Protein AF-A0AAV1E0E1-F1 (afdb_monomer)

Organism: NCBI:txid529605

Structure (mmCIF, N/CA/C/O backbone):
data_AF-A0AAV1E0E1-F1
#
_entry.id   AF-A0AAV1E0E1-F1
#
loop_
_atom_site.group_PDB
_atom_site.id
_atom_site.type_symbol
_atom_site.label_atom_id
_atom_site.label_alt_id
_atom_site.label_comp_id
_atom_site.label_asym_id
_atom_site.label_entity_id
_atom_site.label_seq_id
_atom_site.pdbx_PDB_ins_code
_atom_site.Cartn_x
_atom_site.Cartn_y
_atom_site.Cartn_z
_atom_site.occupancy
_atom_site.B_iso_or_equiv
_atom_site.auth_seq_id
_atom_site.auth_comp_id
_atom_site.auth_asym_id
_atom_site.auth_atom_id
_atom_site.pdbx_PDB_model_num
ATOM 1 N N . MET A 1 1 ? 21.446 -27.659 -74.171 1.00 40.22 1 MET A N 1
ATOM 2 C CA . MET A 1 1 ? 20.791 -28.649 -73.295 1.00 40.22 1 MET A CA 1
ATOM 3 C C . MET A 1 1 ? 19.587 -27.935 -72.686 1.00 40.22 1 MET A C 1
ATOM 5 O O . MET A 1 1 ? 19.787 -27.087 -71.835 1.00 40.22 1 MET A O 1
ATOM 9 N N . SER A 1 2 ? 18.417 -27.900 -73.339 1.00 30.19 2 SER A N 1
ATOM 10 C CA . SER A 1 2 ? 17.328 -28.892 -73.178 1.00 30.19 2 SER A CA 1
ATOM 11 C C . SER A 1 2 ? 17.136 -29.265 -71.697 1.00 30.19 2 SER A C 1
ATOM 13 O O . SER A 1 2 ? 18.072 -29.775 -71.098 1.00 30.19 2 SER A O 1
ATOM 15 N N . SER A 1 3 ? 15.993 -29.087 -71.039 1.00 27.42 3 SER A N 1
ATOM 16 C CA . SER A 1 3 ? 14.621 -28.926 -71.527 1.00 27.42 3 SER A CA 1
ATOM 17 C C . SER A 1 3 ? 13.663 -28.911 -70.319 1.00 27.42 3 SER A C 1
ATOM 19 O O . SER A 1 3 ? 13.894 -29.692 -69.404 1.00 27.42 3 SER A O 1
ATOM 21 N N . LEU A 1 4 ? 12.575 -28.125 -70.419 1.00 29.69 4 LEU A N 1
ATOM 22 C CA . LEU A 1 4 ? 11.205 -28.378 -69.902 1.00 29.69 4 LEU A CA 1
ATOM 23 C C . LEU A 1 4 ? 11.034 -28.386 -68.360 1.00 29.69 4 LEU A C 1
ATOM 25 O O . LEU A 1 4 ? 11.630 -29.193 -67.671 1.00 29.69 4 LEU A O 1
ATOM 29 N N . GLY A 1 5 ? 10.229 -27.543 -67.704 1.00 25.00 5 GLY A N 1
ATOM 30 C CA . GLY A 1 5 ? 9.033 -26.820 -68.132 1.00 25.00 5 GLY A CA 1
ATOM 31 C C . GLY A 1 5 ? 7.789 -27.698 -67.985 1.00 25.00 5 GLY A C 1
ATOM 32 O O . GLY A 1 5 ? 7.618 -28.602 -68.790 1.00 25.00 5 GLY A O 1
ATOM 33 N N . LEU A 1 6 ? 6.931 -27.407 -66.997 1.00 27.70 6 LEU A N 1
ATOM 34 C CA . LEU A 1 6 ? 5.473 -27.569 -67.086 1.00 27.70 6 LEU A CA 1
ATOM 35 C C . LEU A 1 6 ? 4.777 -26.842 -65.924 1.00 27.70 6 LEU A C 1
ATOM 37 O O . LEU A 1 6 ? 4.895 -27.205 -64.757 1.00 27.70 6 LEU A O 1
ATOM 41 N N . ALA A 1 7 ? 4.056 -25.791 -66.299 1.00 27.39 7 ALA A N 1
ATOM 42 C CA . ALA A 1 7 ? 3.020 -25.138 -65.521 1.00 27.39 7 ALA A CA 1
ATOM 43 C C . ALA A 1 7 ? 1.678 -25.844 -65.767 1.00 27.39 7 ALA A C 1
ATOM 45 O O . ALA A 1 7 ? 1.470 -26.373 -66.856 1.00 27.39 7 ALA A O 1
ATOM 46 N N . PHE A 1 8 ? 0.742 -25.750 -64.821 1.00 25.16 8 PHE A N 1
ATOM 47 C CA . PHE A 1 8 ? -0.684 -25.683 -65.145 1.00 25.16 8 PHE A CA 1
ATOM 48 C C . PHE A 1 8 ? -1.422 -24.823 -64.114 1.00 25.16 8 PHE A C 1
ATOM 50 O O . PHE A 1 8 ? -1.399 -25.081 -62.914 1.00 25.16 8 PHE A O 1
ATOM 57 N N . SER A 1 9 ? -2.053 -23.773 -64.628 1.00 25.09 9 SER A N 1
ATOM 58 C CA . SER A 1 9 ? -3.017 -22.896 -63.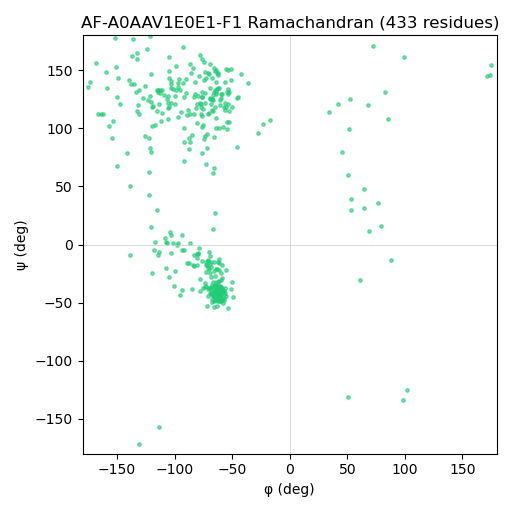973 1.00 25.09 9 SER A CA 1
ATOM 59 C C . SER A 1 9 ? -4.425 -23.491 -64.029 1.00 25.09 9 SER A C 1
ATOM 61 O O . SER A 1 9 ? -4.766 -24.087 -65.049 1.00 25.09 9 SER A O 1
ATOM 63 N N . ALA A 1 10 ? -5.280 -23.176 -63.054 1.00 27.06 10 ALA A N 1
ATOM 64 C CA . ALA A 1 10 ? -6.683 -22.834 -63.315 1.00 27.06 10 ALA A CA 1
ATOM 65 C C . ALA A 1 10 ? -7.312 -22.146 -62.092 1.00 27.06 10 ALA A C 1
ATOM 67 O O . ALA A 1 10 ? -7.517 -22.758 -61.047 1.00 27.06 10 ALA A O 1
ATOM 68 N N . SER A 1 11 ? -7.634 -20.865 -62.255 1.00 24.09 11 SER A N 1
ATOM 69 C CA . SER A 1 11 ? -8.605 -20.130 -61.445 1.00 24.09 11 SER A CA 1
ATOM 70 C C . SER A 1 11 ? -10.020 -20.617 -61.762 1.00 24.09 11 SER A C 1
ATOM 72 O O . SER A 1 11 ? -10.292 -20.875 -62.928 1.00 24.09 11 SER A O 1
ATOM 74 N N . PHE A 1 12 ? -10.943 -20.614 -60.796 1.00 24.97 12 PHE A N 1
ATOM 75 C CA . PHE A 1 12 ? -12.315 -20.148 -61.039 1.00 24.97 12 PHE A CA 1
ATOM 76 C C . PHE A 1 12 ? -13.006 -19.749 -59.728 1.00 24.97 12 PHE A C 1
ATOM 78 O O . PHE A 1 12 ? -12.907 -20.427 -58.709 1.00 24.97 12 PHE A O 1
ATOM 85 N N . ALA A 1 13 ? -13.660 -18.594 -59.792 1.00 26.36 13 ALA A N 1
ATOM 86 C CA . ALA A 1 13 ? -14.389 -17.923 -58.730 1.00 26.36 13 ALA A CA 1
ATOM 87 C C . ALA A 1 13 ? -15.739 -18.594 -58.415 1.00 26.36 13 ALA A C 1
ATOM 89 O O . ALA A 1 13 ? -16.344 -19.225 -59.280 1.00 26.36 13 ALA A O 1
ATOM 90 N N . GLY A 1 14 ? -16.247 -18.365 -57.202 1.00 25.02 14 GLY A N 1
ATOM 91 C CA . GLY A 1 14 ? -17.622 -18.669 -56.803 1.00 25.02 14 GLY A CA 1
ATOM 92 C C . GLY A 1 14 ? -17.992 -17.897 -55.537 1.00 25.02 14 GLY A C 1
ATOM 93 O O . GLY A 1 14 ? -17.424 -18.129 -54.477 1.00 25.02 14 GLY A O 1
ATOM 94 N N . ASP A 1 15 ? -18.908 -16.947 -55.686 1.00 24.62 15 ASP A N 1
ATOM 95 C CA . ASP A 1 15 ? -19.271 -15.889 -54.743 1.00 24.62 15 ASP A CA 1
ATOM 96 C C . ASP A 1 15 ? -20.614 -16.232 -54.032 1.00 24.62 15 ASP A C 1
ATOM 98 O O . ASP A 1 15 ? -21.579 -16.569 -54.715 1.00 24.62 15 ASP A O 1
ATOM 102 N N . ARG A 1 16 ? -20.674 -16.049 -52.691 1.00 24.47 16 ARG A N 1
ATOM 103 C CA . ARG A 1 16 ? -21.858 -15.809 -51.791 1.00 24.47 16 ARG A CA 1
ATOM 104 C C . ARG A 1 16 ? -22.869 -16.950 -51.459 1.00 24.47 16 ARG A C 1
ATOM 106 O O . ARG A 1 16 ? -22.921 -17.943 -52.170 1.00 24.47 16 ARG A O 1
ATOM 113 N N . PRO A 1 17 ? -23.825 -16.765 -50.501 1.00 32.59 17 PRO A N 1
ATOM 114 C CA . PRO A 1 17 ? -23.747 -16.260 -49.108 1.00 32.59 17 PRO A CA 1
ATOM 115 C C . PRO A 1 17 ? -24.590 -17.084 -48.072 1.00 32.59 17 PRO A C 1
ATOM 117 O O . PRO A 1 17 ? -25.366 -17.954 -48.438 1.00 32.59 17 PRO A O 1
ATOM 120 N N . MET A 1 18 ? -24.496 -16.700 -46.782 1.00 24.20 18 MET A N 1
ATOM 121 C CA . MET A 1 18 ? -25.466 -16.851 -45.662 1.00 24.20 18 MET A CA 1
ATOM 122 C C . MET A 1 18 ? -26.081 -18.231 -45.313 1.00 24.20 18 MET A C 1
ATOM 124 O O . MET A 1 18 ? -26.847 -18.803 -46.074 1.00 24.20 18 MET A O 1
ATOM 128 N N . THR A 1 19 ? -25.948 -18.663 -44.048 1.00 24.45 19 THR A N 1
ATOM 129 C CA . THR A 1 19 ? -27.051 -18.686 -43.049 1.00 24.45 19 THR A CA 1
ATOM 130 C C . THR A 1 19 ? -26.646 -19.357 -41.723 1.00 24.45 19 THR A C 1
ATOM 132 O O . THR A 1 19 ? -25.731 -20.166 -41.630 1.00 24.45 19 THR A O 1
ATOM 135 N N . SER A 1 20 ? -27.361 -18.938 -40.681 1.00 27.78 20 SER A N 1
ATOM 136 C CA . SER A 1 20 ? -27.374 -19.339 -39.273 1.00 27.78 20 SER A CA 1
ATOM 137 C C . SER A 1 20 ? -27.167 -20.823 -38.929 1.00 27.78 20 SER A C 1
ATOM 139 O O . SER A 1 20 ? -27.859 -21.692 -39.452 1.00 27.78 20 SER A O 1
ATOM 141 N N . GLY A 1 21 ? -26.384 -21.080 -37.875 1.00 25.02 21 GLY A N 1
ATOM 142 C CA . GLY A 1 21 ? -26.354 -22.369 -37.179 1.00 25.02 21 GLY A CA 1
ATOM 143 C C . GLY A 1 21 ? -25.906 -22.244 -35.722 1.00 25.02 21 GLY A C 1
ATOM 144 O O . GLY A 1 21 ? -24.723 -22.334 -35.419 1.00 25.02 21 GLY A O 1
ATOM 145 N N . ARG A 1 22 ? -26.862 -22.067 -34.800 1.00 27.30 22 ARG A N 1
ATOM 146 C CA . ARG A 1 22 ? -26.682 -22.392 -33.373 1.00 27.30 22 ARG A CA 1
ATOM 147 C C . ARG A 1 22 ? -26.429 -23.896 -33.231 1.00 27.30 22 ARG A C 1
ATOM 149 O O . ARG A 1 22 ? -27.208 -24.665 -33.788 1.00 27.30 22 ARG A O 1
ATOM 156 N N . ARG A 1 23 ? -25.436 -24.289 -32.426 1.00 25.72 23 ARG A N 1
ATOM 157 C CA . ARG A 1 23 ? -25.301 -25.551 -31.650 1.00 25.72 23 ARG A CA 1
ATOM 158 C C . ARG A 1 23 ? -23.878 -25.590 -31.081 1.00 25.72 23 ARG A C 1
ATOM 160 O O . ARG A 1 23 ? -22.959 -25.199 -31.778 1.00 25.72 23 ARG A O 1
ATOM 167 N N . SER A 1 24 ? -23.541 -26.097 -29.907 1.00 25.23 24 SER A N 1
ATOM 168 C CA . SER A 1 24 ? -24.208 -26.448 -28.654 1.00 25.23 24 SER A CA 1
ATOM 169 C C . SER A 1 24 ? -23.049 -26.821 -27.723 1.00 25.23 24 SER A C 1
ATOM 171 O O . SER A 1 24 ? -22.111 -27.487 -28.157 1.00 25.23 24 SER A O 1
ATOM 173 N N . TYR A 1 25 ? -23.104 -26.416 -26.456 1.00 26.03 25 TYR A N 1
ATOM 174 C CA . TYR A 1 25 ? -22.132 -26.811 -25.435 1.00 26.03 25 TYR A CA 1
ATOM 175 C C . TYR A 1 25 ? -22.051 -28.342 -25.305 1.00 26.03 25 TYR A C 1
ATOM 177 O O . TYR A 1 25 ? -23.029 -28.988 -24.925 1.00 26.03 25 TYR A O 1
ATOM 185 N N . ALA A 1 26 ? -20.879 -28.924 -25.572 1.00 26.20 26 ALA A N 1
ATOM 186 C CA . ALA A 1 26 ? -20.594 -30.325 -25.281 1.00 26.20 26 ALA A CA 1
ATOM 187 C C . ALA A 1 26 ? -19.857 -30.442 -23.937 1.00 26.20 26 ALA A C 1
ATOM 189 O O . ALA A 1 26 ? -18.695 -30.066 -23.799 1.00 26.20 26 ALA A O 1
ATOM 190 N N . ARG A 1 27 ? -20.567 -30.983 -22.939 1.00 26.72 27 ARG A N 1
ATOM 191 C CA . ARG A 1 27 ? -20.028 -31.483 -21.666 1.00 26.72 27 ARG A CA 1
ATOM 192 C C . ARG A 1 27 ? -18.938 -32.527 -21.932 1.00 26.72 27 ARG A C 1
ATOM 194 O O . ARG A 1 27 ? -19.255 -33.605 -22.435 1.00 26.72 27 ARG A O 1
ATOM 201 N N . ILE A 1 28 ? -17.705 -32.275 -21.500 1.00 27.25 28 ILE A N 1
ATOM 202 C CA . ILE A 1 28 ? -16.694 -33.332 -21.373 1.00 27.25 28 ILE A CA 1
ATOM 203 C C . ILE A 1 28 ? -16.828 -33.950 -19.980 1.00 27.25 28 ILE A C 1
ATOM 205 O O . ILE A 1 28 ? -16.704 -33.285 -18.953 1.00 27.25 28 ILE A O 1
ATOM 209 N N . LYS A 1 29 ? -17.185 -35.237 -19.980 1.00 25.91 29 LYS A N 1
ATOM 210 C CA . LYS A 1 29 ? -17.387 -36.089 -18.809 1.00 25.91 29 LYS A CA 1
ATOM 211 C C . LYS A 1 29 ? -16.056 -36.390 -18.113 1.00 25.91 29 LYS A C 1
ATOM 213 O O . LYS A 1 29 ? -15.026 -36.574 -18.752 1.00 25.91 29 LYS A O 1
ATOM 218 N N . SER A 1 30 ? -16.143 -36.505 -16.792 1.00 28.23 30 SER A N 1
ATOM 219 C CA . SER A 1 30 ? -15.125 -36.985 -15.858 1.00 28.23 30 SER A CA 1
ATOM 220 C C . SER A 1 30 ? -14.405 -38.255 -16.327 1.00 28.23 30 SER A C 1
ATOM 222 O O . SER A 1 30 ? -15.056 -39.282 -16.538 1.00 28.23 30 SER A O 1
ATOM 224 N N . PHE A 1 31 ? -13.073 -38.229 -16.360 1.00 24.42 31 PHE A N 1
ATOM 225 C CA . PHE A 1 31 ? -12.258 -39.441 -16.405 1.00 24.42 31 PHE A CA 1
ATOM 226 C C . PHE A 1 31 ? -11.834 -39.844 -14.987 1.00 24.42 31 PHE A C 1
ATOM 228 O O . PHE A 1 31 ? -11.095 -39.136 -14.307 1.00 24.42 31 PHE A O 1
ATOM 235 N N . ARG A 1 32 ? -12.339 -41.001 -14.541 1.00 24.12 32 ARG A N 1
ATOM 236 C CA . ARG A 1 32 ? -11.830 -41.755 -13.388 1.00 24.12 32 ARG A CA 1
ATOM 237 C C . ARG A 1 32 ? -10.456 -42.314 -13.757 1.00 24.12 32 ARG A C 1
ATOM 239 O O . ARG A 1 32 ? -10.356 -43.098 -14.694 1.00 24.12 32 ARG A O 1
ATOM 246 N N . CYS A 1 33 ? -9.426 -41.952 -13.000 1.00 24.91 33 CYS A N 1
ATOM 247 C CA . CYS A 1 33 ? -8.105 -42.560 -13.115 1.00 24.91 33 CYS A CA 1
ATOM 248 C C . CYS A 1 33 ? -8.096 -43.894 -12.349 1.00 24.91 33 CYS A C 1
ATOM 250 O O . CYS A 1 33 ? -8.105 -43.923 -11.117 1.00 24.91 33 CYS A O 1
ATOM 252 N N . THR A 1 34 ? -8.148 -45.007 -13.077 1.00 26.47 34 THR A N 1
ATOM 253 C CA . THR A 1 34 ? -7.914 -46.352 -12.542 1.00 26.47 34 THR A CA 1
ATOM 254 C C . THR A 1 34 ? -6.418 -46.566 -12.326 1.00 26.47 34 THR A C 1
ATOM 256 O O . THR A 1 34 ? -5.626 -46.385 -13.248 1.00 26.47 34 THR A O 1
ATOM 259 N N . ARG A 1 35 ? -6.038 -46.971 -11.107 1.00 28.36 35 ARG A N 1
ATOM 260 C CA . ARG A 1 35 ? -4.676 -47.394 -10.747 1.00 28.36 35 ARG A CA 1
ATOM 261 C C . ARG A 1 35 ? -4.226 -48.541 -11.656 1.00 28.36 35 ARG A C 1
ATOM 263 O O . ARG A 1 35 ? -4.775 -49.634 -11.563 1.00 28.36 35 ARG A O 1
ATOM 270 N N . LEU A 1 36 ? -3.192 -48.308 -12.457 1.00 25.89 36 LEU A N 1
ATOM 271 C CA . LEU A 1 36 ? -2.396 -49.364 -13.076 1.00 25.89 36 LEU A CA 1
ATOM 272 C C . LEU A 1 36 ? -1.058 -49.454 -12.340 1.00 25.89 36 LEU A C 1
ATOM 274 O O . LEU A 1 36 ? -0.305 -48.488 -12.247 1.00 25.89 36 LEU A O 1
ATOM 278 N N . SER A 1 37 ? -0.826 -50.626 -11.754 1.00 30.34 37 SER A N 1
ATOM 279 C CA . SER A 1 37 ? 0.440 -51.049 -11.168 1.00 30.34 37 SER A CA 1
ATOM 280 C C . SER A 1 37 ? 1.375 -51.456 -12.304 1.00 30.34 37 SER A C 1
ATOM 282 O O . SER A 1 37 ? 1.062 -52.390 -13.040 1.00 30.34 37 SER A O 1
ATOM 284 N N . CYS A 1 38 ? 2.508 -50.771 -12.447 1.00 25.47 38 CYS A N 1
ATOM 285 C CA . CYS A 1 38 ? 3.550 -51.151 -13.396 1.00 25.47 38 CYS A CA 1
ATOM 286 C C . CYS A 1 38 ? 4.783 -51.636 -12.629 1.00 25.47 38 CYS A C 1
ATOM 288 O O . CYS A 1 38 ? 5.436 -50.868 -11.923 1.00 25.47 38 CYS A O 1
ATOM 290 N N . LYS A 1 39 ? 5.070 -52.936 -12.768 1.00 25.02 39 LYS A N 1
ATOM 291 C CA . LYS A 1 39 ? 6.352 -53.561 -12.427 1.00 25.02 39 LYS A CA 1
ATOM 292 C C . LYS A 1 39 ? 7.412 -53.083 -13.421 1.00 25.02 39 LYS A C 1
ATOM 294 O O . LYS A 1 39 ? 7.161 -53.052 -14.621 1.00 25.02 39 LYS A O 1
ATOM 299 N N . ALA A 1 40 ? 8.575 -52.715 -12.899 1.00 27.84 40 ALA A N 1
ATOM 300 C CA . ALA A 1 40 ? 9.720 -52.243 -13.660 1.00 27.84 40 ALA A CA 1
ATOM 301 C C . ALA A 1 40 ? 10.552 -53.404 -14.230 1.00 27.84 40 ALA A C 1
ATOM 303 O O . ALA A 1 40 ? 10.834 -54.366 -13.516 1.00 27.84 40 ALA A O 1
ATOM 304 N N . SER A 1 41 ? 11.017 -53.254 -15.472 1.00 24.61 41 SER A N 1
ATOM 305 C CA . SER A 1 41 ? 12.250 -53.873 -15.971 1.00 24.61 41 SER A CA 1
ATOM 306 C C . SER A 1 41 ? 12.844 -53.036 -17.116 1.00 24.61 41 SER A C 1
ATOM 308 O O . SER A 1 41 ? 12.292 -52.996 -18.210 1.00 24.61 41 SER A O 1
ATOM 310 N N . SER A 1 42 ? 13.937 -52.342 -16.781 1.00 27.16 42 SER A N 1
ATOM 311 C CA . SER A 1 42 ? 15.134 -52.000 -17.575 1.00 27.16 42 SER A CA 1
ATOM 312 C C . SER A 1 42 ? 15.034 -51.726 -19.087 1.00 27.16 42 SER A C 1
ATOM 314 O O . SER A 1 42 ? 14.926 -52.664 -19.871 1.00 27.16 42 SER A O 1
ATOM 316 N N . SER A 1 43 ? 15.309 -50.478 -19.487 1.00 26.17 43 SER A N 1
ATOM 317 C CA . SER A 1 43 ? 16.499 -50.119 -20.293 1.00 26.17 43 SER A CA 1
ATOM 318 C C . SER A 1 43 ? 16.581 -48.597 -20.490 1.00 26.17 43 SER A C 1
ATOM 320 O O . SER A 1 43 ? 15.573 -47.941 -20.734 1.00 26.17 43 SER A O 1
ATOM 322 N N . GLU A 1 44 ? 17.787 -48.064 -20.325 1.00 28.53 44 GLU A N 1
ATOM 323 C CA . GLU A 1 44 ? 18.155 -46.669 -20.067 1.00 28.53 44 GLU A CA 1
ATOM 324 C C . GLU A 1 44 ? 18.144 -45.747 -21.300 1.00 28.53 44 GLU A C 1
ATOM 326 O O . GLU A 1 44 ? 18.602 -46.132 -22.372 1.00 28.53 44 GLU A O 1
ATOM 331 N N . SER A 1 45 ? 17.756 -44.479 -21.099 1.00 25.53 45 SER A N 1
ATOM 332 C CA . SER A 1 45 ? 18.367 -43.331 -21.791 1.00 25.53 45 SER A CA 1
ATOM 333 C C . SER A 1 45 ? 18.157 -42.025 -20.998 1.00 25.53 45 SER A C 1
ATOM 335 O O . SER A 1 45 ? 17.071 -41.450 -21.007 1.00 25.53 45 SER A O 1
ATOM 337 N N . GLY A 1 46 ? 19.211 -41.600 -20.291 1.00 27.80 46 GLY A N 1
ATOM 338 C CA . GLY A 1 46 ? 19.597 -40.215 -19.964 1.00 27.80 46 GLY A CA 1
ATOM 339 C C . GLY A 1 46 ? 18.556 -39.205 -19.460 1.00 27.80 46 GLY A C 1
ATOM 340 O O . GLY A 1 46 ? 18.192 -38.298 -20.197 1.00 27.80 46 GLY A O 1
ATOM 341 N N . TYR A 1 47 ? 18.211 -39.265 -18.171 1.00 27.69 47 TYR A N 1
ATOM 342 C CA . TYR A 1 47 ? 17.856 -38.078 -17.380 1.00 27.69 47 TYR A CA 1
ATOM 343 C C . TYR A 1 47 ? 18.952 -37.877 -16.330 1.00 27.69 47 TYR A C 1
ATOM 345 O O . TYR A 1 47 ? 19.298 -38.832 -15.632 1.00 27.69 47 TYR A O 1
ATOM 353 N N . GLU A 1 48 ? 19.494 -36.661 -16.217 1.00 29.80 48 GLU A N 1
ATOM 354 C CA . GLU A 1 48 ? 20.361 -36.252 -15.106 1.00 29.80 48 GLU A CA 1
ATOM 355 C C . GLU A 1 48 ? 19.649 -36.556 -13.781 1.00 29.80 48 GLU A C 1
ATOM 357 O O . GLU A 1 48 ? 18.674 -35.907 -13.397 1.00 29.80 48 GLU A O 1
ATOM 362 N N . GLN A 1 49 ? 20.106 -37.605 -13.100 1.00 27.77 49 GLN A N 1
ATOM 363 C CA . GLN A 1 49 ? 19.624 -37.962 -11.777 1.00 27.77 49 GLN A CA 1
ATOM 364 C C . GLN A 1 49 ? 20.149 -36.919 -10.794 1.00 27.77 49 GLN A C 1
ATOM 366 O O . GLN A 1 49 ? 21.346 -36.846 -10.524 1.00 27.77 49 GLN A O 1
ATOM 371 N N . SER A 1 50 ? 19.242 -36.114 -10.243 1.00 31.44 50 SER A N 1
ATOM 372 C CA . SER A 1 50 ? 19.531 -35.268 -9.089 1.00 31.44 50 SER A CA 1
ATOM 373 C C . SER A 1 50 ? 20.117 -36.134 -7.972 1.00 31.44 50 SER A C 1
ATOM 375 O O . SER A 1 50 ? 19.430 -37.015 -7.448 1.00 31.44 50 SER A O 1
ATOM 377 N N . VAL A 1 51 ? 21.380 -35.898 -7.619 1.00 34.03 51 VAL A N 1
ATOM 378 C CA . VAL A 1 51 ? 22.050 -36.596 -6.518 1.00 34.03 51 VAL A CA 1
ATOM 379 C C . VAL A 1 51 ? 21.272 -36.323 -5.220 1.00 34.03 51 VAL A C 1
ATOM 381 O O . VAL A 1 51 ? 21.038 -35.154 -4.899 1.00 34.03 51 VAL A O 1
ATOM 384 N N . PRO A 1 52 ? 20.851 -37.352 -4.460 1.00 36.66 52 PRO A N 1
ATOM 385 C CA . PRO A 1 52 ? 20.202 -37.148 -3.170 1.00 36.66 52 PRO A CA 1
ATOM 386 C C . PRO A 1 52 ? 21.156 -36.419 -2.219 1.00 36.66 52 PRO A C 1
ATOM 388 O O . PRO A 1 52 ? 22.271 -36.882 -1.980 1.00 36.66 52 PRO A O 1
ATOM 391 N N . ILE A 1 53 ? 20.727 -35.278 -1.675 1.00 36.31 53 ILE A N 1
ATOM 392 C CA . ILE A 1 53 ? 21.505 -34.549 -0.668 1.00 36.31 53 ILE A CA 1
ATOM 393 C C . ILE A 1 53 ? 21.544 -35.413 0.607 1.00 36.31 53 ILE A C 1
ATOM 395 O O . ILE A 1 53 ? 20.477 -35.793 1.099 1.00 36.31 53 ILE A O 1
ATOM 399 N N . PRO A 1 54 ? 22.734 -35.727 1.148 1.00 36.62 54 PRO A N 1
ATOM 400 C CA . PRO A 1 54 ? 22.873 -36.459 2.404 1.00 36.62 54 PRO A CA 1
ATOM 401 C C . PRO A 1 54 ? 22.085 -35.778 3.537 1.00 36.62 54 PRO A C 1
ATOM 403 O O . PRO A 1 54 ? 22.126 -34.553 3.674 1.00 36.62 54 PRO A O 1
ATOM 406 N N . ALA A 1 55 ? 21.326 -36.551 4.322 1.00 42.94 55 ALA A N 1
ATOM 407 C CA . ALA A 1 55 ? 20.389 -36.034 5.332 1.00 42.94 55 ALA A CA 1
ATOM 408 C C . ALA A 1 55 ? 21.068 -35.180 6.425 1.00 42.94 55 ALA A C 1
ATOM 410 O O . ALA A 1 55 ? 20.446 -34.299 7.010 1.00 42.94 55 ALA A O 1
ATOM 411 N N . ASP A 1 56 ? 22.359 -35.403 6.645 1.00 37.44 56 ASP A N 1
ATOM 412 C CA . ASP A 1 56 ? 23.279 -34.665 7.513 1.00 37.44 56 ASP A CA 1
ATOM 413 C C . ASP A 1 56 ? 23.646 -33.261 6.992 1.00 37.44 56 ASP A C 1
ATOM 415 O O . ASP A 1 56 ? 24.153 -32.437 7.751 1.00 37.44 56 ASP A O 1
ATOM 419 N N . ARG A 1 57 ? 23.352 -32.943 5.722 1.00 40.50 57 ARG A N 1
ATOM 420 C CA . ARG A 1 57 ? 23.532 -31.601 5.130 1.00 40.50 57 ARG A CA 1
ATOM 421 C C . ARG A 1 57 ? 22.254 -30.761 5.090 1.00 40.50 57 ARG A C 1
ATOM 423 O O . ARG A 1 57 ? 22.293 -29.614 4.638 1.00 40.50 57 ARG A O 1
ATOM 430 N N . LEU A 1 58 ? 21.125 -31.293 5.559 1.00 34.16 58 LEU A N 1
ATOM 431 C CA . LEU A 1 58 ? 19.881 -30.538 5.684 1.00 34.16 58 LEU A CA 1
ATOM 432 C C . LEU A 1 58 ? 19.984 -29.611 6.901 1.00 34.16 58 LEU A C 1
ATOM 434 O O . LEU A 1 58 ? 19.847 -30.043 8.044 1.00 34.16 58 LEU A O 1
ATOM 438 N N . ARG A 1 59 ? 20.223 -28.315 6.670 1.00 29.80 59 ARG A N 1
ATOM 439 C CA . ARG A 1 59 ? 20.038 -27.314 7.733 1.00 29.80 59 ARG A CA 1
ATOM 440 C C . ARG A 1 59 ? 18.563 -27.311 8.149 1.00 29.80 59 ARG A C 1
ATOM 442 O O . ARG A 1 59 ? 17.713 -27.542 7.285 1.00 29.80 59 ARG A O 1
ATOM 449 N N . PRO A 1 60 ? 18.233 -27.031 9.423 1.00 31.77 60 PRO A N 1
ATOM 450 C CA . PRO A 1 60 ? 16.850 -26.836 9.832 1.00 31.77 60 PRO A CA 1
ATOM 451 C C . PRO A 1 60 ? 16.252 -25.693 9.008 1.00 31.77 60 PRO A C 1
ATOM 453 O O . PRO A 1 60 ? 16.521 -24.516 9.236 1.00 31.77 60 PRO A O 1
ATOM 456 N N . VAL A 1 61 ? 15.475 -26.059 7.993 1.00 40.84 61 VAL A N 1
ATOM 457 C CA . VAL A 1 61 ? 14.616 -25.135 7.268 1.00 40.84 61 VAL A CA 1
ATOM 458 C C . VAL A 1 61 ? 13.520 -24.764 8.253 1.00 40.84 61 VAL A C 1
ATOM 460 O O . VAL A 1 61 ? 12.875 -25.656 8.806 1.00 40.84 61 VAL A O 1
ATOM 463 N N . ILE A 1 62 ? 13.305 -23.469 8.485 1.00 33.91 62 ILE A N 1
ATOM 464 C CA . ILE A 1 62 ? 12.085 -23.003 9.146 1.00 33.91 62 ILE A CA 1
ATOM 465 C C . ILE A 1 62 ? 10.925 -23.576 8.327 1.00 33.91 62 ILE A C 1
ATOM 467 O O . ILE A 1 62 ? 10.692 -23.152 7.194 1.00 33.91 62 ILE A O 1
ATOM 471 N N . GLN A 1 63 ? 10.251 -24.599 8.860 1.00 31.27 63 GLN A N 1
ATOM 472 C CA . GLN A 1 63 ? 9.086 -25.199 8.223 1.00 31.27 63 GLN A CA 1
ATOM 473 C C . GLN A 1 63 ? 7.932 -24.207 8.335 1.00 31.27 63 GLN A C 1
ATOM 475 O O . GLN A 1 63 ? 7.106 -24.274 9.241 1.00 31.27 63 GLN A O 1
ATOM 480 N N . LEU A 1 64 ? 7.893 -23.253 7.408 1.00 37.25 64 LEU A N 1
ATOM 481 C CA . LEU A 1 64 ? 6.667 -22.534 7.111 1.00 37.25 64 LEU A CA 1
ATOM 482 C C . LEU A 1 64 ? 5.660 -23.546 6.535 1.00 37.25 64 LEU A C 1
ATOM 484 O O . LEU A 1 64 ? 6.070 -24.436 5.777 1.00 37.25 64 LEU A O 1
ATOM 488 N N . PRO A 1 65 ? 4.370 -23.457 6.906 1.00 35.41 65 PRO A N 1
ATOM 489 C CA . PRO A 1 65 ? 3.345 -24.384 6.444 1.00 35.41 65 PRO A CA 1
ATOM 490 C C . PRO A 1 65 ? 3.360 -24.465 4.917 1.00 35.41 65 PRO A C 1
ATOM 492 O O . PRO A 1 65 ? 3.424 -23.447 4.231 1.00 35.41 65 PRO A O 1
ATOM 495 N N . VAL A 1 66 ? 3.364 -25.691 4.398 1.00 37.31 66 VAL A N 1
ATOM 496 C CA . VAL A 1 66 ? 3.508 -25.990 2.972 1.00 37.31 66 VAL A CA 1
ATOM 497 C C . VAL A 1 66 ? 2.121 -25.950 2.330 1.00 37.31 66 VAL A C 1
ATOM 499 O O . VAL A 1 66 ? 1.342 -26.854 2.617 1.00 37.31 66 VAL A O 1
ATOM 502 N N . PRO A 1 67 ? 1.781 -24.990 1.450 1.00 40.28 67 PRO A N 1
ATOM 503 C CA . PRO A 1 67 ? 0.608 -25.148 0.603 1.00 40.28 67 PRO A CA 1
ATOM 504 C C . PRO A 1 67 ? 0.936 -26.169 -0.493 1.00 40.28 67 PRO A C 1
ATOM 506 O O . PRO A 1 67 ? 2.056 -26.187 -1.019 1.00 40.28 67 PRO A O 1
ATOM 509 N N . ASN A 1 68 ? -0.029 -27.024 -0.839 1.00 40.94 68 ASN A N 1
ATOM 510 C CA . ASN A 1 68 ? 0.066 -27.994 -1.929 1.00 40.94 68 ASN A CA 1
ATOM 511 C C . ASN A 1 68 ? 0.723 -27.433 -3.197 1.00 40.94 68 ASN A C 1
ATOM 513 O O . ASN A 1 68 ? 0.519 -26.280 -3.566 1.00 40.94 68 ASN A O 1
ATOM 517 N N . ARG A 1 69 ? 1.442 -28.314 -3.905 1.00 39.75 69 ARG A N 1
ATOM 518 C CA . ARG A 1 69 ? 2.127 -28.095 -5.191 1.00 39.75 69 ARG A CA 1
ATOM 519 C C . ARG A 1 69 ? 1.262 -27.351 -6.228 1.00 39.75 69 ARG A C 1
ATOM 521 O O . ARG A 1 69 ? 0.689 -27.968 -7.124 1.00 39.75 69 ARG A O 1
ATOM 528 N N . ARG A 1 70 ? 1.234 -26.024 -6.160 1.00 49.41 70 ARG A N 1
ATOM 529 C CA . ARG A 1 70 ? 0.974 -25.128 -7.286 1.00 49.41 70 ARG A CA 1
ATOM 530 C C . ARG A 1 70 ? 2.256 -24.340 -7.519 1.00 49.41 70 ARG A C 1
ATOM 532 O O . ARG A 1 70 ? 2.943 -23.964 -6.575 1.00 49.41 70 ARG A O 1
ATOM 539 N N . CYS A 1 71 ? 2.645 -24.277 -8.783 1.00 46.84 71 CYS A N 1
ATOM 540 C CA . CYS A 1 71 ? 3.936 -23.806 -9.256 1.00 46.84 71 CYS A CA 1
ATOM 541 C C . CYS A 1 71 ? 4.267 -22.409 -8.712 1.00 46.84 71 CYS A C 1
ATOM 543 O O . CYS A 1 71 ? 3.373 -21.605 -8.492 1.00 46.84 71 CYS A O 1
ATOM 545 N N . LEU A 1 72 ? 5.557 -22.127 -8.530 1.00 55.19 72 LEU A N 1
ATOM 546 C CA . LEU A 1 72 ? 6.079 -20.776 -8.331 1.00 55.19 72 LEU A CA 1
ATOM 547 C C . LEU A 1 72 ? 5.604 -19.898 -9.511 1.00 55.19 72 LEU A C 1
ATOM 549 O O . LEU A 1 72 ? 6.159 -20.010 -10.608 1.00 55.19 72 LEU A O 1
ATOM 553 N N . THR A 1 73 ? 4.548 -19.103 -9.339 1.00 72.00 73 THR A N 1
ATOM 554 C CA . THR A 1 73 ? 3.916 -18.381 -10.459 1.00 72.00 73 THR A CA 1
ATOM 555 C C . THR A 1 73 ? 4.237 -16.903 -10.481 1.00 72.00 73 THR A C 1
ATOM 557 O O . THR A 1 73 ? 4.245 -16.346 -11.571 1.00 72.00 73 THR A O 1
ATOM 560 N N . HIS A 1 74 ? 4.522 -16.282 -9.332 1.00 90.81 74 HIS A N 1
ATOM 561 C CA . HIS A 1 74 ? 4.423 -14.830 -9.272 1.00 90.81 74 HIS A CA 1
ATOM 562 C C . HIS A 1 74 ? 5.717 -14.077 -9.558 1.00 90.81 74 HIS A C 1
ATOM 564 O O . HIS A 1 74 ? 6.794 -14.451 -9.076 1.00 90.81 74 HIS A O 1
ATOM 570 N N . LYS A 1 75 ? 5.583 -12.987 -10.315 1.00 95.00 75 LYS A N 1
ATOM 571 C CA . LYS A 1 75 ? 6.638 -11.997 -10.544 1.00 95.00 75 LYS A CA 1
ATOM 572 C C . LYS A 1 75 ? 6.327 -10.734 -9.748 1.00 95.00 75 LYS A C 1
ATOM 574 O O . LYS A 1 75 ? 5.276 -10.124 -9.937 1.00 95.00 75 LYS A O 1
ATOM 579 N N . VAL A 1 76 ? 7.249 -10.348 -8.870 1.00 97.06 76 VAL A N 1
ATOM 580 C CA . VAL A 1 76 ? 7.154 -9.124 -8.067 1.00 97.06 76 VAL A CA 1
ATOM 581 C C . VAL A 1 76 ? 8.272 -8.175 -8.475 1.00 97.06 76 VAL A C 1
ATOM 583 O O . VAL A 1 76 ? 9.426 -8.592 -8.588 1.00 97.06 76 VAL A O 1
ATOM 586 N N . VAL A 1 77 ? 7.930 -6.908 -8.692 1.00 97.31 77 VAL A N 1
ATOM 587 C CA . VAL A 1 77 ? 8.886 -5.842 -9.005 1.00 97.31 77 VAL A CA 1
ATOM 588 C C . VAL A 1 77 ? 8.894 -4.831 -7.865 1.00 97.31 77 VAL A C 1
ATOM 590 O O . VAL A 1 77 ? 7.832 -4.391 -7.431 1.00 97.31 77 VAL A O 1
ATOM 593 N N . VAL A 1 78 ? 10.075 -4.456 -7.381 1.00 96.81 78 VAL A N 1
ATOM 594 C CA . VAL A 1 78 ? 10.248 -3.406 -6.369 1.00 96.81 78 VAL A CA 1
ATOM 595 C C . VAL A 1 78 ? 11.015 -2.249 -6.994 1.00 96.81 78 VAL A C 1
ATOM 597 O O . VAL A 1 78 ? 12.172 -2.406 -7.375 1.00 96.81 78 VAL A O 1
ATOM 600 N N . MET A 1 79 ? 10.358 -1.099 -7.110 1.00 94.69 79 MET A N 1
ATOM 601 C CA . MET A 1 79 ? 10.906 0.151 -7.637 1.00 94.69 79 MET A CA 1
ATOM 602 C C . MET A 1 79 ? 11.370 1.039 -6.480 1.00 94.69 79 MET A C 1
ATOM 604 O O . MET A 1 79 ? 10.651 1.175 -5.487 1.00 94.69 79 MET A O 1
ATOM 608 N N . GLY A 1 80 ? 12.549 1.648 -6.599 1.00 91.75 80 GLY A N 1
ATOM 609 C CA . GLY A 1 80 ? 13.196 2.337 -5.477 1.00 91.75 80 GLY A CA 1
ATOM 610 C C . GLY A 1 80 ? 13.846 1.353 -4.499 1.00 91.75 80 GLY A C 1
ATOM 611 O O . GLY A 1 80 ? 13.782 1.536 -3.281 1.00 91.75 80 GLY A O 1
ATOM 612 N N . ALA A 1 81 ? 14.401 0.252 -5.018 1.00 91.44 81 ALA A N 1
ATOM 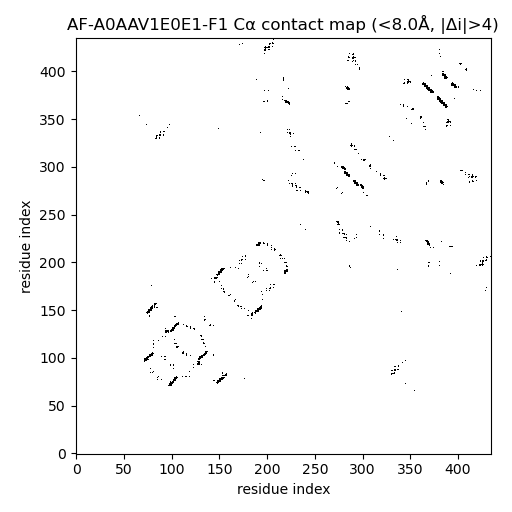613 C CA . ALA A 1 81 ? 14.900 -0.861 -4.212 1.00 91.44 81 ALA A CA 1
ATOM 614 C C . ALA A 1 81 ? 16.114 -0.510 -3.332 1.00 91.44 81 ALA A C 1
ATOM 616 O O . ALA A 1 81 ? 16.420 -1.254 -2.398 1.00 91.44 81 ALA A O 1
ATOM 617 N N . THR A 1 82 ? 16.784 0.620 -3.583 1.00 90.12 82 THR A N 1
ATOM 618 C CA . THR A 1 82 ? 17.890 1.091 -2.735 1.00 90.12 82 THR A CA 1
ATOM 619 C C . THR A 1 82 ? 17.420 1.800 -1.466 1.00 90.12 82 THR A C 1
ATOM 621 O O . THR A 1 82 ? 18.228 2.009 -0.559 1.00 90.12 82 THR A O 1
ATOM 624 N N . SER A 1 83 ? 16.130 2.136 -1.339 1.00 88.56 83 SER A N 1
ATOM 625 C CA . SER A 1 83 ? 15.619 2.788 -0.131 1.00 88.56 83 SER A CA 1
ATOM 626 C C . SER A 1 83 ? 15.764 1.882 1.108 1.00 88.56 83 SER A C 1
ATOM 628 O O . SER A 1 83 ? 15.648 0.656 0.997 1.00 88.56 83 SER A O 1
ATOM 630 N N . PRO A 1 84 ? 15.994 2.438 2.316 1.00 88.62 84 PRO A N 1
ATOM 631 C CA . PRO A 1 84 ? 16.193 1.630 3.523 1.00 88.62 84 PRO A CA 1
ATOM 632 C C . PRO A 1 84 ? 15.032 0.673 3.818 1.00 88.62 84 PRO A C 1
ATOM 634 O O . PRO A 1 84 ? 15.252 -0.461 4.241 1.00 88.62 84 PRO A O 1
ATOM 637 N N . VAL A 1 85 ? 13.794 1.110 3.565 1.00 89.88 85 VAL A N 1
ATOM 638 C CA . VAL A 1 85 ? 12.594 0.280 3.739 1.00 89.88 85 VAL A CA 1
ATOM 639 C C . VAL A 1 85 ? 12.527 -0.803 2.669 1.00 89.88 85 VAL A C 1
ATOM 641 O O . VAL A 1 85 ? 12.275 -1.964 3.000 1.00 89.88 85 VAL A O 1
ATOM 644 N N . ALA A 1 86 ? 12.805 -0.464 1.405 1.00 92.75 86 ALA A N 1
ATOM 645 C CA . ALA A 1 86 ? 12.793 -1.444 0.330 1.00 92.75 86 ALA A CA 1
ATOM 646 C C . ALA A 1 86 ? 13.836 -2.541 0.545 1.00 92.75 86 ALA A C 1
ATOM 648 O O . ALA A 1 86 ? 13.506 -3.702 0.339 1.00 92.75 86 ALA A O 1
ATOM 649 N N . GLN A 1 87 ? 15.035 -2.219 1.042 1.00 92.94 87 GLN A N 1
ATOM 650 C CA . GLN A 1 87 ? 16.070 -3.212 1.360 1.00 92.94 87 GLN A CA 1
ATOM 651 C C . GLN A 1 87 ? 15.585 -4.279 2.356 1.00 92.94 87 GLN A C 1
ATOM 653 O O . GLN A 1 87 ? 15.817 -5.474 2.162 1.00 92.94 87 GLN A O 1
ATOM 658 N N . GLN A 1 88 ? 14.859 -3.870 3.402 1.00 94.44 88 GLN A N 1
ATOM 659 C CA . GLN A 1 88 ? 14.270 -4.819 4.354 1.00 94.44 88 GLN A CA 1
ATOM 660 C C . GLN A 1 88 ? 13.107 -5.595 3.726 1.00 94.44 88 GLN A C 1
ATOM 662 O O . GLN A 1 88 ? 12.957 -6.796 3.952 1.00 94.44 88 GLN A O 1
ATOM 667 N N . LEU A 1 89 ? 12.301 -4.929 2.897 1.00 95.38 89 LEU A N 1
ATOM 668 C CA . LEU A 1 89 ? 11.186 -5.556 2.200 1.00 95.38 89 LEU A CA 1
ATOM 669 C C . LEU A 1 89 ? 11.667 -6.646 1.234 1.00 95.38 89 LEU A C 1
ATOM 671 O O . LEU A 1 89 ? 11.148 -7.758 1.270 1.00 95.38 89 LEU A O 1
ATOM 675 N N . VAL A 1 90 ? 12.671 -6.371 0.399 1.00 96.44 90 VAL A N 1
ATOM 676 C CA . VAL A 1 90 ? 13.174 -7.333 -0.597 1.00 96.44 90 VAL A CA 1
ATOM 677 C C . VAL A 1 90 ? 13.786 -8.563 0.065 1.00 96.44 90 VAL A C 1
ATOM 679 O O . VAL A 1 90 ? 13.619 -9.668 -0.451 1.00 96.44 90 VAL A O 1
ATOM 682 N N . LEU A 1 91 ? 14.399 -8.407 1.244 1.00 96.25 91 LEU A N 1
ATOM 683 C CA . LEU A 1 91 ? 14.843 -9.533 2.061 1.00 96.25 91 LEU A CA 1
ATOM 684 C C . LEU A 1 91 ? 13.659 -10.413 2.486 1.00 96.25 91 LEU A C 1
ATOM 686 O O . LEU A 1 91 ? 13.725 -11.630 2.332 1.00 96.25 91 LEU A O 1
ATOM 690 N N . LEU A 1 92 ? 12.562 -9.820 2.969 1.00 95.81 92 LEU A N 1
ATOM 691 C CA . LEU A 1 92 ? 11.355 -10.568 3.343 1.00 95.81 92 LEU A CA 1
ATOM 692 C C . LEU A 1 92 ? 10.703 -11.246 2.129 1.00 95.81 92 LEU A C 1
ATOM 694 O O . LEU A 1 92 ? 10.361 -12.428 2.196 1.00 95.81 92 LEU A O 1
ATOM 698 N N . LEU A 1 93 ? 10.598 -10.544 0.998 1.00 95.62 93 LEU A N 1
ATOM 699 C CA . LEU A 1 93 ? 10.053 -11.093 -0.248 1.00 95.62 93 LEU A CA 1
ATOM 700 C C . LEU A 1 93 ? 10.903 -12.252 -0.782 1.00 95.62 93 LEU A C 1
ATOM 702 O O . LEU A 1 93 ? 10.360 -13.245 -1.266 1.00 95.62 93 LEU A O 1
ATOM 706 N N . LYS A 1 94 ? 12.230 -12.194 -0.627 1.00 95.38 94 LYS A N 1
ATOM 707 C CA . LYS A 1 94 ? 13.139 -13.292 -0.987 1.00 95.38 94 LYS A CA 1
ATOM 708 C C . LYS A 1 94 ? 12.858 -14.575 -0.193 1.00 95.38 94 LYS A C 1
ATOM 710 O O . LYS A 1 94 ? 13.207 -15.661 -0.661 1.00 95.38 94 LYS A O 1
ATOM 715 N N . LEU A 1 95 ? 12.205 -14.498 0.970 1.00 92.75 95 LEU A N 1
ATOM 716 C CA . LEU A 1 95 ? 11.802 -15.670 1.758 1.00 92.75 95 LEU A CA 1
ATOM 717 C C . LEU A 1 95 ? 10.473 -16.287 1.292 1.00 92.75 95 LEU A C 1
ATOM 719 O O . LEU A 1 95 ? 10.190 -17.445 1.614 1.00 92.75 95 LEU A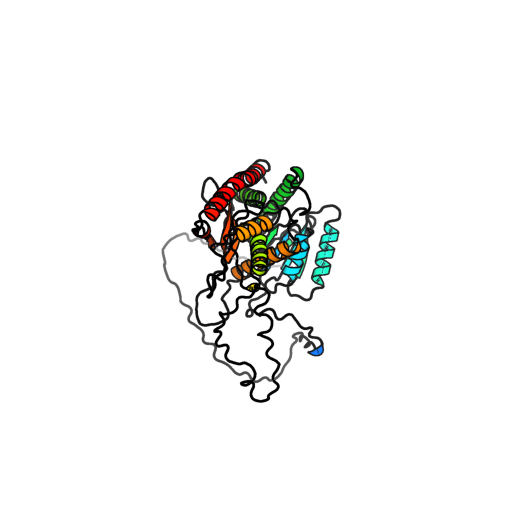 O 1
ATOM 723 N N . PHE A 1 96 ? 9.653 -15.559 0.530 1.00 89.31 96 PHE A N 1
ATOM 724 C CA . PHE A 1 96 ? 8.336 -16.035 0.119 1.00 89.31 96 PHE A CA 1
ATOM 725 C C . PHE A 1 96 ? 8.426 -17.109 -0.961 1.00 89.31 96 PHE A C 1
ATOM 727 O O . PHE A 1 96 ? 8.917 -16.896 -2.066 1.00 89.31 96 PHE A O 1
ATOM 734 N N . ARG A 1 97 ? 7.863 -18.283 -0.656 1.00 85.12 97 ARG A N 1
ATOM 735 C CA . ARG A 1 97 ? 7.793 -19.412 -1.593 1.00 85.12 97 ARG A CA 1
ATOM 736 C C . ARG A 1 97 ? 6.808 -19.190 -2.736 1.00 85.12 97 ARG A C 1
ATOM 738 O O . ARG A 1 97 ? 6.848 -19.956 -3.680 1.00 85.12 97 ARG A O 1
ATOM 745 N N . SER A 1 98 ? 5.918 -18.206 -2.660 1.00 85.56 98 SER A N 1
ATOM 746 C CA . SER A 1 98 ? 4.949 -17.921 -3.729 1.00 85.56 98 SER A CA 1
ATOM 747 C C . SER A 1 98 ? 5.561 -17.113 -4.882 1.00 85.56 98 SER A C 1
ATOM 749 O O . SER A 1 98 ? 5.010 -17.095 -5.982 1.00 85.56 98 SER A O 1
ATOM 751 N N . ILE A 1 99 ? 6.707 -16.463 -4.647 1.00 91.81 99 ILE A N 1
ATOM 752 C CA . ILE A 1 99 ? 7.402 -15.623 -5.626 1.00 91.81 99 ILE A CA 1
ATOM 753 C C . ILE A 1 99 ? 8.394 -16.484 -6.416 1.00 91.81 99 ILE A C 1
ATOM 755 O O . ILE A 1 99 ? 9.200 -17.215 -5.838 1.00 91.81 99 ILE A O 1
ATOM 759 N N . ARG A 1 100 ? 8.353 -16.394 -7.751 1.00 92.31 100 ARG A N 1
ATOM 760 C CA . ARG A 1 100 ? 9.366 -16.997 -8.628 1.00 92.31 100 ARG A CA 1
ATOM 761 C C . ARG A 1 100 ? 10.450 -16.009 -9.016 1.00 92.31 100 ARG A C 1
ATOM 763 O O . ARG A 1 100 ? 11.619 -16.377 -9.028 1.00 92.31 100 ARG A O 1
ATOM 770 N N . VAL A 1 101 ? 10.059 -14.787 -9.355 1.00 95.00 101 VAL A N 1
ATOM 771 C CA . VAL A 1 101 ? 10.961 -13.750 -9.861 1.00 95.00 101 VAL A CA 1
ATOM 772 C C . VAL A 1 101 ? 10.771 -12.497 -9.018 1.00 95.00 101 VAL A C 1
ATOM 774 O O . VAL A 1 101 ? 9.645 -12.027 -8.866 1.00 95.00 101 VAL A O 1
ATOM 777 N N . LEU A 1 102 ? 11.870 -11.987 -8.468 1.00 96.62 102 LEU A N 1
ATOM 778 C CA . LEU A 1 102 ? 11.931 -10.736 -7.726 1.00 96.62 102 LEU A CA 1
ATOM 779 C C . LEU A 1 102 ? 12.857 -9.778 -8.478 1.00 96.62 102 LEU A C 1
ATOM 781 O O . LEU A 1 102 ? 14.078 -9.920 -8.429 1.00 96.62 102 LEU A O 1
ATOM 785 N N . ASN A 1 103 ? 12.271 -8.827 -9.192 1.00 96.75 103 ASN A N 1
ATOM 786 C CA . ASN A 1 103 ? 13.024 -7.817 -9.925 1.00 96.75 103 ASN A CA 1
ATOM 787 C C . ASN A 1 103 ? 13.148 -6.553 -9.076 1.00 96.75 103 ASN A C 1
ATOM 789 O O . ASN A 1 103 ? 12.169 -6.081 -8.499 1.00 96.75 103 ASN A O 1
ATOM 793 N N . LEU A 1 104 ? 14.358 -6.019 -9.002 1.00 95.94 104 LEU A N 1
ATOM 794 C CA . LEU A 1 104 ? 14.686 -4.800 -8.283 1.00 95.94 104 LEU A CA 1
ATOM 795 C C . LEU A 1 104 ? 15.004 -3.722 -9.309 1.00 95.94 104 LEU A C 1
ATOM 797 O O . LEU A 1 104 ? 15.818 -3.960 -10.196 1.00 95.94 104 LEU A O 1
ATOM 801 N N . TYR A 1 105 ? 14.370 -2.565 -9.187 1.00 94.56 105 TYR A N 1
ATOM 802 C CA . TYR A 1 105 ? 14.581 -1.437 -10.081 1.00 94.56 105 TYR A CA 1
ATOM 803 C C . TYR A 1 105 ? 14.956 -0.185 -9.291 1.00 94.56 105 TYR A C 1
ATOM 805 O O . TYR A 1 105 ? 14.343 0.121 -8.262 1.00 94.56 105 TYR A O 1
ATOM 813 N N . GLU A 1 106 ? 15.947 0.544 -9.791 1.00 91.00 106 GLU A N 1
ATOM 814 C CA . GLU A 1 106 ? 16.339 1.857 -9.288 1.00 91.00 106 GLU A CA 1
ATOM 815 C C . GLU A 1 106 ? 16.677 2.787 -10.453 1.00 91.00 106 GLU A C 1
ATOM 817 O O . GLU A 1 106 ? 17.295 2.368 -11.430 1.00 91.00 106 GLU A O 1
ATOM 822 N N . GLU A 1 107 ? 16.289 4.057 -10.337 1.00 84.56 107 GLU A N 1
ATOM 823 C CA . GLU A 1 107 ? 16.680 5.061 -11.329 1.00 84.56 107 GLU A CA 1
ATOM 824 C C . GLU A 1 107 ? 18.186 5.315 -11.260 1.00 84.56 107 GLU A C 1
ATOM 826 O O . GLU A 1 107 ? 18.777 5.366 -10.174 1.00 84.56 107 GLU A O 1
ATOM 831 N N . THR A 1 108 ? 18.822 5.543 -12.408 1.00 72.38 108 THR A N 1
ATOM 832 C CA . THR A 1 108 ? 20.271 5.747 -12.455 1.00 72.38 108 THR A CA 1
ATOM 833 C C . THR A 1 108 ? 20.624 7.127 -11.893 1.00 72.38 108 THR A C 1
ATOM 835 O O . THR A 1 108 ? 20.615 8.144 -12.582 1.00 72.38 108 THR A O 1
ATOM 838 N N . LYS A 1 109 ? 20.934 7.170 -10.597 1.00 67.75 109 LYS A N 1
ATOM 839 C CA . LYS A 1 109 ? 21.611 8.288 -9.925 1.00 67.75 109 LYS A CA 1
ATOM 840 C C . LYS A 1 109 ? 23.058 7.879 -9.655 1.00 67.75 109 LYS A C 1
ATOM 842 O O . LYS A 1 109 ? 23.331 6.691 -9.472 1.00 67.75 109 LYS A O 1
ATOM 847 N N . GLU A 1 110 ? 23.991 8.831 -9.641 1.00 57.16 110 GLU A N 1
ATOM 848 C CA . GLU A 1 110 ? 25.409 8.542 -9.372 1.00 57.16 110 GLU A CA 1
ATOM 849 C C . GLU A 1 110 ? 25.557 7.685 -8.095 1.00 57.16 110 GLU A C 1
ATOM 851 O O . GLU A 1 110 ? 25.134 8.086 -7.013 1.00 57.16 110 GLU A O 1
ATOM 856 N N . GLY A 1 111 ? 26.103 6.470 -8.233 1.00 62.50 111 GLY A N 1
ATOM 857 C CA . GLY A 1 111 ? 26.302 5.512 -7.134 1.00 62.50 111 GLY A CA 1
ATOM 858 C C . GLY A 1 111 ? 25.136 4.555 -6.826 1.00 62.50 111 GLY A C 1
ATOM 859 O O . GLY A 1 111 ? 25.359 3.549 -6.153 1.00 62.50 111 GLY A O 1
ATOM 860 N N . ALA A 1 112 ? 23.925 4.790 -7.344 1.00 67.12 112 ALA A N 1
ATOM 861 C CA . ALA A 1 112 ? 22.755 3.946 -7.062 1.00 67.12 112 ALA A CA 1
ATOM 862 C C . ALA A 1 112 ? 22.803 2.582 -7.778 1.00 67.12 112 ALA A C 1
ATOM 864 O O . ALA A 1 112 ? 22.433 1.566 -7.191 1.00 67.12 112 ALA A O 1
ATOM 865 N N . SER A 1 113 ? 23.326 2.543 -9.010 1.00 72.75 113 SER A N 1
ATOM 866 C CA . SER A 1 113 ? 23.461 1.308 -9.805 1.00 72.75 113 SER A CA 1
ATOM 867 C C . SER A 1 113 ? 24.349 0.264 -9.102 1.00 72.75 113 SER A C 1
ATOM 869 O O . SER A 1 113 ? 23.915 -0.864 -8.873 1.00 72.75 113 SER A O 1
ATOM 871 N N . GLY A 1 114 ? 25.532 0.662 -8.613 1.00 82.94 114 GLY A N 1
ATOM 872 C CA . GLY A 1 114 ? 26.425 -0.250 -7.885 1.00 82.94 114 GLY A CA 1
ATOM 873 C C . GLY A 1 114 ? 25.834 -0.759 -6.563 1.00 82.94 114 GLY A C 1
ATOM 874 O O . GLY A 1 114 ? 26.023 -1.918 -6.192 1.00 82.94 114 GLY A O 1
ATOM 875 N N . MET A 1 115 ? 25.066 0.083 -5.863 1.00 87.81 115 MET A N 1
ATOM 876 C CA . MET A 1 115 ? 24.361 -0.333 -4.650 1.00 87.81 115 MET A CA 1
ATOM 877 C C . MET A 1 115 ? 23.271 -1.365 -4.969 1.00 87.81 115 MET A C 1
ATOM 879 O O . MET A 1 115 ? 23.172 -2.383 -4.287 1.00 87.81 115 MET A O 1
ATOM 883 N N . LEU A 1 116 ? 22.486 -1.153 -6.025 1.00 91.12 116 LEU A N 1
ATOM 884 C CA . LEU A 1 116 ? 21.440 -2.087 -6.436 1.00 91.12 116 LEU A CA 1
ATOM 885 C C . LEU A 1 116 ? 22.009 -3.467 -6.800 1.00 91.12 116 LEU A C 1
ATOM 887 O O . LEU A 1 116 ? 21.478 -4.489 -6.359 1.00 91.12 116 LEU A O 1
ATOM 891 N N . GLU A 1 117 ? 23.110 -3.501 -7.552 1.00 91.50 117 GLU A N 1
ATOM 892 C CA . GLU A 1 117 ? 23.807 -4.743 -7.899 1.00 91.50 117 GLU A CA 1
ATOM 893 C C . GLU A 1 117 ? 24.327 -5.477 -6.658 1.00 91.50 117 GLU A C 1
ATOM 895 O O . GLU A 1 117 ? 24.158 -6.694 -6.553 1.00 91.50 117 GLU A O 1
ATOM 900 N N . SER A 1 118 ? 24.892 -4.752 -5.682 1.00 92.19 118 SER A N 1
ATOM 901 C CA . SER A 1 118 ? 25.326 -5.361 -4.416 1.00 92.19 118 SER A CA 1
ATOM 902 C C . SER A 1 118 ? 24.164 -5.986 -3.642 1.00 92.19 118 SER A C 1
ATOM 904 O O . SER A 1 118 ? 24.271 -7.132 -3.208 1.00 92.19 118 SER A O 1
ATOM 906 N N . ILE A 1 119 ? 23.014 -5.303 -3.568 1.00 94.19 119 ILE A N 1
ATOM 907 C CA . ILE A 1 119 ? 21.812 -5.825 -2.905 1.00 94.19 119 ILE A CA 1
ATOM 908 C C . ILE A 1 119 ? 21.336 -7.100 -3.611 1.00 94.19 119 ILE A C 1
ATOM 910 O O . ILE A 1 119 ? 21.031 -8.102 -2.961 1.00 94.19 119 ILE A O 1
ATOM 914 N N . ALA A 1 120 ? 21.284 -7.096 -4.945 1.00 95.25 120 ALA A N 1
ATOM 915 C CA . ALA A 1 120 ? 20.870 -8.266 -5.711 1.00 95.25 120 ALA A CA 1
ATOM 916 C C . ALA A 1 120 ? 21.838 -9.447 -5.538 1.00 95.25 120 ALA A C 1
ATOM 918 O O . ALA A 1 120 ? 21.387 -10.582 -5.354 1.00 95.25 120 ALA A O 1
ATOM 919 N N . SER A 1 121 ? 23.147 -9.185 -5.542 1.00 94.94 121 SER A N 1
ATOM 920 C CA . SER A 1 121 ? 24.184 -10.187 -5.282 1.00 94.94 121 SER A CA 1
ATOM 921 C C . SER A 1 121 ? 24.027 -10.801 -3.889 1.00 94.94 121 SER A C 1
ATOM 923 O O . SER A 1 121 ? 23.965 -12.027 -3.764 1.00 94.94 121 SER A O 1
ATOM 925 N N . ASP A 1 122 ? 23.857 -9.978 -2.854 1.00 95.19 122 ASP A N 1
ATOM 926 C CA . ASP A 1 122 ? 23.681 -10.437 -1.474 1.00 95.19 122 ASP A CA 1
ATOM 927 C C . ASP A 1 122 ? 22.426 -11.309 -1.320 1.00 95.19 122 ASP A C 1
ATOM 929 O O . ASP A 1 122 ? 22.474 -12.405 -0.751 1.00 95.19 122 ASP A O 1
ATOM 933 N N . LEU A 1 123 ? 21.301 -10.879 -1.901 1.00 95.38 123 LEU A N 1
ATOM 934 C CA . LEU A 1 123 ? 20.054 -11.646 -1.876 1.00 95.38 123 LEU A CA 1
ATOM 935 C C . LEU A 1 123 ? 20.149 -12.945 -2.683 1.00 95.38 123 LEU A C 1
ATOM 937 O O . LEU A 1 123 ? 19.511 -13.938 -2.321 1.00 95.38 123 LEU A O 1
ATOM 941 N N . SER A 1 124 ? 20.934 -12.972 -3.764 1.00 93.75 124 SER A N 1
ATOM 942 C CA . SER A 1 124 ? 21.137 -14.175 -4.580 1.00 93.75 124 SER A CA 1
ATOM 943 C C . SER A 1 124 ? 21.854 -15.292 -3.812 1.00 93.75 124 SER A C 1
ATOM 945 O O . SER A 1 124 ? 21.595 -16.471 -4.062 1.00 93.75 124 SER A O 1
ATOM 947 N N . GLY A 1 125 ? 22.670 -14.935 -2.810 1.00 91.25 125 GLY A N 1
ATOM 948 C CA . GLY A 1 125 ? 23.330 -15.881 -1.909 1.00 91.25 125 GLY A CA 1
ATOM 949 C C . GLY A 1 125 ? 22.376 -16.615 -0.958 1.00 91.25 125 GLY A C 1
ATOM 950 O O . GLY A 1 125 ? 22.740 -17.640 -0.375 1.00 91.25 125 GLY A O 1
ATOM 951 N N . ILE A 1 126 ? 21.137 -16.136 -0.804 1.00 93.44 126 ILE A N 1
ATOM 952 C CA . ILE A 1 126 ? 20.130 -16.760 0.057 1.00 93.44 126 ILE A CA 1
ATOM 953 C C . ILE A 1 126 ? 19.485 -17.943 -0.677 1.00 93.44 126 ILE A C 1
ATOM 955 O O . ILE A 1 126 ? 18.847 -17.790 -1.723 1.00 93.44 126 ILE A O 1
ATOM 959 N N . CYS A 1 127 ? 19.598 -19.135 -0.080 1.00 91.44 127 CYS A N 1
ATOM 960 C CA . CYS A 1 127 ? 19.067 -20.396 -0.609 1.00 91.44 127 CYS A CA 1
ATOM 961 C C . CYS A 1 127 ? 17.528 -20.482 -0.492 1.00 91.44 127 CYS A C 1
ATOM 963 O O . CYS A 1 127 ? 16.972 -21.247 0.295 1.00 91.44 127 CYS A O 1
ATOM 965 N N . THR A 1 128 ? 16.827 -19.668 -1.279 1.00 90.62 128 THR A N 1
ATOM 966 C CA . THR A 1 128 ? 15.363 -19.641 -1.411 1.00 90.62 128 THR A CA 1
ATOM 967 C C . THR A 1 128 ? 14.946 -19.614 -2.880 1.00 90.62 128 THR A C 1
ATOM 969 O O . THR A 1 128 ? 15.755 -19.332 -3.761 1.00 90.62 128 THR A O 1
ATOM 972 N N . ALA A 1 129 ? 13.671 -19.903 -3.147 1.00 86.81 129 ALA A N 1
ATOM 973 C CA . ALA A 1 129 ? 13.140 -20.076 -4.499 1.00 86.81 129 ALA A CA 1
ATOM 974 C C . ALA A 1 129 ? 13.169 -18.830 -5.418 1.00 86.81 129 ALA A C 1
ATOM 976 O O . ALA A 1 129 ? 13.448 -19.021 -6.601 1.00 86.81 129 ALA A O 1
ATOM 977 N N . PRO A 1 130 ? 12.891 -17.592 -4.949 1.00 93.12 130 PRO A N 1
ATOM 978 C CA . PRO A 1 130 ? 12.819 -16.433 -5.841 1.00 93.12 130 PRO A CA 1
ATOM 979 C C . PRO A 1 130 ? 14.163 -16.127 -6.511 1.00 93.12 130 PRO A C 1
ATOM 981 O O . PRO A 1 130 ? 15.177 -15.999 -5.825 1.00 93.12 130 PRO A O 1
ATOM 984 N N . THR A 1 131 ? 14.188 -15.961 -7.832 1.00 94.44 131 THR A N 1
ATOM 985 C CA . THR A 1 131 ? 15.367 -15.452 -8.549 1.00 94.44 131 THR A CA 1
ATOM 986 C C . THR A 1 131 ? 15.388 -13.933 -8.479 1.00 94.44 131 THR A C 1
ATOM 988 O O . THR A 1 131 ? 14.382 -13.308 -8.818 1.00 94.44 131 THR A O 1
ATOM 991 N N . VAL A 1 132 ? 16.517 -13.353 -8.074 1.00 96.50 132 VAL A N 1
ATOM 992 C CA . VAL A 1 132 ? 16.676 -11.901 -7.924 1.00 96.50 132 VAL A CA 1
ATOM 993 C C . VAL A 1 132 ?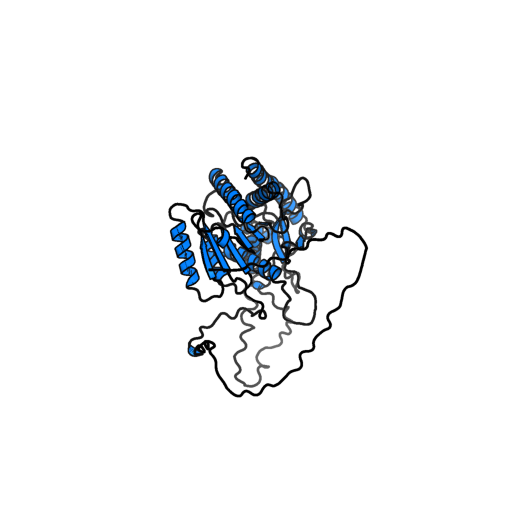 17.436 -11.337 -9.116 1.00 96.50 132 VAL A C 1
ATOM 995 O O . VAL A 1 132 ? 18.445 -11.912 -9.519 1.00 96.50 132 VAL A O 1
ATOM 998 N N . LYS A 1 133 ? 16.948 -10.232 -9.680 1.00 95.12 133 LYS A N 1
ATOM 999 C CA . LYS A 1 133 ? 17.615 -9.482 -10.752 1.00 95.12 133 LYS A CA 1
ATOM 1000 C C . LYS A 1 133 ? 17.555 -7.985 -10.454 1.00 95.12 133 LYS A C 1
ATOM 1002 O O . LYS A 1 133 ? 16.513 -7.507 -10.011 1.00 95.12 133 LYS A O 1
ATOM 1007 N N . ALA A 1 134 ? 18.652 -7.278 -10.698 1.00 94.88 134 ALA A N 1
ATOM 1008 C CA . ALA A 1 134 ? 18.734 -5.822 -10.627 1.00 94.88 134 ALA A CA 1
ATOM 1009 C C . ALA A 1 134 ? 18.546 -5.218 -12.024 1.00 94.88 134 ALA A C 1
ATOM 1011 O O . ALA A 1 134 ? 19.016 -5.799 -12.999 1.00 94.88 134 ALA A O 1
ATOM 1012 N N . PHE A 1 135 ? 17.860 -4.080 -12.093 1.00 94.12 135 PHE A N 1
ATOM 1013 C CA . PHE A 1 135 ? 17.621 -3.307 -13.306 1.00 94.12 135 PHE A CA 1
ATOM 1014 C C . PHE A 1 135 ? 17.798 -1.814 -13.022 1.00 94.12 135 PHE A C 1
ATOM 1016 O O . PHE A 1 135 ? 17.316 -1.295 -12.014 1.00 94.12 135 PHE A O 1
ATOM 1023 N N . SER A 1 136 ? 18.441 -1.130 -13.951 1.00 91.19 136 SER A N 1
ATOM 1024 C CA . SER A 1 136 ? 18.637 0.315 -14.003 1.00 91.19 136 SER A CA 1
ATOM 1025 C C . SER A 1 136 ? 18.041 0.889 -15.292 1.00 91.19 136 SER A C 1
ATOM 1027 O O . SER A 1 136 ? 17.485 0.148 -16.103 1.00 91.19 136 SER A O 1
ATOM 1029 N N . ASP A 1 137 ? 18.123 2.207 -15.502 1.00 85.56 137 ASP A N 1
ATOM 1030 C CA . ASP A 1 137 ? 17.560 2.824 -16.715 1.00 85.56 137 ASP A CA 1
ATOM 1031 C C . ASP A 1 137 ? 18.302 2.443 -18.001 1.00 85.56 137 ASP A C 1
ATOM 1033 O O . ASP A 1 137 ? 17.742 2.584 -19.088 1.00 85.56 137 ASP A O 1
ATOM 1037 N N . ASP A 1 138 ? 19.539 1.961 -17.872 1.00 81.56 138 ASP A N 1
ATOM 1038 C CA . ASP A 1 138 ? 20.375 1.529 -18.994 1.00 81.56 138 ASP A CA 1
ATOM 1039 C C . ASP A 1 138 ? 20.063 0.085 -19.435 1.00 81.56 138 ASP A C 1
ATOM 1041 O O . ASP A 1 138 ? 20.539 -0.366 -20.479 1.00 81.56 138 ASP A O 1
ATOM 1045 N N . ASP A 1 139 ? 19.249 -0.635 -18.658 1.00 86.06 139 ASP A N 1
ATOM 1046 C CA . ASP A 1 139 ? 18.884 -2.028 -18.900 1.00 86.06 139 ASP A CA 1
ATOM 1047 C C . ASP A 1 139 ? 17.589 -2.175 -19.716 1.00 86.06 139 ASP A C 1
ATOM 1049 O O . ASP A 1 139 ? 16.812 -1.237 -19.919 1.00 86.06 139 ASP A O 1
ATOM 1053 N N . ASP A 1 140 ? 17.309 -3.406 -20.153 1.00 85.56 140 ASP A N 1
ATOM 1054 C CA . ASP A 1 140 ? 16.036 -3.732 -20.793 1.00 85.56 140 ASP A CA 1
ATOM 1055 C C . ASP A 1 140 ? 14.887 -3.742 -19.767 1.00 85.56 140 ASP A C 1
ATOM 1057 O O . ASP A 1 140 ? 14.605 -4.731 -19.079 1.00 85.56 140 ASP A O 1
ATOM 1061 N N . LEU A 1 141 ? 14.198 -2.603 -19.667 1.00 91.31 141 LEU A N 1
ATOM 1062 C CA . LEU A 1 141 ? 13.049 -2.426 -18.779 1.00 91.31 141 LEU A CA 1
ATOM 1063 C C . LEU A 1 141 ? 11.868 -3.334 -19.151 1.00 91.31 141 LEU A C 1
ATOM 1065 O O . LEU A 1 141 ? 11.033 -3.617 -18.286 1.00 91.31 141 LEU A O 1
ATOM 1069 N N . GLN A 1 142 ? 11.792 -3.839 -20.388 1.00 91.19 142 GLN A N 1
ATOM 1070 C CA . GLN A 1 142 ? 10.758 -4.802 -20.752 1.00 91.19 142 GLN A CA 1
ATOM 1071 C C . GLN A 1 142 ? 10.922 -6.082 -19.927 1.00 91.19 142 GLN A C 1
ATOM 1073 O O . GLN A 1 142 ? 9.966 -6.525 -19.292 1.00 91.19 142 GLN A O 1
ATOM 1078 N N . ASP A 1 143 ? 12.137 -6.619 -19.823 1.00 91.44 143 ASP A N 1
ATOM 1079 C CA . ASP A 1 143 ? 12.427 -7.792 -18.989 1.00 91.44 143 ASP A CA 1
ATOM 1080 C C . ASP A 1 143 ? 12.132 -7.543 -17.499 1.00 91.44 143 ASP A C 1
ATOM 1082 O O . ASP A 1 143 ? 11.708 -8.458 -16.771 1.00 91.44 143 ASP A O 1
ATOM 1086 N N . CYS A 1 144 ? 12.295 -6.299 -17.040 1.00 93.62 144 CYS A N 1
ATOM 1087 C CA . CYS A 1 144 ? 11.975 -5.900 -15.674 1.00 93.62 144 CYS A CA 1
ATOM 1088 C C . CYS A 1 144 ? 10.466 -5.993 -15.393 1.00 93.62 144 CYS A C 1
ATOM 1090 O O . CYS A 1 144 ? 10.052 -6.700 -14.467 1.00 93.62 144 CYS A O 1
ATOM 1092 N N . PHE A 1 145 ? 9.630 -5.359 -16.217 1.00 93.94 145 PHE A N 1
ATOM 1093 C CA . PHE A 1 145 ? 8.209 -5.158 -15.910 1.00 93.94 145 PHE A CA 1
ATOM 1094 C C . PHE A 1 145 ? 7.262 -6.155 -16.585 1.00 93.94 145 PHE A C 1
ATOM 1096 O O . PHE A 1 145 ? 6.186 -6.404 -16.052 1.00 93.94 145 PHE A O 1
ATOM 1103 N N . TRP A 1 146 ? 7.650 -6.789 -17.694 1.00 91.88 146 TRP A N 1
ATOM 1104 C CA . TRP A 1 146 ? 6.774 -7.697 -18.445 1.00 91.88 146 TRP A CA 1
ATOM 1105 C C . TRP A 1 146 ? 6.198 -8.819 -17.569 1.00 91.88 146 TRP A C 1
ATOM 1107 O O . TRP A 1 146 ? 6.945 -9.485 -16.845 1.00 91.88 146 TRP A O 1
ATOM 1117 N N . ASP A 1 147 ? 4.882 -9.035 -17.637 1.00 88.00 147 ASP A N 1
ATOM 1118 C CA . ASP A 1 147 ? 4.138 -10.011 -16.823 1.00 88.00 147 ASP A CA 1
ATOM 1119 C C . ASP A 1 147 ? 4.355 -9.867 -15.299 1.00 88.00 147 ASP A C 1
ATOM 1121 O O . ASP A 1 147 ? 4.311 -10.849 -14.557 1.00 88.00 147 ASP A O 1
ATOM 1125 N N . ALA A 1 148 ? 4.617 -8.654 -14.798 1.00 94.44 148 ALA A N 1
ATOM 1126 C CA . ALA A 1 148 ? 4.614 -8.402 -13.359 1.00 94.44 148 ALA A CA 1
ATOM 1127 C C . ALA A 1 148 ? 3.196 -8.552 -12.781 1.00 94.44 148 ALA A C 1
ATOM 1129 O O . ALA A 1 148 ? 2.251 -7.922 -13.255 1.00 94.44 148 ALA A O 1
ATOM 1130 N N . ASP A 1 149 ? 3.059 -9.353 -11.723 1.00 94.00 149 ASP A N 1
ATOM 1131 C CA . ASP A 1 149 ? 1.795 -9.513 -10.995 1.00 94.00 149 ASP A CA 1
ATOM 1132 C C . ASP A 1 149 ? 1.607 -8.416 -9.943 1.00 94.00 149 ASP A C 1
ATOM 1134 O O . ASP A 1 149 ? 0.496 -7.939 -9.711 1.00 94.00 149 ASP A O 1
ATOM 1138 N N . ILE A 1 150 ? 2.703 -8.033 -9.282 1.00 96.31 150 ILE A N 1
ATOM 1139 C CA . ILE A 1 150 ? 2.735 -7.010 -8.235 1.00 96.31 150 ILE A CA 1
ATOM 1140 C C . ILE A 1 150 ? 3.914 -6.077 -8.503 1.00 96.31 150 ILE A C 1
ATOM 1142 O O . ILE A 1 150 ? 5.042 -6.537 -8.693 1.00 96.31 150 ILE A O 1
ATOM 1146 N N . VAL A 1 151 ? 3.656 -4.772 -8.465 1.00 97.00 151 VAL A N 1
ATOM 1147 C CA . VAL A 1 151 ? 4.678 -3.726 -8.509 1.00 97.00 151 VAL A CA 1
ATOM 1148 C C . VAL A 1 151 ? 4.581 -2.890 -7.238 1.00 97.00 151 VAL A C 1
ATOM 1150 O O . VAL A 1 151 ? 3.533 -2.324 -6.930 1.00 97.00 151 VAL A O 1
ATOM 1153 N N . VAL A 1 152 ? 5.683 -2.813 -6.499 1.00 97.12 152 VAL A N 1
ATOM 1154 C CA . VAL A 1 152 ? 5.810 -2.017 -5.277 1.00 97.12 152 VAL A CA 1
ATOM 1155 C C . VAL A 1 152 ? 6.644 -0.783 -5.577 1.00 97.12 152 VAL A C 1
ATOM 1157 O O . VAL A 1 152 ? 7.752 -0.897 -6.093 1.00 97.12 152 VAL A O 1
ATOM 1160 N N . ILE A 1 153 ? 6.127 0.389 -5.227 1.00 95.88 153 ILE A N 1
ATOM 1161 C CA . ILE A 1 153 ? 6.806 1.672 -5.360 1.00 95.88 153 ILE A CA 1
ATOM 1162 C C . ILE A 1 153 ? 7.249 2.140 -3.975 1.00 95.88 153 ILE A C 1
ATOM 1164 O O . ILE A 1 153 ? 6.431 2.555 -3.151 1.00 95.88 153 ILE A O 1
ATOM 1168 N N . ALA A 1 154 ? 8.557 2.086 -3.743 1.00 91.31 154 ALA A N 1
ATOM 1169 C CA . ALA A 1 154 ? 9.234 2.544 -2.535 1.00 91.31 154 ALA A CA 1
ATOM 1170 C C . ALA A 1 154 ? 10.289 3.615 -2.883 1.00 91.31 154 ALA A C 1
ATOM 1172 O O . ALA A 1 154 ? 11.417 3.586 -2.391 1.00 91.31 154 ALA A O 1
ATOM 1173 N N . ALA A 1 155 ? 9.926 4.542 -3.777 1.00 80.81 155 ALA A N 1
ATOM 1174 C CA . ALA A 1 155 ? 10.791 5.636 -4.213 1.00 80.81 155 ALA A CA 1
ATOM 1175 C C . ALA A 1 155 ? 10.951 6.706 -3.123 1.00 80.81 155 ALA A C 1
ATOM 1177 O O . ALA A 1 155 ? 9.976 7.076 -2.467 1.00 80.81 155 ALA A O 1
ATOM 1178 N N . GLY A 1 156 ? 12.152 7.279 -3.024 1.00 68.38 156 GLY A N 1
ATOM 1179 C CA . GLY A 1 156 ? 12.446 8.447 -2.189 1.00 68.38 156 GLY A CA 1
ATOM 1180 C C . GLY A 1 156 ? 13.086 8.119 -0.838 1.00 68.38 156 GLY A C 1
ATOM 1181 O O . GLY A 1 156 ? 13.041 6.989 -0.354 1.00 68.38 156 GLY A O 1
ATOM 1182 N N . SER A 1 157 ? 13.720 9.122 -0.227 1.00 58.50 157 SER A N 1
ATOM 1183 C CA . SER A 1 157 ? 14.268 8.996 1.122 1.00 58.50 157 SER A CA 1
ATOM 1184 C C . SER A 1 157 ? 13.140 9.068 2.158 1.00 58.50 157 SER A C 1
ATOM 1186 O O . SER A 1 157 ? 12.286 9.957 2.135 1.00 58.50 157 SER A O 1
ATOM 1188 N N . GLU A 1 158 ? 13.144 8.115 3.089 1.00 56.06 158 GLU A N 1
ATOM 1189 C CA . GLU A 1 158 ? 12.246 8.089 4.256 1.00 56.06 158 GLU A CA 1
ATOM 1190 C C . GLU A 1 158 ? 12.678 9.097 5.342 1.00 56.06 158 GLU A C 1
ATOM 1192 O O . GLU A 1 158 ? 11.910 9.389 6.251 1.00 56.06 158 GLU A O 1
ATOM 1197 N N . GLU A 1 159 ? 13.905 9.631 5.262 1.00 48.75 159 GLU A N 1
ATOM 1198 C CA . GLU A 1 159 ? 14.534 10.425 6.332 1.00 48.75 159 GLU A CA 1
ATOM 1199 C C . GLU A 1 159 ? 14.556 11.951 6.101 1.00 48.75 159 GLU A C 1
ATOM 1201 O O . GLU A 1 159 ? 15.182 12.682 6.869 1.00 48.75 159 GLU A O 1
ATOM 1206 N N . GLY A 1 160 ? 13.887 12.463 5.067 1.00 45.94 160 GLY A N 1
ATOM 1207 C CA . GLY A 1 160 ? 13.795 13.903 4.805 1.00 45.94 160 GLY A CA 1
ATOM 1208 C C . GLY A 1 160 ? 12.501 14.508 5.346 1.00 45.94 160 GLY A C 1
ATOM 1209 O O . GLY A 1 160 ? 11.437 13.918 5.186 1.00 45.94 160 GLY A O 1
ATOM 1210 N N . ALA A 1 161 ? 12.571 15.701 5.948 1.00 48.28 161 ALA A N 1
ATOM 1211 C CA . ALA A 1 161 ? 11.381 16.529 6.156 1.00 48.28 161 ALA A CA 1
ATOM 1212 C C . ALA A 1 161 ? 10.619 16.676 4.824 1.00 48.28 161 ALA A C 1
ATOM 1214 O O . ALA A 1 161 ? 11.277 16.826 3.789 1.00 48.28 161 ALA A O 1
ATOM 1215 N N . ASP A 1 162 ? 9.276 16.666 4.854 1.00 60.03 162 ASP A N 1
ATOM 1216 C CA . ASP A 1 162 ? 8.394 16.909 3.692 1.00 60.03 162 ASP A CA 1
ATOM 1217 C C . ASP A 1 162 ? 8.544 18.359 3.200 1.00 60.03 162 ASP A C 1
ATOM 1219 O O . ASP A 1 162 ? 7.676 19.219 3.338 1.00 60.03 162 ASP A O 1
ATOM 1223 N N . THR A 1 163 ? 9.730 18.670 2.689 1.00 70.62 163 THR A N 1
ATOM 1224 C CA . THR A 1 163 ? 10.022 19.923 2.019 1.00 70.62 163 THR A CA 1
ATOM 1225 C C . THR A 1 163 ? 9.360 19.886 0.655 1.00 70.62 163 THR A C 1
ATOM 1227 O O . THR A 1 163 ? 9.277 18.840 0.013 1.00 70.62 163 THR A O 1
ATOM 1230 N N . THR A 1 164 ? 8.944 21.049 0.160 1.00 78.75 164 THR A N 1
ATOM 1231 C CA . THR A 1 164 ? 8.301 21.170 -1.154 1.00 78.75 164 THR A CA 1
ATOM 1232 C C . THR A 1 164 ? 9.105 20.485 -2.263 1.00 78.75 164 THR A C 1
ATOM 1234 O O . THR A 1 164 ? 8.531 19.796 -3.098 1.00 78.75 164 THR A O 1
ATOM 1237 N N . LYS A 1 165 ? 10.441 20.586 -2.213 1.00 82.31 165 LYS A N 1
ATOM 1238 C CA . LYS A 1 165 ? 11.346 19.953 -3.183 1.00 82.31 165 LYS A CA 1
ATOM 1239 C C . LYS A 1 165 ? 11.356 18.427 -3.099 1.00 82.31 165 LYS A C 1
ATOM 1241 O O . LYS A 1 165 ? 11.447 17.763 -4.125 1.00 82.31 165 LYS A O 1
ATOM 1246 N N . ASP A 1 166 ? 11.303 17.865 -1.893 1.00 84.19 166 ASP A N 1
ATOM 1247 C CA . ASP A 1 166 ? 11.278 16.410 -1.718 1.00 84.19 166 ASP A CA 1
ATOM 1248 C C . ASP A 1 166 ? 9.961 15.825 -2.240 1.00 84.19 166 ASP A C 1
ATOM 1250 O O . ASP A 1 166 ? 9.963 14.851 -2.993 1.00 84.19 166 ASP A O 1
ATOM 1254 N N . PHE A 1 167 ? 8.846 16.499 -1.949 1.00 88.75 167 PHE A N 1
ATOM 1255 C CA . PHE A 1 167 ? 7.548 16.165 -2.524 1.00 88.75 167 PHE A CA 1
ATOM 1256 C C . PHE A 1 167 ? 7.559 16.201 -4.060 1.00 88.75 167 PHE A C 1
ATOM 1258 O O . PHE A 1 167 ? 7.104 15.251 -4.692 1.00 88.75 167 PHE A O 1
ATOM 1265 N N . GLU A 1 168 ? 8.101 17.265 -4.662 1.00 89.56 168 GLU A N 1
ATOM 1266 C CA . GLU A 1 168 ? 8.218 17.400 -6.122 1.00 89.56 168 GLU A CA 1
ATOM 1267 C C . GLU A 1 168 ? 9.048 16.261 -6.731 1.00 89.56 168 GLU A C 1
ATOM 1269 O O . GLU A 1 168 ? 8.606 15.612 -7.678 1.00 89.56 168 GLU A O 1
ATOM 1274 N N . ASN A 1 169 ? 10.214 15.952 -6.153 1.00 88.75 169 ASN A N 1
ATOM 1275 C CA . ASN A 1 169 ? 11.076 14.866 -6.625 1.00 88.75 169 ASN A CA 1
ATOM 1276 C C . ASN A 1 169 ? 10.382 13.500 -6.547 1.00 88.75 169 ASN A C 1
ATOM 1278 O O . ASN A 1 169 ? 10.452 12.708 -7.489 1.00 88.75 169 ASN A O 1
ATOM 1282 N N . LYS A 1 170 ? 9.692 13.223 -5.435 1.00 89.94 170 LYS A N 1
ATOM 1283 C CA . LYS A 1 170 ? 8.913 11.992 -5.253 1.00 89.94 170 LYS A CA 1
ATOM 1284 C C . LYS A 1 170 ? 7.744 11.923 -6.237 1.00 89.94 170 LYS A C 1
ATOM 1286 O O . LYS A 1 170 ? 7.509 10.868 -6.820 1.00 89.94 170 LYS A O 1
ATOM 1291 N N . GLY A 1 171 ? 7.063 13.041 -6.486 1.00 91.75 171 GLY A N 1
ATOM 1292 C CA . GLY A 1 171 ? 5.981 13.125 -7.466 1.00 91.75 171 GLY A CA 1
ATOM 1293 C C . GLY A 1 171 ? 6.449 12.871 -8.903 1.00 91.75 171 GLY A C 1
ATOM 1294 O O . GLY A 1 171 ? 5.776 12.167 -9.659 1.00 91.75 171 GLY A O 1
ATOM 1295 N N . LEU A 1 172 ? 7.631 13.374 -9.275 1.00 91.56 172 LEU A N 1
ATOM 1296 C CA . LEU A 1 172 ? 8.257 13.090 -10.573 1.00 91.56 172 LEU A CA 1
ATOM 1297 C C . LEU A 1 172 ? 8.654 11.611 -10.716 1.00 91.56 172 LEU A C 1
ATOM 1299 O O . LEU A 1 172 ? 8.442 11.030 -11.781 1.00 91.56 172 LEU A O 1
ATOM 1303 N N . ALA A 1 173 ? 9.158 10.984 -9.648 1.00 90.75 173 ALA A N 1
ATOM 1304 C CA . ALA A 1 173 ? 9.440 9.547 -9.639 1.00 90.75 173 ALA A CA 1
ATOM 1305 C C . ALA A 1 173 ? 8.151 8.722 -9.802 1.00 90.75 173 ALA A C 1
ATOM 1307 O O . ALA A 1 173 ? 8.083 7.846 -10.661 1.00 90.75 173 ALA A O 1
ATOM 1308 N N . ILE A 1 174 ? 7.085 9.052 -9.057 1.00 93.25 174 ILE A N 1
ATOM 1309 C CA . ILE A 1 174 ? 5.771 8.397 -9.186 1.00 93.25 174 ILE A CA 1
ATOM 1310 C C . ILE A 1 174 ? 5.242 8.518 -10.615 1.00 93.25 174 ILE A C 1
ATOM 1312 O O . ILE A 1 174 ? 4.822 7.516 -11.193 1.00 93.25 174 ILE A O 1
ATOM 1316 N N . ARG A 1 175 ? 5.313 9.712 -11.218 1.00 93.00 175 ARG A N 1
ATOM 1317 C CA . ARG A 1 175 ? 4.945 9.919 -12.625 1.00 93.00 175 ARG A CA 1
ATOM 1318 C C . ARG A 1 175 ? 5.700 8.952 -13.534 1.00 93.00 175 ARG A C 1
ATOM 1320 O O . ARG A 1 175 ? 5.081 8.207 -14.287 1.00 93.00 175 ARG A O 1
ATOM 1327 N N . ARG A 1 176 ? 7.030 8.928 -13.451 1.00 91.88 176 ARG A N 1
ATOM 1328 C CA . ARG A 1 176 ? 7.855 8.053 -14.292 1.00 91.88 176 ARG A CA 1
ATOM 1329 C C . ARG A 1 176 ? 7.517 6.577 -14.082 1.00 91.88 176 ARG A C 1
ATOM 1331 O O . ARG A 1 176 ? 7.413 5.822 -15.044 1.00 91.88 176 ARG A O 1
ATOM 1338 N N . TYR A 1 177 ? 7.319 6.162 -12.838 1.00 93.19 177 TYR A N 1
ATOM 1339 C CA . TYR A 1 177 ? 7.072 4.765 -12.502 1.00 93.19 177 TYR A CA 1
ATOM 1340 C C . TYR A 1 177 ? 5.720 4.277 -12.999 1.00 93.19 177 TYR A C 1
ATOM 1342 O O . TYR A 1 177 ? 5.638 3.199 -13.584 1.00 93.19 177 TYR A O 1
ATOM 1350 N N . ILE A 1 178 ? 4.673 5.088 -12.839 1.00 93.12 178 ILE A N 1
ATOM 1351 C CA . ILE A 1 178 ? 3.355 4.779 -13.396 1.00 93.12 178 ILE A CA 1
ATOM 1352 C C . ILE A 1 178 ? 3.429 4.669 -14.923 1.00 93.12 178 ILE A C 1
ATOM 1354 O O . ILE A 1 178 ? 2.784 3.792 -15.495 1.00 93.12 178 ILE A O 1
ATOM 1358 N N . ASP A 1 179 ? 4.259 5.478 -15.589 1.00 91.62 179 ASP A N 1
ATOM 1359 C CA . ASP A 1 179 ? 4.456 5.381 -17.036 1.00 91.62 179 ASP A CA 1
ATOM 1360 C C . ASP A 1 179 ? 5.099 4.047 -17.447 1.00 91.62 179 ASP A C 1
ATOM 1362 O O . ASP A 1 179 ? 4.635 3.391 -18.379 1.00 91.62 179 ASP A O 1
ATOM 1366 N N . LEU A 1 180 ? 6.128 3.601 -16.721 1.00 92.00 180 LEU A N 1
ATOM 1367 C CA . LEU A 1 180 ? 6.782 2.309 -16.960 1.00 92.00 180 LEU A CA 1
ATOM 1368 C C . LEU A 1 180 ? 5.830 1.130 -16.726 1.00 92.00 180 LEU A C 1
ATOM 1370 O O . LEU A 1 180 ? 5.719 0.249 -17.580 1.00 92.00 180 LEU A O 1
ATOM 1374 N N . ILE A 1 181 ? 5.097 1.141 -15.609 1.00 92.06 181 ILE A N 1
ATOM 1375 C CA . ILE A 1 181 ? 4.093 0.116 -15.291 1.00 92.06 181 ILE A CA 1
ATOM 1376 C C . ILE A 1 181 ? 3.038 0.059 -16.395 1.00 92.06 181 ILE A C 1
ATOM 1378 O O . ILE A 1 181 ? 2.622 -1.020 -16.807 1.00 92.06 181 ILE A O 1
ATOM 1382 N N . TYR A 1 182 ? 2.629 1.212 -16.919 1.00 88.38 182 TYR A N 1
ATOM 1383 C CA . TYR A 1 182 ? 1.628 1.273 -17.970 1.00 88.38 182 TYR A CA 1
ATOM 1384 C C . TYR A 1 182 ? 2.118 0.733 -19.316 1.00 88.38 182 TYR A C 1
ATOM 1386 O O . TYR A 1 182 ? 1.369 0.072 -20.035 1.00 88.38 182 TYR A O 1
ATOM 1394 N N . ARG A 1 183 ? 3.383 0.989 -19.660 1.00 87.56 183 ARG A N 1
ATOM 1395 C CA . ARG A 1 183 ? 3.986 0.507 -20.910 1.00 87.56 183 ARG A CA 1
ATOM 1396 C C . ARG A 1 183 ? 4.144 -1.012 -20.937 1.00 87.56 183 ARG A C 1
ATOM 1398 O O . ARG A 1 183 ? 4.003 -1.603 -22.004 1.00 87.56 183 ARG A O 1
ATOM 1405 N N . TYR A 1 184 ? 4.427 -1.633 -19.791 1.00 90.25 184 TYR A N 1
ATOM 1406 C CA . TYR A 1 184 ? 4.861 -3.034 -19.743 1.00 90.25 184 TYR A CA 1
ATOM 1407 C C . TYR A 1 184 ? 3.950 -3.978 -18.939 1.00 90.25 184 TYR A C 1
ATOM 1409 O O . TYR A 1 184 ? 3.950 -5.178 -19.208 1.00 90.25 184 TYR A O 1
ATOM 1417 N N . SER A 1 185 ? 3.175 -3.486 -17.966 1.00 87.06 185 SER A N 1
ATOM 1418 C CA . SER A 1 185 ? 2.428 -4.322 -17.010 1.00 87.06 185 SER A CA 1
ATOM 1419 C C . SER A 1 185 ? 1.130 -3.675 -16.504 1.00 87.06 185 SER A C 1
ATOM 1421 O O . SER A 1 185 ? 0.976 -3.374 -15.319 1.00 87.06 185 SER A O 1
ATOM 1423 N N . THR A 1 186 ? 0.143 -3.504 -17.385 1.00 84.38 186 THR A N 1
ATOM 1424 C CA . THR A 1 186 ? -1.145 -2.857 -17.048 1.00 84.38 186 THR A CA 1
ATOM 1425 C C . THR A 1 186 ? -2.039 -3.667 -16.103 1.00 84.38 186 THR A C 1
ATOM 1427 O O . THR A 1 186 ? -2.976 -3.126 -15.519 1.00 84.38 186 THR A O 1
ATOM 1430 N N . GLN A 1 187 ? -1.777 -4.968 -15.945 1.00 86.06 187 GLN A N 1
ATOM 1431 C CA . GLN A 1 187 ? -2.553 -5.858 -15.071 1.00 86.06 187 GLN A CA 1
ATOM 1432 C C . GLN A 1 187 ? -1.969 -6.002 -13.661 1.00 86.06 187 GLN A C 1
ATOM 1434 O O . GLN A 1 187 ? -2.599 -6.649 -12.822 1.00 86.06 187 GLN A O 1
ATOM 1439 N N . ALA A 1 188 ? -0.802 -5.418 -13.386 1.00 92.62 188 ALA A N 1
ATOM 1440 C CA . ALA A 1 188 ? -0.155 -5.542 -12.088 1.00 92.62 188 ALA A CA 1
ATOM 1441 C C . ALA A 1 188 ? -0.986 -4.890 -10.968 1.00 92.62 188 ALA A C 1
ATOM 1443 O O . ALA A 1 188 ? -1.684 -3.896 -11.180 1.00 92.62 188 ALA A O 1
ATOM 1444 N N . LEU A 1 189 ? -0.891 -5.436 -9.755 1.00 95.06 189 LEU A N 1
ATOM 1445 C CA . LEU A 1 189 ? -1.301 -4.733 -8.541 1.00 95.06 189 LEU A CA 1
ATOM 1446 C C . LEU A 1 189 ? -0.209 -3.722 -8.174 1.00 95.06 189 LEU A C 1
ATOM 1448 O O . LEU A 1 189 ? 0.942 -4.105 -7.978 1.00 95.06 189 LEU A O 1
ATOM 1452 N N . ILE A 1 190 ? -0.568 -2.445 -8.087 1.00 96.06 190 ILE A N 1
ATOM 1453 C CA . ILE A 1 190 ? 0.341 -1.331 -7.815 1.00 96.06 190 ILE A CA 1
ATOM 1454 C C . ILE A 1 190 ? 0.227 -0.960 -6.339 1.00 96.06 190 ILE A C 1
ATOM 1456 O O . ILE A 1 190 ? -0.849 -0.599 -5.864 1.00 96.06 190 ILE A O 1
ATOM 1460 N N . MET A 1 191 ? 1.340 -1.030 -5.617 1.00 96.31 191 MET A N 1
ATOM 1461 C CA . MET A 1 191 ? 1.408 -0.743 -4.186 1.00 96.31 191 MET A CA 1
ATOM 1462 C C . MET A 1 191 ? 2.355 0.424 -3.935 1.00 96.31 191 MET A C 1
ATOM 1464 O O . MET A 1 191 ? 3.536 0.335 -4.253 1.00 96.31 191 MET A O 1
ATOM 1468 N N . ILE A 1 192 ? 1.857 1.511 -3.357 1.00 95.62 192 ILE A N 1
ATOM 1469 C CA . ILE A 1 192 ? 2.635 2.715 -3.065 1.00 95.62 192 ILE A CA 1
ATOM 1470 C C . ILE A 1 192 ? 2.972 2.742 -1.578 1.00 95.62 192 ILE A C 1
ATOM 1472 O O . ILE A 1 192 ? 2.083 2.728 -0.725 1.00 95.62 192 ILE A O 1
ATOM 1476 N N . MET A 1 193 ? 4.271 2.793 -1.291 1.00 92.00 193 MET A N 1
ATOM 1477 C CA . MET A 1 193 ? 4.836 3.012 0.044 1.00 92.00 193 MET A CA 1
ATOM 1478 C C . MET A 1 193 ? 5.442 4.406 0.190 1.00 92.00 193 MET A C 1
ATOM 1480 O O . MET A 1 193 ? 5.620 4.882 1.306 1.00 92.00 193 MET A O 1
ATOM 1484 N N . THR A 1 194 ? 5.772 5.062 -0.927 1.00 90.88 194 THR A N 1
ATOM 1485 C CA . THR A 1 194 ? 6.347 6.408 -0.929 1.00 90.88 194 THR A CA 1
ATOM 1486 C C . THR A 1 194 ? 5.443 7.390 -0.194 1.00 90.88 194 THR A C 1
ATOM 1488 O O . THR A 1 194 ? 4.294 7.612 -0.578 1.00 90.88 194 THR A O 1
ATOM 1491 N N . LYS A 1 195 ? 5.995 8.018 0.844 1.00 88.31 195 LYS A N 1
ATOM 1492 C CA . LYS A 1 195 ? 5.316 9.052 1.628 1.00 88.31 195 LYS A CA 1
ATOM 1493 C C . LYS A 1 195 ? 5.476 10.439 1.008 1.00 88.31 195 LYS A C 1
ATOM 1495 O O . LYS A 1 195 ? 6.560 10.726 0.489 1.00 88.31 195 LYS A O 1
ATOM 1500 N N . PRO A 1 196 ? 4.476 11.330 1.143 1.00 90.31 196 PRO A N 1
ATOM 1501 C CA . PRO A 1 196 ? 3.186 11.132 1.830 1.00 90.31 196 PRO A CA 1
ATOM 1502 C C . PRO A 1 196 ? 2.177 10.307 1.005 1.00 90.31 196 PRO A C 1
ATOM 1504 O O . PRO A 1 196 ? 1.795 10.706 -0.098 1.00 90.31 196 PRO A O 1
ATOM 1507 N N . ILE A 1 197 ? 1.714 9.171 1.542 1.00 91.69 197 ILE A N 1
ATOM 1508 C CA . ILE A 1 197 ? 0.863 8.195 0.826 1.00 91.69 197 ILE A CA 1
ATOM 1509 C C . ILE A 1 197 ? -0.447 8.846 0.359 1.00 91.69 197 ILE A C 1
ATOM 1511 O O . ILE A 1 197 ? -0.923 8.591 -0.749 1.00 91.69 197 ILE A O 1
ATOM 1515 N N . GLU A 1 198 ? -0.984 9.755 1.168 1.00 92.12 198 GLU A N 1
ATOM 1516 C CA . GLU A 1 198 ? -2.241 10.464 0.945 1.00 92.12 198 GLU A CA 1
ATOM 1517 C C . GLU A 1 198 ? -2.204 11.395 -0.265 1.00 92.12 198 GLU A C 1
ATOM 1519 O O . GLU A 1 198 ? -3.252 11.715 -0.816 1.00 92.12 198 GLU A O 1
ATOM 1524 N N . SER A 1 199 ? -1.014 11.834 -0.686 1.00 93.69 199 SER A N 1
ATOM 1525 C CA . SER A 1 199 ? -0.829 12.623 -1.910 1.00 93.69 199 SER A CA 1
ATOM 1526 C C . SER A 1 199 ? -0.327 11.766 -3.075 1.00 93.69 199 SER A C 1
ATOM 1528 O O . SER A 1 199 ? -0.739 11.985 -4.214 1.00 93.69 199 SER A O 1
ATOM 1530 N N . MET A 1 200 ? 0.534 10.776 -2.810 1.00 94.25 200 MET A N 1
ATOM 1531 C CA . MET A 1 200 ? 1.139 9.937 -3.854 1.00 94.25 200 MET A CA 1
ATOM 1532 C C . MET A 1 200 ? 0.126 8.989 -4.506 1.00 94.25 200 MET A C 1
ATOM 1534 O O . MET A 1 200 ? 0.163 8.798 -5.721 1.00 94.25 200 MET A O 1
ATOM 1538 N N . VAL A 1 201 ? -0.812 8.428 -3.735 1.00 94.69 201 VAL A N 1
ATOM 1539 C CA . VAL A 1 201 ? -1.843 7.525 -4.273 1.00 94.69 201 VAL A CA 1
ATOM 1540 C C . VAL A 1 201 ? -2.833 8.258 -5.189 1.00 94.69 201 VAL A C 1
ATOM 1542 O O . VAL A 1 201 ? -3.020 7.797 -6.317 1.00 94.69 201 VAL A O 1
ATOM 1545 N N . PRO A 1 202 ? -3.424 9.407 -4.801 1.00 93.75 202 PRO A N 1
ATOM 1546 C CA . PRO A 1 202 ? -4.265 10.179 -5.713 1.00 93.75 202 PRO A CA 1
ATOM 1547 C C . PRO A 1 202 ? -3.507 10.673 -6.942 1.00 93.75 202 PRO A C 1
ATOM 1549 O O . PRO A 1 202 ? -4.045 10.618 -8.040 1.00 93.75 202 PRO A O 1
ATOM 1552 N N . MET A 1 203 ? -2.247 11.089 -6.787 1.00 93.69 203 MET A N 1
ATOM 1553 C CA . MET A 1 203 ? -1.410 11.499 -7.917 1.00 93.69 203 MET A CA 1
ATOM 1554 C C . MET A 1 203 ? -1.228 10.359 -8.933 1.00 93.69 203 MET A C 1
ATOM 1556 O O . MET A 1 203 ? -1.425 10.555 -10.132 1.00 93.69 203 MET A O 1
ATOM 1560 N N . ALA A 1 204 ? -0.901 9.153 -8.461 1.00 93.69 204 ALA A N 1
ATOM 1561 C CA . ALA A 1 204 ? -0.788 7.972 -9.311 1.00 93.69 204 ALA A CA 1
ATOM 1562 C C . ALA A 1 204 ? -2.111 7.638 -10.013 1.00 93.69 204 ALA A C 1
ATOM 1564 O O . 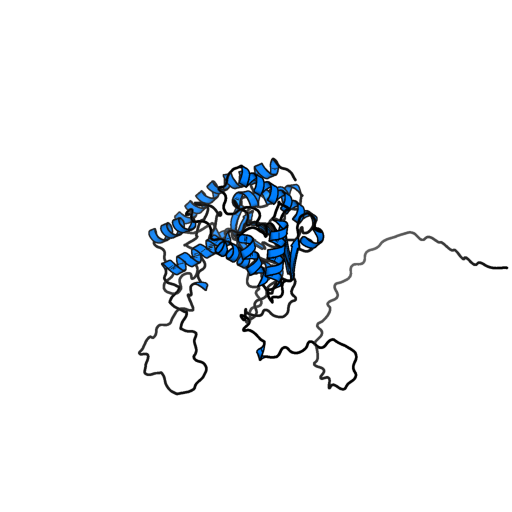ALA A 1 204 ? -2.117 7.331 -11.204 1.00 93.69 204 ALA A O 1
ATOM 1565 N N . ALA A 1 205 ? -3.232 7.741 -9.301 1.00 92.50 205 ALA A N 1
ATOM 1566 C CA . ALA A 1 205 ? -4.550 7.521 -9.876 1.00 92.50 205 ALA A CA 1
ATOM 1567 C C . ALA A 1 205 ? -4.881 8.519 -10.994 1.00 92.50 205 ALA A C 1
ATOM 1569 O O . ALA A 1 205 ? -5.322 8.090 -12.057 1.00 92.50 205 ALA A O 1
ATOM 1570 N N . GLU A 1 206 ? -4.616 9.816 -10.809 1.00 91.38 206 GLU A N 1
ATOM 1571 C CA . GLU A 1 206 ? -4.831 10.824 -11.859 1.00 91.38 206 GLU A CA 1
ATOM 1572 C C . GLU A 1 206 ? -3.985 10.524 -13.104 1.00 91.38 206 GLU A C 1
ATOM 1574 O O . GLU A 1 206 ? -4.492 10.556 -14.224 1.00 91.38 206 GLU A O 1
ATOM 1579 N N . TYR A 1 207 ? -2.721 10.122 -12.940 1.00 91.31 207 TYR A N 1
ATOM 1580 C CA . TYR A 1 207 ? -1.900 9.693 -14.076 1.00 91.31 207 TYR A CA 1
ATOM 1581 C C . TYR A 1 207 ? -2.476 8.470 -14.806 1.00 91.31 207 TYR A C 1
ATOM 1583 O O . TYR A 1 207 ? -2.443 8.408 -16.039 1.00 91.31 207 TYR A O 1
ATOM 1591 N N . MET A 1 208 ? -3.039 7.508 -14.072 1.00 89.00 208 MET A N 1
ATOM 1592 C CA . MET A 1 208 ? -3.714 6.348 -14.662 1.00 89.00 208 MET A CA 1
ATOM 1593 C C . MET A 1 208 ? -5.015 6.739 -15.385 1.00 89.00 208 MET A C 1
ATOM 1595 O O . MET A 1 208 ? -5.324 6.174 -16.440 1.00 89.00 208 MET A O 1
ATOM 1599 N N . VAL A 1 209 ? -5.761 7.718 -14.857 1.00 87.31 209 VAL A N 1
ATOM 1600 C CA . VAL A 1 209 ? -6.960 8.286 -15.496 1.00 87.31 209 VAL A CA 1
ATOM 1601 C C . VAL A 1 209 ? -6.587 8.994 -16.798 1.00 87.31 209 VAL A C 1
ATOM 1603 O O . VAL A 1 209 ? -7.198 8.714 -17.828 1.00 87.31 209 VAL A O 1
ATOM 1606 N N . LEU A 1 210 ? -5.537 9.823 -16.797 1.00 84.50 210 LEU A N 1
ATOM 1607 C CA . LEU A 1 210 ? -5.037 10.522 -17.991 1.00 84.50 210 LEU A CA 1
ATOM 1608 C C . LEU A 1 210 ? -4.610 9.558 -19.112 1.00 84.50 210 LEU A C 1
ATOM 1610 O O . LEU A 1 210 ? -4.740 9.877 -20.293 1.00 84.50 210 LEU A O 1
ATOM 1614 N N . ARG A 1 211 ? -4.133 8.357 -18.761 1.00 82.44 211 ARG A N 1
ATOM 1615 C CA . ARG A 1 211 ? -3.795 7.287 -19.716 1.00 82.44 211 ARG A CA 1
ATOM 1616 C C . ARG A 1 211 ? -5.011 6.485 -20.212 1.00 82.44 211 ARG A C 1
ATOM 1618 O O . ARG A 1 211 ? -4.859 5.690 -21.140 1.00 82.44 211 ARG A O 1
ATOM 1625 N N . GLY A 1 212 ? -6.198 6.688 -19.633 1.00 79.00 212 GLY A N 1
ATOM 1626 C CA . GLY A 1 212 ? -7.452 6.031 -20.022 1.00 79.00 212 GLY A CA 1
ATOM 1627 C C . GLY A 1 212 ? -7.626 4.599 -19.502 1.00 79.00 212 GLY A C 1
ATOM 1628 O O . GLY A 1 212 ? -8.470 3.863 -20.008 1.00 79.00 212 GLY A O 1
ATOM 1629 N N . GLN A 1 213 ? -6.836 4.177 -18.514 1.00 72.19 213 GLN A N 1
ATOM 1630 C CA . GLN A 1 213 ? -6.808 2.797 -18.003 1.00 72.19 213 GLN A CA 1
ATOM 1631 C C . GLN A 1 213 ? -6.707 2.783 -16.472 1.00 72.19 213 GLN A C 1
ATOM 1633 O O . GLN A 1 213 ? -5.868 2.109 -15.869 1.00 72.19 213 GLN A O 1
ATOM 1638 N N . TYR A 1 214 ? -7.580 3.543 -15.815 1.00 74.75 214 TYR A N 1
ATOM 1639 C CA . TYR A 1 214 ? -7.627 3.551 -14.362 1.00 74.75 214 TYR A CA 1
ATOM 1640 C C . TYR A 1 214 ? -8.317 2.295 -13.815 1.00 74.75 214 TYR A C 1
ATOM 1642 O O . TYR A 1 214 ? -9.542 2.171 -13.813 1.00 74.75 214 TYR A O 1
ATOM 1650 N N . GLY A 1 215 ? -7.505 1.344 -13.348 1.00 74.00 215 GLY A N 1
ATOM 1651 C CA . GLY A 1 215 ? -7.953 0.166 -12.612 1.00 74.00 215 GLY A CA 1
ATOM 1652 C C . GLY A 1 215 ? -8.071 0.465 -11.121 1.00 74.00 215 GLY A C 1
ATOM 1653 O O . GLY A 1 215 ? -7.134 0.223 -10.365 1.00 74.00 215 GLY A O 1
ATOM 1654 N N . THR A 1 216 ? -9.231 0.947 -10.682 1.00 73.00 216 THR A N 1
ATOM 1655 C CA . THR A 1 216 ? -9.476 1.376 -9.289 1.00 73.00 216 THR A CA 1
ATOM 1656 C C . THR A 1 216 ? -9.256 0.252 -8.276 1.00 73.00 216 THR A C 1
ATOM 1658 O O . THR A 1 216 ? -8.851 0.493 -7.146 1.00 73.00 216 THR A O 1
ATOM 1661 N N . CYS A 1 217 ? -9.470 -0.995 -8.700 1.00 84.19 217 CYS A N 1
ATOM 1662 C CA . CYS A 1 217 ? -9.267 -2.190 -7.887 1.00 84.19 217 CYS A CA 1
ATOM 1663 C C . CYS A 1 217 ? -7.797 -2.627 -7.764 1.00 84.19 217 CYS A C 1
ATOM 1665 O O . CYS A 1 217 ? -7.531 -3.624 -7.097 1.00 84.19 217 CYS A O 1
ATOM 1667 N N . ARG A 1 218 ? -6.848 -1.953 -8.426 1.00 90.81 218 ARG A N 1
ATOM 1668 C CA . ARG A 1 218 ? -5.448 -2.402 -8.525 1.00 90.81 218 ARG A CA 1
ATOM 1669 C C . ARG A 1 218 ? -4.433 -1.451 -7.893 1.00 90.81 218 ARG A C 1
ATOM 1671 O O . ARG A 1 218 ? -3.263 -1.807 -7.860 1.00 90.81 218 ARG A O 1
ATOM 1678 N N . LEU A 1 219 ? -4.852 -0.284 -7.404 1.00 94.06 219 LEU A N 1
ATOM 1679 C CA . LEU A 1 219 ? -3.973 0.711 -6.788 1.00 94.06 219 LEU A CA 1
ATOM 1680 C C . LEU A 1 219 ? -4.175 0.744 -5.269 1.00 94.06 219 LEU A C 1
ATOM 1682 O O . LEU A 1 219 ? -5.293 0.948 -4.799 1.00 94.06 219 LEU A O 1
ATOM 1686 N N . PHE A 1 220 ? -3.089 0.580 -4.5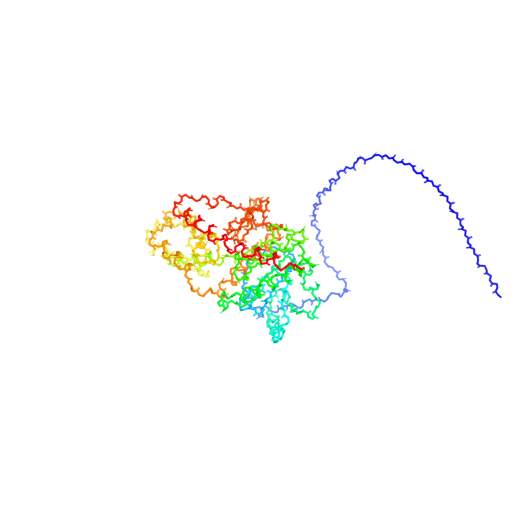15 1.00 95.75 220 PHE A N 1
ATOM 1687 C CA . PHE A 1 220 ? -3.100 0.506 -3.054 1.00 95.75 220 PHE A CA 1
ATOM 1688 C C . PHE A 1 220 ? -2.051 1.437 -2.446 1.00 95.75 220 PHE A C 1
ATOM 1690 O O . PHE A 1 220 ? -0.891 1.399 -2.846 1.00 95.75 220 PHE A O 1
ATOM 1697 N N . GLY A 1 221 ? -2.428 2.216 -1.435 1.00 95.81 221 GLY A N 1
ATOM 1698 C CA . GLY A 1 221 ? -1.490 2.827 -0.493 1.00 95.81 221 GLY A CA 1
ATOM 1699 C C . GLY A 1 221 ? -1.288 1.929 0.721 1.00 95.81 221 GLY A C 1
ATOM 1700 O O . GLY A 1 221 ? -2.261 1.505 1.352 1.00 95.81 221 GLY A O 1
ATOM 1701 N N . LEU A 1 222 ? -0.036 1.613 1.042 1.00 94.19 222 LEU A N 1
ATOM 1702 C CA . LEU A 1 222 ? 0.293 0.665 2.104 1.00 94.19 222 LEU A CA 1
ATOM 1703 C C . LEU A 1 222 ? 0.323 1.338 3.480 1.00 94.19 222 LEU A C 1
ATOM 1705 O O . LEU A 1 222 ? 1.358 1.826 3.913 1.00 94.19 222 LEU A O 1
ATOM 1709 N N . THR A 1 223 ? -0.805 1.284 4.190 1.00 92.25 223 THR A N 1
ATOM 1710 C CA . THR A 1 223 ? -0.990 1.853 5.544 1.00 92.25 223 THR A CA 1
ATOM 1711 C C . THR A 1 223 ? -1.088 0.788 6.647 1.00 92.25 223 THR A C 1
ATOM 1713 O O . THR A 1 223 ? -1.302 1.087 7.823 1.00 92.25 223 THR A O 1
ATOM 1716 N N . GLY A 1 224 ? -0.887 -0.491 6.299 1.00 86.31 224 GLY A N 1
ATOM 1717 C CA . GLY A 1 224 ? -1.025 -1.628 7.220 1.00 86.31 224 GLY A CA 1
ATOM 1718 C C . GLY A 1 224 ? -0.063 -1.614 8.419 1.00 86.31 224 GLY A C 1
ATOM 1719 O O . GLY A 1 224 ? -0.300 -2.317 9.405 1.00 86.31 224 GLY A O 1
ATOM 1720 N N . TYR A 1 225 ? 0.995 -0.796 8.375 1.00 88.81 225 TYR A N 1
ATOM 1721 C CA . TYR A 1 225 ? 1.918 -0.598 9.495 1.00 88.81 225 TYR A CA 1
ATOM 1722 C C . TYR A 1 225 ? 1.190 -0.141 10.766 1.00 88.81 225 TYR A C 1
ATOM 1724 O O . TYR A 1 225 ? 1.456 -0.685 11.840 1.00 88.81 225 TYR A O 1
ATOM 1732 N N . HIS A 1 226 ? 0.215 0.768 10.654 1.00 90.44 226 HIS A N 1
ATOM 1733 C CA . HIS A 1 226 ? -0.510 1.272 11.822 1.00 90.44 226 HIS A CA 1
ATOM 1734 C C . HIS A 1 226 ? -1.324 0.188 12.523 1.00 90.44 226 HIS A C 1
ATOM 1736 O O . HIS A 1 226 ? -1.378 0.166 13.750 1.00 90.44 226 HIS A O 1
ATOM 1742 N N . SER A 1 227 ? -1.900 -0.756 11.772 1.00 87.19 227 SER A N 1
ATOM 1743 C CA . SER A 1 227 ? -2.592 -1.906 12.370 1.00 87.19 227 SER A CA 1
ATOM 1744 C C . SER A 1 227 ? -1.613 -2.802 13.132 1.00 87.19 227 SER A C 1
ATOM 1746 O O . SER A 1 227 ? -1.903 -3.238 14.240 1.00 87.19 227 SER A O 1
ATOM 1748 N N . ILE A 1 228 ? -0.410 -3.037 12.597 1.00 86.31 228 ILE A N 1
ATOM 1749 C CA . ILE A 1 228 ? 0.621 -3.840 13.278 1.00 86.31 228 ILE A CA 1
ATOM 1750 C C . ILE A 1 228 ? 1.107 -3.150 14.555 1.00 86.31 228 ILE A C 1
ATOM 1752 O O . ILE A 1 228 ? 1.242 -3.801 15.593 1.00 86.31 228 ILE A O 1
ATOM 1756 N N . GLN A 1 229 ? 1.333 -1.838 14.496 1.00 88.44 229 GLN A N 1
ATOM 1757 C CA . GLN A 1 229 ? 1.719 -1.045 15.657 1.00 88.44 229 GLN A CA 1
ATOM 1758 C C . GLN A 1 229 ? 0.609 -1.045 16.716 1.00 88.44 229 GLN A C 1
ATOM 1760 O O . GLN A 1 229 ? 0.884 -1.304 17.886 1.00 88.44 229 GLN A O 1
ATOM 1765 N N . ALA A 1 230 ? -0.648 -0.842 16.312 1.00 88.56 230 ALA A N 1
ATOM 1766 C CA . ALA A 1 230 ? -1.798 -0.887 17.207 1.00 88.56 230 ALA A CA 1
ATOM 1767 C C . ALA A 1 230 ? -1.944 -2.267 17.867 1.00 88.56 230 ALA A C 1
ATOM 1769 O O . ALA A 1 230 ? -2.115 -2.344 19.082 1.00 88.56 230 ALA A O 1
ATOM 1770 N N . ASN A 1 231 ? -1.781 -3.355 17.107 1.00 85.88 231 ASN A N 1
ATOM 1771 C CA . ASN A 1 231 ? -1.812 -4.721 17.637 1.00 85.88 231 ASN A CA 1
ATOM 1772 C C . ASN A 1 231 ? -0.737 -4.936 18.707 1.00 85.88 231 ASN A C 1
ATOM 1774 O O . ASN A 1 231 ? -1.032 -5.468 19.778 1.00 85.88 231 ASN A O 1
ATOM 1778 N N . ALA A 1 232 ? 0.497 -4.499 18.441 1.00 85.31 232 ALA A N 1
ATOM 1779 C CA . ALA A 1 232 ? 1.604 -4.619 19.386 1.00 85.31 232 ALA A CA 1
ATOM 1780 C C . ALA A 1 232 ? 1.358 -3.805 20.667 1.00 85.31 232 ALA A C 1
ATOM 1782 O O . ALA A 1 232 ? 1.560 -4.313 21.774 1.00 85.31 232 ALA A O 1
ATOM 1783 N N . LEU A 1 233 ? 0.870 -2.569 20.529 1.00 88.00 233 LEU A N 1
ATOM 1784 C CA . LEU A 1 233 ? 0.555 -1.695 21.658 1.00 88.00 233 LEU A CA 1
ATOM 1785 C C . LEU A 1 233 ? -0.591 -2.258 22.502 1.00 88.00 233 LEU A C 1
ATOM 1787 O O . LEU A 1 233 ? -0.445 -2.373 23.716 1.00 88.00 233 LEU A O 1
ATOM 1791 N N . VAL A 1 234 ? -1.693 -2.692 21.884 1.00 85.00 234 VAL A N 1
ATOM 1792 C CA . VAL A 1 234 ? -2.817 -3.321 22.598 1.00 85.00 234 VAL A CA 1
ATOM 1793 C C . VAL A 1 234 ? -2.379 -4.608 23.292 1.00 85.00 234 VAL A C 1
ATOM 1795 O O . VAL A 1 234 ? -2.698 -4.811 24.465 1.00 85.00 234 VAL A O 1
ATOM 1798 N N . ALA A 1 235 ? -1.586 -5.449 22.624 1.00 81.75 235 ALA A N 1
ATOM 1799 C CA . ALA A 1 235 ? -1.035 -6.655 23.233 1.00 81.75 235 ALA A CA 1
ATOM 1800 C C . ALA A 1 235 ? -0.128 -6.347 24.436 1.00 81.75 235 ALA A C 1
ATOM 1802 O O . ALA A 1 235 ? -0.118 -7.107 25.408 1.00 81.75 235 ALA A O 1
ATOM 1803 N N . SER A 1 236 ? 0.622 -5.243 24.388 1.00 83.44 236 SER A N 1
ATOM 1804 C CA . SER A 1 236 ? 1.463 -4.782 25.494 1.00 83.44 236 SER A CA 1
ATOM 1805 C C . SER A 1 236 ? 0.626 -4.234 26.650 1.00 83.44 236 SER A C 1
ATOM 1807 O O . SER A 1 236 ? 0.756 -4.718 27.770 1.00 83.44 236 SER A O 1
ATOM 1809 N N . MET A 1 237 ? -0.281 -3.289 26.382 1.00 83.25 237 MET A N 1
ATOM 1810 C CA . MET A 1 237 ? -1.146 -2.661 27.392 1.00 83.25 237 MET A CA 1
ATOM 1811 C C . MET A 1 237 ? -1.993 -3.693 28.144 1.00 83.25 237 MET A C 1
ATOM 1813 O O . MET A 1 237 ? -2.162 -3.607 29.356 1.00 83.25 237 MET A O 1
ATOM 1817 N N . LYS A 1 238 ? -2.491 -4.709 27.432 1.00 79.31 238 LYS A N 1
ATOM 1818 C CA . LYS A 1 238 ? -3.356 -5.755 27.996 1.00 79.31 238 LYS A CA 1
ATOM 1819 C C . LYS A 1 238 ? -2.597 -7.003 28.452 1.00 79.31 238 LYS A C 1
ATOM 1821 O O . LYS A 1 238 ? -3.222 -7.996 28.816 1.00 79.31 238 LYS A O 1
ATOM 1826 N N . ASN A 1 239 ? -1.259 -6.965 28.456 1.00 77.00 239 ASN A N 1
ATOM 1827 C CA . ASN A 1 239 ? -0.390 -8.062 28.896 1.00 77.00 239 ASN A CA 1
ATOM 1828 C C . ASN A 1 239 ? -0.688 -9.413 28.212 1.00 77.00 239 ASN A C 1
ATOM 1830 O O . ASN A 1 239 ? -0.620 -10.483 28.822 1.00 77.00 239 ASN A O 1
ATOM 1834 N N . LEU A 1 240 ? -0.985 -9.380 26.912 1.00 71.25 240 LEU A N 1
ATOM 1835 C CA . LEU A 1 240 ? -1.335 -10.569 26.124 1.00 71.25 240 LEU A CA 1
ATOM 1836 C C . LEU A 1 240 ? -0.110 -11.399 25.699 1.00 71.25 240 LEU A C 1
ATOM 1838 O O . LEU A 1 240 ? -0.255 -12.516 25.207 1.00 71.25 240 LEU A O 1
ATOM 1842 N N . HIS A 1 241 ? 1.106 -10.898 25.938 1.00 58.72 241 HIS A N 1
ATOM 1843 C CA . HIS A 1 241 ? 2.366 -11.580 25.623 1.00 58.72 241 HIS A CA 1
ATOM 1844 C C . HIS A 1 241 ? 2.654 -12.806 26.518 1.00 58.72 241 HIS A C 1
ATOM 1846 O O . HIS A 1 241 ? 3.423 -13.683 26.128 1.00 58.72 241 HIS A O 1
ATOM 1852 N N . GLY A 1 242 ? 2.041 -12.896 27.707 1.00 50.09 242 GLY A N 1
ATOM 1853 C CA . GLY A 1 242 ? 2.448 -13.838 28.760 1.00 50.09 242 GLY A CA 1
ATOM 1854 C C . GLY A 1 242 ? 1.589 -15.093 28.957 1.00 50.09 242 GLY A C 1
ATOM 1855 O O . GLY A 1 242 ? 1.981 -15.961 29.732 1.00 50.09 242 GLY A O 1
ATOM 1856 N N . LYS A 1 243 ? 0.429 -15.235 28.298 1.00 49.06 243 LYS A N 1
ATOM 1857 C CA . LYS A 1 243 ? -0.552 -16.283 28.667 1.00 49.06 243 LYS A CA 1
ATOM 1858 C C . LYS A 1 243 ? -0.516 -17.579 27.840 1.00 49.06 243 LYS A C 1
ATOM 1860 O O . LYS A 1 243 ? -1.300 -18.477 28.123 1.00 49.06 243 LYS A O 1
ATOM 1865 N N . GLY A 1 244 ? 0.387 -17.734 26.861 1.00 45.72 244 GLY A N 1
ATOM 1866 C CA . GLY A 1 244 ? 0.318 -18.875 25.925 1.00 45.72 244 GLY A CA 1
ATOM 1867 C C . GLY A 1 244 ? 1.616 -19.583 25.527 1.00 45.72 244 GLY A C 1
ATOM 1868 O O . GLY A 1 244 ? 1.538 -20.629 24.887 1.00 45.72 244 GLY A O 1
ATOM 1869 N N . PHE A 1 245 ? 2.806 -19.079 25.871 1.00 37.97 245 PHE A N 1
ATOM 1870 C CA . PHE A 1 245 ? 4.035 -19.610 25.255 1.00 37.97 245 PHE A CA 1
ATOM 1871 C C . PHE A 1 245 ? 4.509 -20.958 25.838 1.00 37.97 245 PHE A C 1
ATOM 1873 O O . PHE A 1 245 ? 5.063 -21.779 25.113 1.00 37.97 245 PHE A O 1
ATOM 1880 N N . PHE A 1 246 ? 4.233 -21.252 27.114 1.00 37.44 246 PHE A N 1
ATOM 1881 C CA . PHE A 1 246 ? 4.710 -22.486 27.764 1.00 37.44 246 PHE A CA 1
ATOM 1882 C C . PHE A 1 246 ? 3.754 -23.691 27.700 1.00 37.44 246 PHE A C 1
ATOM 1884 O O . PHE A 1 246 ? 4.142 -24.786 28.091 1.00 37.44 246 PHE A O 1
ATOM 1891 N N . GLN A 1 247 ? 2.536 -23.560 27.162 1.00 42.31 247 GLN A N 1
ATOM 1892 C CA . GLN A 1 247 ? 1.563 -24.673 27.150 1.00 42.31 247 GLN A CA 1
ATOM 1893 C C . GLN A 1 247 ? 1.696 -25.633 25.948 1.00 42.31 247 GLN A C 1
ATOM 1895 O O . GLN A 1 247 ? 0.929 -26.591 25.826 1.00 42.31 247 GLN A O 1
ATOM 1900 N N . HIS A 1 248 ? 2.662 -25.412 25.048 1.00 36.69 248 HIS A N 1
ATOM 1901 C CA . HIS A 1 248 ? 2.863 -26.246 23.852 1.00 36.69 248 HIS A CA 1
ATOM 1902 C C . HIS A 1 248 ? 4.201 -26.989 23.783 1.00 36.69 248 HIS A C 1
ATOM 1904 O O . HIS A 1 248 ? 4.403 -27.775 22.856 1.00 36.69 248 HIS A O 1
ATOM 1910 N N . LEU A 1 249 ? 5.058 -26.871 24.799 1.00 32.12 249 LEU A N 1
ATOM 1911 C CA . LEU A 1 249 ? 6.117 -27.855 25.011 1.00 32.12 249 LEU A CA 1
ATOM 1912 C C . LEU A 1 249 ? 5.487 -29.112 25.625 1.00 32.12 249 LEU A C 1
ATOM 1914 O O . LEU A 1 249 ? 5.564 -29.341 26.828 1.00 32.12 249 LEU A O 1
ATOM 1918 N N . ARG A 1 250 ? 4.841 -29.946 24.797 1.00 33.38 250 ARG A N 1
ATOM 1919 C CA . ARG A 1 250 ? 4.719 -31.365 25.156 1.00 33.38 250 ARG A CA 1
ATOM 1920 C C . ARG A 1 250 ? 6.156 -31.885 25.259 1.00 33.38 250 ARG A C 1
ATOM 1922 O O . ARG A 1 250 ? 6.860 -31.799 24.250 1.00 33.38 250 ARG A O 1
ATOM 1929 N N . PRO A 1 251 ? 6.619 -32.395 26.413 1.00 28.88 251 PRO A N 1
ATOM 1930 C CA . PRO A 1 251 ? 7.894 -33.090 26.434 1.00 28.88 251 PRO A CA 1
ATOM 1931 C C . PRO A 1 251 ? 7.827 -34.232 25.406 1.00 28.88 251 PRO A C 1
ATOM 1933 O O . PRO A 1 251 ? 6.772 -34.865 25.262 1.00 28.88 251 PRO A O 1
ATOM 1936 N N . PRO A 1 252 ? 8.904 -34.479 24.642 1.00 33.88 252 PRO A N 1
ATOM 1937 C CA . PRO A 1 252 ? 8.954 -35.637 23.771 1.00 33.88 252 PRO A CA 1
ATOM 1938 C C . PRO A 1 252 ? 8.776 -36.877 24.647 1.00 33.88 252 PRO A C 1
ATOM 1940 O O . PRO A 1 252 ? 9.419 -37.009 25.684 1.00 33.88 252 PRO A O 1
ATOM 1943 N N . PHE A 1 253 ? 7.840 -37.730 24.237 1.00 36.91 253 PHE A N 1
ATOM 1944 C CA . PHE A 1 253 ? 7.531 -39.039 24.802 1.00 36.91 253 PHE A CA 1
ATOM 1945 C C . PHE A 1 253 ? 8.694 -39.676 25.586 1.00 36.91 253 PHE A C 1
ATOM 1947 O O . PHE A 1 253 ? 9.596 -40.263 24.997 1.00 36.91 253 PHE A O 1
ATOM 1954 N N . PHE A 1 254 ? 8.607 -39.643 26.913 1.00 32.41 254 PHE A N 1
ATOM 1955 C CA . PHE A 1 254 ? 9.172 -40.672 27.779 1.00 32.41 254 PHE A CA 1
ATOM 1956 C C . PHE A 1 254 ? 8.075 -41.064 28.760 1.00 32.41 254 PHE A C 1
ATOM 1958 O O . PHE A 1 254 ? 7.591 -40.247 29.540 1.00 32.41 254 PHE A O 1
ATOM 1965 N N . GLY A 1 255 ? 7.590 -42.296 28.616 1.00 38.00 255 GLY A N 1
ATOM 1966 C CA . GLY A 1 255 ? 6.495 -42.811 29.419 1.00 38.00 255 GLY A CA 1
ATOM 1967 C C . GLY A 1 255 ? 6.882 -42.914 30.887 1.00 38.00 255 GLY A C 1
ATOM 1968 O O . GLY A 1 255 ? 7.930 -43.462 31.203 1.00 38.00 255 GLY A O 1
ATOM 1969 N N . MET A 1 256 ? 6.006 -42.434 31.766 1.00 30.08 256 MET A N 1
ATOM 1970 C CA . MET A 1 256 ? 5.752 -43.010 33.084 1.00 30.08 256 MET A CA 1
ATOM 1971 C C . MET A 1 256 ? 4.498 -42.377 33.698 1.00 30.08 256 MET A C 1
ATOM 1973 O O . MET A 1 256 ? 4.033 -41.321 33.278 1.00 30.08 256 MET A O 1
ATOM 1977 N N . ALA A 1 257 ? 3.901 -43.134 34.609 1.00 35.84 257 ALA A N 1
ATOM 1978 C CA . ALA A 1 257 ? 2.534 -43.037 35.089 1.00 35.84 257 ALA A CA 1
ATOM 1979 C C . ALA A 1 257 ? 2.214 -41.795 35.944 1.00 35.84 257 ALA A C 1
ATOM 1981 O O . ALA A 1 257 ? 3.076 -41.265 36.631 1.00 35.84 257 ALA A O 1
ATOM 1982 N N . SER A 1 258 ? 0.921 -41.446 35.934 1.00 38.31 258 SER A N 1
ATOM 1983 C CA . SER A 1 258 ? 0.160 -40.673 36.929 1.00 38.31 258 SER A CA 1
ATOM 1984 C C . SER A 1 258 ? 0.727 -39.317 37.379 1.00 38.31 258 SER A C 1
ATOM 1986 O O . SER A 1 258 ? 1.549 -39.228 38.283 1.00 38.31 258 SER A O 1
ATOM 1988 N N . LEU A 1 259 ? 0.187 -38.241 36.800 1.00 35.94 259 LEU A N 1
ATOM 1989 C CA . LEU A 1 259 ? 0.361 -36.849 37.247 1.00 35.94 259 LEU A CA 1
ATOM 1990 C C . LEU A 1 259 ? -0.969 -36.233 37.727 1.00 35.94 259 LEU A C 1
ATOM 1992 O O . LEU A 1 259 ? -1.180 -35.031 37.598 1.00 35.94 259 LEU A O 1
ATOM 1996 N N . THR A 1 260 ? -1.892 -37.037 38.261 1.00 38.81 260 THR A N 1
ATOM 1997 C CA . THR A 1 260 ? -3.162 -36.518 38.806 1.00 38.81 260 THR A CA 1
ATOM 1998 C C . THR A 1 260 ? -3.040 -35.923 40.212 1.00 38.81 260 THR A C 1
ATOM 2000 O O . THR A 1 260 ? -3.972 -35.263 40.647 1.00 38.81 260 THR A O 1
ATOM 2003 N N . ASP A 1 261 ? -1.894 -36.059 40.890 1.00 33.28 261 ASP A N 1
ATOM 2004 C CA . ASP A 1 261 ? -1.764 -35.661 42.304 1.00 33.28 261 ASP A CA 1
ATOM 2005 C C . ASP A 1 261 ? -1.065 -34.305 42.540 1.00 33.28 261 ASP A C 1
ATOM 2007 O O . ASP A 1 261 ? -0.907 -33.898 43.687 1.00 33.28 261 ASP A O 1
ATOM 2011 N N . TYR A 1 262 ? -0.654 -33.572 41.492 1.00 34.72 262 TYR A N 1
ATOM 2012 C CA . TYR A 1 262 ? 0.116 -32.318 41.653 1.00 34.72 262 TYR A CA 1
ATOM 2013 C C . TYR A 1 262 ? -0.594 -31.025 41.224 1.00 34.72 262 TYR A C 1
ATOM 2015 O O . TYR A 1 262 ? -0.079 -29.937 41.477 1.00 34.72 262 TYR A O 1
ATOM 2023 N N . PHE A 1 263 ? -1.781 -31.109 40.624 1.00 33.66 263 PHE A N 1
ATOM 202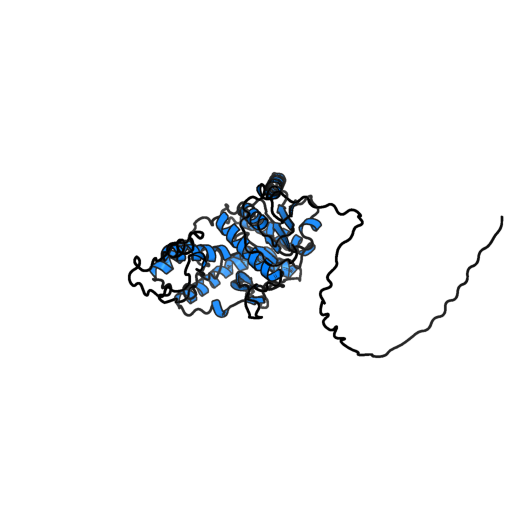4 C CA . PHE A 1 263 ? -2.592 -29.937 40.296 1.00 33.66 263 PHE A CA 1
ATOM 2025 C C . PHE A 1 263 ? -3.978 -30.112 40.904 1.00 33.66 263 PHE A C 1
ATOM 2027 O O . PHE A 1 263 ? -4.851 -30.746 40.319 1.00 33.66 263 PHE A O 1
ATOM 2034 N N . GLY A 1 264 ? -4.144 -29.570 42.112 1.00 30.94 264 GLY A N 1
ATOM 2035 C CA . GLY A 1 264 ? -5.450 -29.424 42.741 1.00 30.94 264 GLY A CA 1
ATOM 2036 C C . GLY A 1 264 ? -6.417 -28.647 41.846 1.00 30.94 264 GLY A C 1
ATOM 2037 O O . GLY A 1 264 ? -5.995 -27.815 41.040 1.00 30.94 264 GLY A O 1
ATOM 2038 N N . ASP A 1 265 ? -7.699 -28.966 42.007 1.00 34.75 265 ASP A N 1
ATOM 2039 C CA . ASP A 1 265 ? -8.865 -28.403 41.326 1.00 34.75 265 ASP A CA 1
ATOM 2040 C C . ASP A 1 265 ? -8.689 -26.956 40.839 1.00 34.75 265 ASP A C 1
ATOM 2042 O O . ASP A 1 265 ? -8.942 -25.981 41.544 1.00 34.75 265 ASP A O 1
ATOM 2046 N N . LEU A 1 266 ? -8.323 -26.822 39.568 1.00 34.81 266 LEU A N 1
ATOM 2047 C CA . LEU A 1 266 ? -8.557 -25.627 38.772 1.00 34.81 266 LEU A CA 1
ATOM 2048 C C . LEU A 1 266 ? -9.407 -26.062 37.587 1.00 34.81 266 LEU A C 1
ATOM 2050 O O . LEU A 1 266 ? -8.924 -26.235 36.467 1.00 34.81 266 LEU A O 1
ATOM 2054 N N . SER A 1 267 ? -10.708 -26.211 37.834 1.00 30.67 267 SER A N 1
ATOM 2055 C CA . SER A 1 267 ? -11.732 -26.139 36.794 1.00 30.67 267 SER A CA 1
ATOM 2056 C C . SER A 1 267 ? -11.796 -24.706 36.245 1.00 30.67 267 SER A C 1
ATOM 2058 O O . SER A 1 267 ? -12.797 -24.008 36.374 1.00 30.67 267 SER A O 1
ATOM 2060 N N . VAL A 1 268 ? -10.693 -24.236 35.665 1.00 34.44 268 VAL A N 1
ATOM 2061 C CA . VAL A 1 268 ? -10.655 -23.046 34.825 1.00 34.44 268 VAL A CA 1
ATOM 2062 C C . VAL A 1 268 ? -10.858 -23.563 33.416 1.00 34.44 268 VAL A C 1
ATOM 2064 O O . VAL A 1 268 ? -9.950 -24.105 32.787 1.00 34.44 268 VAL A O 1
ATOM 2067 N N . THR A 1 269 ? -12.081 -23.453 32.915 1.00 30.28 269 THR A N 1
ATOM 2068 C CA . THR A 1 269 ? -12.333 -23.563 31.481 1.00 30.28 269 THR A CA 1
ATOM 2069 C C . THR A 1 269 ? -11.649 -22.373 30.811 1.00 30.28 269 THR A C 1
ATOM 2071 O O . THR A 1 269 ? -12.203 -21.277 30.757 1.00 30.28 269 THR A O 1
ATOM 2074 N N . TRP A 1 270 ? -10.403 -22.558 30.378 1.00 32.66 270 TRP A N 1
ATOM 2075 C CA . TRP A 1 270 ? -9.621 -21.524 29.705 1.00 32.66 270 TRP A CA 1
ATOM 2076 C C . TRP A 1 270 ? -10.264 -21.174 28.351 1.00 32.66 270 TRP A C 1
ATOM 2078 O O . TRP A 1 270 ? -10.563 -22.091 27.577 1.00 32.66 270 TRP A O 1
ATOM 2088 N N . PRO A 1 271 ? -10.470 -19.884 28.016 1.00 34.66 271 PRO A N 1
ATOM 2089 C CA . PRO A 1 271 ? -10.915 -19.505 26.682 1.00 34.66 271 PRO A CA 1
ATOM 2090 C C . PRO A 1 271 ? -9.838 -19.875 25.643 1.00 34.66 271 PRO A C 1
ATOM 2092 O O . PRO A 1 271 ? -8.642 -19.898 25.955 1.00 34.66 271 PRO A O 1
ATOM 2095 N N . PRO A 1 272 ? -10.223 -20.184 24.395 1.00 41.16 272 PRO A N 1
ATOM 2096 C CA . PRO A 1 272 ? -9.274 -20.607 23.377 1.00 41.16 272 PRO A CA 1
ATOM 2097 C C . PRO A 1 272 ? -8.319 -19.457 23.012 1.00 41.16 272 PRO A C 1
ATOM 2099 O O . PRO A 1 272 ? -8.724 -18.470 22.414 1.00 41.16 272 PRO A O 1
ATOM 2102 N N . ARG A 1 273 ? -7.027 -19.637 23.317 1.00 45.06 273 ARG A N 1
ATOM 2103 C CA . ARG A 1 273 ? -5.872 -19.071 22.589 1.00 45.06 273 ARG A CA 1
ATOM 2104 C C . ARG A 1 273 ? -5.902 -17.555 22.302 1.00 45.06 273 ARG A C 1
ATOM 2106 O O . ARG A 1 273 ? -5.775 -17.155 21.149 1.00 45.06 273 ARG A O 1
ATOM 2113 N N . THR A 1 274 ? -5.961 -16.690 23.311 1.00 49.19 274 THR A N 1
ATOM 2114 C CA . THR A 1 274 ? -5.638 -15.263 23.120 1.00 49.19 274 THR A CA 1
ATOM 2115 C C . THR A 1 274 ? -4.130 -15.041 23.304 1.00 49.19 274 THR A C 1
ATOM 2117 O O . THR A 1 274 ? -3.625 -14.885 24.410 1.00 49.19 274 THR A O 1
ATOM 2120 N N . ASN A 1 275 ? -3.378 -15.112 22.203 1.00 54.50 275 ASN A N 1
ATOM 2121 C CA . ASN A 1 275 ? -1.954 -14.752 22.147 1.00 54.50 275 ASN A CA 1
ATOM 2122 C C . ASN A 1 275 ? -1.799 -13.392 21.439 1.00 54.50 275 ASN A C 1
ATOM 2124 O O . ASN A 1 275 ? -2.691 -13.003 20.688 1.00 54.50 275 ASN A O 1
ATOM 2128 N N . TRP A 1 276 ? -0.669 -12.699 21.606 1.00 56.25 276 TRP A N 1
ATOM 2129 C CA . TRP A 1 276 ? -0.355 -11.443 20.899 1.00 56.25 276 TRP A CA 1
ATOM 2130 C C . TRP A 1 276 ? -0.557 -11.551 19.374 1.00 56.25 276 TRP A C 1
ATOM 2132 O O . TRP A 1 276 ? -0.998 -10.603 18.736 1.00 56.25 276 TRP A O 1
ATOM 2142 N N . ALA A 1 277 ? -0.330 -12.740 18.805 1.00 60.75 277 ALA A N 1
ATOM 2143 C CA . ALA A 1 277 ? -0.538 -13.045 17.388 1.00 60.75 277 ALA A CA 1
ATOM 2144 C C . ALA A 1 277 ? -2.016 -13.073 16.940 1.00 60.75 277 ALA A C 1
ATOM 2146 O O . ALA A 1 277 ? -2.291 -13.197 15.751 1.00 60.75 277 ALA A O 1
ATOM 2147 N N . CYS A 1 278 ? -2.965 -13.033 17.876 1.00 64.94 278 CYS A N 1
ATOM 2148 C CA . CYS A 1 278 ? -4.406 -13.077 17.617 1.00 64.94 278 CYS A CA 1
ATOM 2149 C C . CYS A 1 278 ? -5.086 -11.718 17.827 1.00 64.94 278 CYS A C 1
ATOM 2151 O O . CYS A 1 278 ? -6.304 -11.649 17.701 1.00 64.94 278 CYS A O 1
ATOM 2153 N N . VAL A 1 279 ? -4.332 -10.673 18.186 1.00 74.56 279 VAL A N 1
ATOM 2154 C CA . VAL A 1 279 ? -4.866 -9.315 18.327 1.00 74.56 279 VAL A CA 1
ATOM 2155 C C . VAL A 1 279 ? -4.990 -8.686 16.944 1.00 74.56 279 VAL A C 1
ATOM 2157 O O . VAL A 1 279 ? -4.017 -8.673 16.191 1.00 74.56 279 VAL A O 1
ATOM 2160 N N . ASP A 1 280 ? -6.171 -8.162 16.634 1.00 80.50 280 ASP A N 1
ATOM 2161 C CA . ASP A 1 280 ? -6.433 -7.395 15.418 1.00 80.50 280 ASP A CA 1
ATOM 2162 C C . ASP A 1 280 ? -7.185 -6.111 15.773 1.00 80.50 280 ASP A C 1
ATOM 2164 O O . ASP A 1 280 ? -8.306 -6.144 16.280 1.00 80.50 280 ASP A O 1
ATOM 2168 N N . VAL A 1 281 ? -6.530 -4.977 15.553 1.00 85.94 281 VAL A N 1
ATOM 2169 C CA . VAL A 1 281 ? -7.036 -3.627 15.765 1.00 85.94 281 VAL A CA 1
ATOM 2170 C C . VAL A 1 281 ? -7.192 -2.993 14.387 1.00 85.94 281 VAL A C 1
ATOM 2172 O O . VAL A 1 281 ? -6.189 -2.633 13.764 1.00 85.94 281 VAL A O 1
ATOM 2175 N N . PRO A 1 282 ? -8.429 -2.834 13.895 1.00 88.00 282 PRO A N 1
ATOM 2176 C CA . PRO A 1 282 ? -8.676 -2.102 12.664 1.00 88.00 282 PRO A CA 1
ATOM 2177 C C . PRO A 1 282 ? -8.186 -0.661 12.785 1.00 88.00 282 PRO A C 1
ATOM 2179 O O . PRO A 1 282 ? -8.554 0.043 13.726 1.00 88.00 282 PRO A O 1
ATOM 2182 N N . VAL A 1 283 ? -7.395 -0.203 11.818 1.00 90.50 283 VAL A N 1
ATOM 2183 C CA . VAL A 1 283 ? -7.000 1.205 11.704 1.00 90.50 283 VAL A CA 1
ATOM 2184 C C . VAL A 1 283 ? -7.457 1.729 10.350 1.00 90.50 283 VAL A C 1
ATOM 2186 O O . VAL A 1 283 ? -7.196 1.115 9.318 1.00 90.50 283 VAL A O 1
ATOM 2189 N N . VAL A 1 284 ? -8.174 2.849 10.368 1.00 91.94 284 VAL A N 1
ATOM 2190 C CA . VAL A 1 284 ? -8.757 3.494 9.186 1.00 91.94 284 VAL A CA 1
ATOM 2191 C C . VAL A 1 284 ? -8.282 4.945 9.076 1.00 91.94 284 VAL A C 1
ATOM 2193 O O . VAL A 1 284 ? -7.695 5.478 10.016 1.00 91.94 284 VAL A O 1
ATOM 2196 N N . GLY A 1 285 ? -8.537 5.590 7.934 1.00 91.44 285 GLY A N 1
ATOM 2197 C CA . GLY A 1 285 ? -8.124 6.976 7.683 1.00 91.44 285 GLY A CA 1
ATOM 2198 C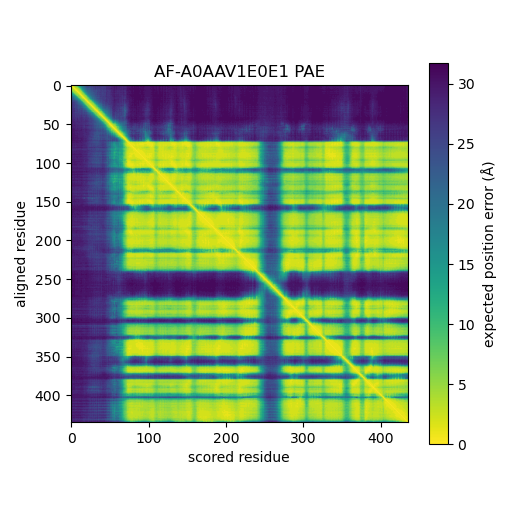 C . GLY A 1 285 ? -6.886 7.117 6.799 1.00 91.44 285 GLY A C 1
ATOM 2199 O O . GLY A 1 285 ? -6.905 6.631 5.668 1.00 91.44 285 GLY A O 1
ATOM 2200 N N . GLY A 1 286 ? -5.857 7.824 7.261 1.00 90.19 286 GLY A N 1
ATOM 2201 C CA . GLY A 1 286 ? -4.604 8.088 6.535 1.00 90.19 286 GLY A CA 1
ATOM 2202 C C . GLY A 1 286 ? -3.372 7.422 7.161 1.00 90.19 286 GLY A C 1
ATOM 2203 O O . GLY A 1 286 ? -3.504 6.427 7.872 1.00 90.19 286 GLY A O 1
ATOM 2204 N N . ASP A 1 287 ? -2.192 7.973 6.867 1.00 89.12 287 ASP A N 1
ATOM 2205 C CA . ASP A 1 287 ? -0.864 7.546 7.345 1.00 89.12 287 ASP A CA 1
ATOM 2206 C C . ASP A 1 287 ? -0.190 8.598 8.260 1.00 89.12 287 ASP A C 1
ATOM 2208 O O . ASP A 1 287 ? 0.848 8.335 8.871 1.00 89.12 287 ASP A O 1
ATOM 2212 N N . VAL A 1 288 ? -0.765 9.807 8.367 1.00 87.12 288 VAL A N 1
ATOM 2213 C CA . VAL A 1 288 ? -0.151 10.954 9.059 1.00 87.12 288 VAL A CA 1
ATOM 2214 C C . VAL A 1 288 ? -1.031 11.517 10.179 1.00 87.12 288 VAL A C 1
ATOM 2216 O O . VAL A 1 288 ? -2.156 11.968 9.941 1.00 87.12 288 VAL A O 1
ATOM 2219 N N . GLY A 1 289 ? -0.475 11.579 11.394 1.00 86.62 289 GLY A N 1
ATOM 2220 C CA . GLY A 1 289 ? -1.042 12.302 12.540 1.00 86.62 289 GLY A CA 1
ATOM 2221 C C . GLY A 1 289 ? -2.510 11.962 12.802 1.00 86.62 289 GLY A C 1
ATOM 2222 O O . GLY A 1 289 ? -2.899 10.796 12.785 1.00 86.62 289 GLY A O 1
ATOM 2223 N N . ASP A 1 290 ? -3.341 12.989 12.977 1.00 87.38 290 ASP A N 1
ATOM 2224 C CA . ASP A 1 290 ? -4.768 12.859 13.313 1.00 87.38 290 ASP A CA 1
ATOM 2225 C C . ASP A 1 290 ? -5.608 12.108 12.267 1.00 87.38 290 ASP A C 1
ATOM 2227 O O . ASP A 1 290 ? -6.744 11.720 12.543 1.00 87.38 290 ASP A O 1
ATOM 2231 N N . THR A 1 291 ? -5.067 11.867 11.067 1.00 91.25 291 THR A N 1
ATOM 2232 C CA . THR A 1 291 ? -5.750 11.047 10.061 1.00 91.25 291 THR A CA 1
ATOM 2233 C C . THR A 1 291 ? -5.738 9.558 10.407 1.00 91.25 291 THR A C 1
ATOM 2235 O O . THR A 1 291 ? -6.548 8.818 9.857 1.00 91.25 291 THR A O 1
ATOM 2238 N N . ILE A 1 292 ? -4.866 9.103 11.313 1.00 92.06 292 ILE A N 1
ATOM 2239 C CA . ILE A 1 292 ? -4.771 7.703 11.740 1.00 92.06 292 ILE A CA 1
ATOM 2240 C C . ILE A 1 292 ? -5.818 7.445 12.829 1.00 92.06 292 ILE A C 1
ATOM 2242 O O . ILE A 1 292 ? -5.698 7.946 13.952 1.00 92.06 292 ILE A O 1
ATOM 2246 N N . VAL A 1 293 ? -6.833 6.633 12.521 1.00 91.75 293 VAL A N 1
ATOM 2247 C CA . VAL A 1 293 ? -7.959 6.370 13.429 1.00 91.75 293 VAL A CA 1
ATOM 2248 C C . VAL A 1 293 ? -8.051 4.877 13.774 1.00 91.75 293 VAL A C 1
ATOM 2250 O O . VAL A 1 293 ? -8.563 4.089 12.974 1.00 91.75 293 VAL A O 1
ATOM 2253 N N . PRO A 1 294 ? -7.590 4.448 14.966 1.00 91.19 294 PRO A N 1
ATOM 2254 C CA . PRO A 1 294 ? -7.818 3.088 15.448 1.00 91.19 294 PRO A CA 1
ATOM 2255 C C . PRO A 1 294 ? -9.280 2.897 15.883 1.00 91.19 294 PRO A C 1
ATOM 2257 O O . PRO A 1 294 ? -9.808 3.682 16.674 1.00 91.19 294 PRO A O 1
ATOM 2260 N N . LEU A 1 295 ? -9.925 1.832 15.400 1.00 87.81 295 LEU A N 1
ATOM 2261 C CA . LEU A 1 295 ? -11.291 1.451 15.768 1.00 87.81 295 LEU A CA 1
ATOM 2262 C C . LEU A 1 295 ? -11.259 0.482 16.956 1.00 87.81 295 LEU A C 1
ATOM 2264 O O . LEU A 1 295 ? -11.237 -0.743 16.801 1.00 87.81 295 LEU A O 1
ATOM 2268 N N . LEU A 1 296 ? -11.266 1.041 18.162 1.00 86.25 296 LEU A N 1
ATOM 2269 C CA . LEU A 1 296 ? -11.234 0.282 19.412 1.00 86.25 296 LEU A CA 1
ATOM 2270 C C . LEU A 1 296 ? -12.522 -0.496 19.656 1.00 86.25 296 LEU A C 1
ATOM 2272 O O . LEU A 1 296 ? -12.488 -1.582 20.234 1.00 86.25 296 LEU A O 1
ATOM 2276 N N . SER A 1 297 ? -13.641 0.001 19.129 1.00 82.25 297 SER A N 1
ATOM 2277 C CA . SER A 1 297 ? -14.928 -0.697 19.154 1.00 82.25 297 SER A CA 1
ATOM 2278 C C . SER A 1 297 ? -14.928 -2.028 18.387 1.00 82.25 297 SER A C 1
ATOM 2280 O O . SER A 1 297 ? -15.838 -2.838 18.570 1.00 82.25 297 SER A O 1
ATOM 2282 N N . LYS A 1 298 ? -13.921 -2.275 17.535 1.00 79.88 298 LYS A N 1
ATOM 2283 C CA . LYS A 1 298 ? -13.836 -3.441 16.638 1.00 79.88 298 LYS A CA 1
ATOM 2284 C C . LYS A 1 298 ? -12.612 -4.321 16.865 1.00 79.88 298 LYS A C 1
ATOM 2286 O O . LYS A 1 298 ? -12.295 -5.153 16.018 1.00 79.88 298 LYS A O 1
ATOM 2291 N N . VAL A 1 299 ? -11.937 -4.158 17.999 1.00 78.44 299 VAL A N 1
ATOM 2292 C CA . VAL A 1 299 ? -10.758 -4.958 18.340 1.00 78.44 299 VAL A CA 1
ATOM 2293 C C . VAL A 1 299 ? -11.135 -6.426 18.503 1.00 78.44 299 VAL A C 1
ATOM 2295 O O . VAL A 1 299 ? -12.075 -6.776 19.221 1.00 78.44 299 VAL A O 1
ATOM 2298 N N . TYR A 1 300 ? -10.365 -7.295 17.856 1.00 71.94 300 TYR A N 1
ATOM 2299 C CA . TYR A 1 300 ? -10.426 -8.735 18.043 1.00 71.94 300 TYR A CA 1
ATOM 2300 C C . TYR A 1 300 ? -9.247 -9.214 18.912 1.00 71.94 300 TYR A C 1
ATOM 2302 O O . TYR A 1 300 ? -8.134 -8.713 18.738 1.00 71.94 300 TYR A O 1
ATOM 2310 N N . PRO A 1 301 ? -9.439 -10.183 19.833 1.00 63.72 301 PRO A N 1
ATOM 2311 C CA . PRO A 1 301 ? -10.667 -10.921 20.151 1.00 63.72 301 PRO A CA 1
ATOM 2312 C C . PRO A 1 301 ? -11.765 -10.046 20.764 1.00 63.72 301 PRO A C 1
ATOM 2314 O O . PRO A 1 301 ? -11.582 -9.422 21.810 1.00 63.72 301 PRO A O 1
ATOM 2317 N N . ALA A 1 302 ? -12.939 -10.066 20.131 1.00 52.81 302 ALA A N 1
ATOM 2318 C CA . ALA A 1 302 ? -14.126 -9.426 20.668 1.00 52.81 302 ALA A CA 1
ATOM 2319 C C . ALA A 1 302 ? -14.687 -10.324 21.776 1.00 52.81 302 ALA A C 1
ATOM 2321 O O . ALA A 1 302 ? -15.157 -11.428 21.506 1.00 52.81 302 ALA A O 1
ATOM 2322 N N . GLY A 1 303 ? -14.633 -9.878 23.030 1.00 46.41 303 GLY A N 1
ATOM 2323 C CA . GLY A 1 303 ? -15.493 -10.457 24.064 1.00 46.41 303 GLY A CA 1
ATOM 2324 C C . GLY A 1 303 ? -15.265 -11.929 24.431 1.00 46.41 303 GLY A C 1
ATOM 2325 O O . GLY A 1 303 ? -16.228 -12.586 24.822 1.00 46.41 303 GLY A O 1
ATOM 2326 N N . SER A 1 304 ? -14.054 -12.491 24.358 1.00 37.50 304 SER A N 1
ATOM 2327 C CA . SER A 1 304 ? -13.837 -13.840 24.908 1.00 37.50 304 SER A CA 1
ATOM 2328 C C . SER A 1 304 ? -13.790 -13.797 26.443 1.00 37.50 304 SER A C 1
ATOM 2330 O O . SER A 1 304 ? -12.727 -13.604 27.024 1.00 37.50 304 SER A O 1
ATOM 2332 N N . VAL A 1 305 ? -14.968 -13.970 27.055 1.00 40.16 305 VAL A N 1
ATOM 2333 C CA . VAL A 1 305 ? -15.330 -14.089 28.491 1.00 40.16 305 VAL A CA 1
ATOM 2334 C C . VAL A 1 305 ? -14.983 -12.876 29.381 1.00 40.16 305 VAL A C 1
ATOM 2336 O O . VAL A 1 305 ? -15.768 -12.540 30.258 1.00 40.16 305 VAL A O 1
ATOM 2339 N N . GLU A 1 306 ? -13.925 -12.130 29.061 1.00 47.53 306 GLU A N 1
ATOM 2340 C CA . GLU A 1 306 ? -13.595 -10.782 29.551 1.00 47.53 306 GLU A CA 1
ATOM 2341 C C . GLU A 1 306 ? -13.015 -9.980 28.368 1.00 47.53 306 GLU A C 1
ATOM 2343 O O . GLU A 1 306 ? -11.802 -9.900 28.191 1.00 47.53 306 GLU A O 1
ATOM 2348 N N . GLY A 1 307 ? -13.868 -9.479 27.466 1.00 56.47 307 GLY A N 1
ATOM 2349 C CA . GLY A 1 307 ? -13.420 -8.738 26.275 1.00 56.47 307 GLY A CA 1
ATOM 2350 C C . GLY A 1 307 ? -12.434 -7.610 26.594 1.00 56.47 307 GLY A C 1
ATOM 2351 O O . GLY A 1 307 ? -12.490 -7.028 27.675 1.00 56.47 307 GLY A O 1
ATOM 2352 N N . ILE A 1 308 ? -11.549 -7.282 25.645 1.00 63.41 308 ILE A N 1
ATOM 2353 C CA . ILE A 1 308 ? -10.612 -6.163 25.799 1.00 63.41 308 ILE A CA 1
ATOM 2354 C C . ILE A 1 308 ? -11.420 -4.862 25.878 1.00 63.41 308 ILE A C 1
ATOM 2356 O O . ILE A 1 308 ? -11.876 -4.341 24.865 1.00 63.41 308 ILE A O 1
ATOM 2360 N N . GLN A 1 309 ? -11.619 -4.359 27.092 1.00 74.50 309 GLN A N 1
ATOM 2361 C CA . GLN A 1 309 ? -12.197 -3.044 27.341 1.00 74.50 309 GLN A CA 1
ATOM 2362 C C . GLN A 1 309 ? -11.081 -2.009 27.395 1.00 74.50 309 GLN A C 1
ATOM 2364 O O . GLN A 1 309 ? -10.006 -2.294 27.924 1.00 74.50 309 GLN A O 1
ATOM 2369 N N . PHE A 1 310 ? -11.346 -0.823 26.861 1.00 80.31 310 PHE A N 1
ATOM 2370 C CA . PHE A 1 310 ? -10.425 0.306 26.897 1.00 80.31 310 PHE A CA 1
ATOM 2371 C C . PHE A 1 310 ? -10.988 1.387 27.810 1.00 80.31 310 PHE A C 1
ATOM 2373 O O . PHE A 1 310 ? -12.169 1.721 27.705 1.00 80.31 310 PHE A O 1
ATOM 2380 N N . THR A 1 311 ? -10.156 1.926 28.698 1.00 86.31 311 THR A N 1
ATOM 2381 C CA . THR A 1 311 ? -10.470 3.193 29.369 1.00 86.31 311 THR A CA 1
ATOM 2382 C C . THR A 1 311 ? -10.231 4.361 28.408 1.00 86.31 311 THR A C 1
ATOM 2384 O O . THR A 1 311 ? -9.492 4.225 27.429 1.00 86.31 311 THR A O 1
ATOM 2387 N N . GLU A 1 312 ? -10.832 5.523 28.679 1.00 83.69 312 GLU A N 1
ATOM 2388 C CA . GLU A 1 312 ? -10.592 6.739 27.882 1.00 83.69 312 GLU A CA 1
ATOM 2389 C C . GLU A 1 312 ? -9.098 7.103 27.850 1.00 83.69 312 GLU A C 1
ATOM 2391 O O . GLU A 1 312 ? -8.552 7.427 26.797 1.00 83.69 312 GLU A O 1
ATOM 2396 N N . GLU A 1 313 ? -8.405 6.962 28.984 1.00 86.25 313 GLU A N 1
ATOM 2397 C CA . GLU A 1 313 ? -6.962 7.199 29.086 1.00 86.25 313 GLU A CA 1
ATOM 2398 C C . GLU A 1 313 ? -6.152 6.237 28.205 1.00 86.25 313 GLU A C 1
ATOM 2400 O O . GLU A 1 313 ? -5.255 6.670 27.484 1.00 86.25 313 GLU A O 1
ATOM 2405 N N . GLU A 1 314 ? -6.479 4.940 28.204 1.00 87.00 314 GLU A N 1
ATOM 2406 C CA . GLU A 1 314 ? -5.811 3.952 27.346 1.00 87.00 314 GLU A CA 1
ATOM 2407 C C . GLU A 1 314 ? -6.046 4.240 25.859 1.00 87.00 314 GLU A C 1
ATOM 2409 O O . GLU A 1 314 ? -5.123 4.125 25.049 1.00 87.00 314 GLU A O 1
ATOM 2414 N N . ALA A 1 315 ? -7.268 4.636 25.492 1.00 85.94 315 ALA A N 1
ATOM 2415 C CA . ALA A 1 315 ? -7.609 5.001 24.123 1.00 85.94 315 ALA A CA 1
ATOM 2416 C C . ALA A 1 315 ? -6.834 6.244 23.656 1.00 85.94 315 ALA A C 1
ATOM 2418 O O . ALA A 1 315 ? -6.307 6.261 22.541 1.00 85.94 315 ALA A O 1
ATOM 2419 N N . LEU A 1 316 ? -6.723 7.263 24.514 1.00 86.75 316 LEU A N 1
ATOM 2420 C CA . LEU A 1 316 ? -5.952 8.476 24.240 1.00 86.75 316 LEU A CA 1
ATOM 2421 C C . LEU A 1 316 ? -4.453 8.193 24.130 1.00 86.75 316 LEU A C 1
ATOM 2423 O O . LEU A 1 316 ? -3.816 8.673 23.195 1.00 86.75 316 LEU A O 1
ATOM 2427 N N . LEU A 1 317 ? -3.893 7.383 25.032 1.00 88.38 317 LEU A N 1
ATOM 2428 C CA . LEU A 1 317 ? -2.483 6.990 24.982 1.00 88.38 317 LEU A CA 1
ATOM 2429 C C . LEU A 1 317 ? -2.158 6.215 23.705 1.00 88.38 317 LEU A C 1
ATOM 2431 O O . LEU A 1 317 ? -1.153 6.502 23.056 1.00 88.38 317 LEU A O 1
ATOM 2435 N N . LEU A 1 318 ? -3.019 5.272 23.314 1.00 87.56 318 LEU A N 1
ATOM 2436 C CA . LEU A 1 318 ? -2.845 4.524 22.074 1.00 87.56 318 LEU A CA 1
ATOM 2437 C C . LEU A 1 318 ? -2.870 5.452 20.855 1.00 87.56 318 LEU A C 1
ATOM 2439 O O . LEU A 1 318 ? -1.986 5.360 20.007 1.00 87.56 318 LEU A O 1
ATOM 2443 N N . ARG A 1 319 ? -3.858 6.355 20.772 1.00 87.31 319 ARG A N 1
ATOM 2444 C CA . ARG A 1 319 ? -3.944 7.343 19.685 1.00 87.31 319 ARG A CA 1
ATOM 2445 C C . ARG A 1 319 ? -2.685 8.208 19.648 1.00 87.31 319 ARG A C 1
ATOM 2447 O O . ARG A 1 319 ? -2.028 8.249 18.618 1.00 87.31 319 ARG A O 1
ATOM 2454 N N . ALA A 1 320 ? -2.270 8.778 20.777 1.00 87.94 320 ALA A N 1
ATOM 2455 C CA . ALA A 1 320 ? -1.067 9.604 20.859 1.00 87.94 320 ALA A CA 1
ATOM 2456 C C . ALA A 1 320 ? 0.212 8.855 20.434 1.00 87.94 320 ALA A C 1
ATOM 2458 O O . ALA A 1 320 ? 1.079 9.431 19.784 1.00 87.94 320 ALA A O 1
ATOM 2459 N N . GLN A 1 321 ? 0.339 7.564 20.759 1.00 86.94 321 GLN A N 1
ATOM 2460 C CA . GLN A 1 321 ? 1.490 6.751 20.350 1.00 86.94 321 GLN A CA 1
ATOM 2461 C C . GLN A 1 321 ? 1.481 6.376 18.864 1.00 86.94 321 GLN A C 1
ATOM 2463 O O . GLN A 1 321 ? 2.552 6.255 18.269 1.00 86.94 321 GLN A O 1
ATOM 2468 N N . LEU A 1 322 ? 0.301 6.175 18.271 1.00 86.69 322 LEU A N 1
ATOM 2469 C CA . LEU A 1 322 ? 0.155 5.912 16.837 1.00 86.69 322 LEU A CA 1
ATOM 2470 C C . LEU A 1 322 ? 0.349 7.179 15.996 1.00 86.69 322 LEU A C 1
ATOM 2472 O O . LEU A 1 322 ? 0.921 7.105 14.914 1.00 86.69 322 LEU A O 1
ATOM 2476 N N . GLN A 1 323 ? -0.128 8.318 16.498 1.00 84.50 323 GLN A N 1
ATOM 2477 C CA . GLN A 1 323 ? -0.119 9.612 15.811 1.00 84.50 323 GLN A CA 1
ATOM 2478 C C . GLN A 1 323 ? 1.164 10.417 16.065 1.00 84.50 323 GLN A C 1
ATOM 2480 O O . GLN A 1 323 ? 1.431 11.389 15.361 1.00 84.50 323 GLN A O 1
ATOM 2485 N N . GLY A 1 324 ? 1.947 10.042 17.080 1.00 74.62 324 GLY A N 1
ATOM 2486 C CA . GLY A 1 324 ? 3.158 10.753 17.473 1.00 74.62 324 GLY A CA 1
ATOM 2487 C C . GLY A 1 324 ? 4.263 10.708 16.415 1.00 74.62 324 GLY A C 1
ATOM 2488 O O . GLY A 1 324 ? 4.405 9.736 15.678 1.00 74.62 324 GLY A O 1
ATOM 2489 N N . GLU A 1 325 ? 5.115 11.737 16.408 1.00 56.38 325 GLU A N 1
ATOM 2490 C CA . GLU A 1 325 ? 6.225 11.947 15.456 1.00 56.38 325 GLU A CA 1
ATOM 2491 C C . GLU A 1 325 ? 7.375 10.920 15.549 1.00 56.38 325 GLU A C 1
ATOM 2493 O O . GLU A 1 325 ? 8.461 11.130 15.002 1.00 56.38 325 GLU A O 1
ATOM 2498 N N . ASN A 1 326 ? 7.188 9.799 16.249 1.00 49.75 326 ASN A N 1
ATOM 2499 C CA . ASN A 1 326 ? 8.213 8.768 16.328 1.00 49.75 326 ASN A CA 1
ATOM 2500 C C . ASN A 1 326 ? 8.444 8.183 14.931 1.00 49.75 326 ASN A C 1
ATOM 2502 O O . ASN A 1 326 ? 7.594 7.457 14.418 1.00 49.75 326 ASN A O 1
ATOM 2506 N N . ARG A 1 327 ? 9.615 8.514 14.354 1.00 55.78 327 ARG A N 1
ATOM 2507 C CA . ARG A 1 327 ? 10.249 7.905 13.170 1.00 55.78 327 ARG A CA 1
ATOM 2508 C C . ARG A 1 327 ? 9.628 6.539 12.885 1.00 55.78 327 ARG A C 1
ATOM 2510 O O . ARG A 1 327 ? 9.868 5.592 13.639 1.00 55.78 327 ARG A O 1
ATOM 2517 N N . GLN A 1 328 ? 8.816 6.450 11.830 1.00 63.38 328 GLN A N 1
ATOM 2518 C CA . GLN A 1 328 ? 8.215 5.176 11.460 1.00 63.38 328 GLN A CA 1
ATOM 2519 C C . GLN A 1 328 ? 9.330 4.132 11.307 1.00 63.38 328 GLN A C 1
ATOM 2521 O O . GLN A 1 328 ? 10.359 4.374 10.673 1.00 63.38 328 GLN A O 1
ATOM 2526 N N . SER A 1 329 ? 9.159 2.986 11.964 1.00 78.19 329 SER A N 1
ATOM 2527 C CA . SER A 1 329 ? 10.192 1.955 12.010 1.00 78.19 329 SER A CA 1
ATOM 2528 C C . SER A 1 329 ? 10.378 1.340 10.626 1.00 78.19 329 SER A C 1
ATOM 2530 O O . SER A 1 329 ? 9.482 0.665 10.122 1.00 78.19 329 SER A O 1
ATOM 2532 N N . VAL A 1 330 ? 11.567 1.521 10.043 1.00 86.88 330 VAL A N 1
ATOM 2533 C CA . VAL A 1 330 ? 11.947 0.976 8.727 1.00 86.88 330 VAL A CA 1
ATOM 2534 C C . VAL A 1 330 ? 11.616 -0.518 8.622 1.00 86.88 330 VAL A C 1
ATOM 2536 O O . VAL A 1 330 ? 11.015 -0.972 7.650 1.00 86.88 330 VAL A O 1
ATOM 2539 N N . TYR A 1 331 ? 11.948 -1.284 9.663 1.00 90.06 331 TYR A N 1
ATOM 2540 C CA . TYR A 1 331 ? 11.720 -2.729 9.712 1.00 90.06 331 TYR A CA 1
ATOM 2541 C C . TYR A 1 331 ? 10.239 -3.096 9.809 1.00 90.06 331 TYR A C 1
ATOM 2543 O O . TYR A 1 331 ? 9.788 -4.038 9.160 1.00 90.06 331 TYR A O 1
ATOM 2551 N N . ALA A 1 332 ? 9.475 -2.371 10.625 1.00 88.50 332 ALA A N 1
ATOM 2552 C CA . ALA A 1 332 ? 8.066 -2.674 10.828 1.00 88.50 332 ALA A CA 1
ATOM 2553 C C . ALA A 1 332 ? 7.220 -2.288 9.606 1.00 88.50 332 ALA A C 1
ATOM 2555 O O . ALA A 1 332 ? 6.303 -3.028 9.254 1.00 88.50 332 ALA A O 1
ATOM 2556 N N . VAL A 1 333 ? 7.559 -1.188 8.925 1.00 90.31 333 VAL A N 1
ATOM 2557 C CA . VAL A 1 333 ? 6.933 -0.789 7.654 1.00 90.31 333 VAL A CA 1
ATOM 2558 C C . VAL A 1 333 ? 7.214 -1.834 6.573 1.00 90.31 333 VAL A C 1
ATOM 2560 O O . VAL A 1 333 ? 6.286 -2.306 5.917 1.00 90.31 333 VAL A O 1
ATOM 2563 N N . ALA A 1 334 ? 8.467 -2.281 6.440 1.00 92.81 334 ALA A N 1
ATOM 2564 C CA . ALA A 1 334 ? 8.824 -3.351 5.510 1.00 92.81 334 ALA A CA 1
ATOM 2565 C C . AL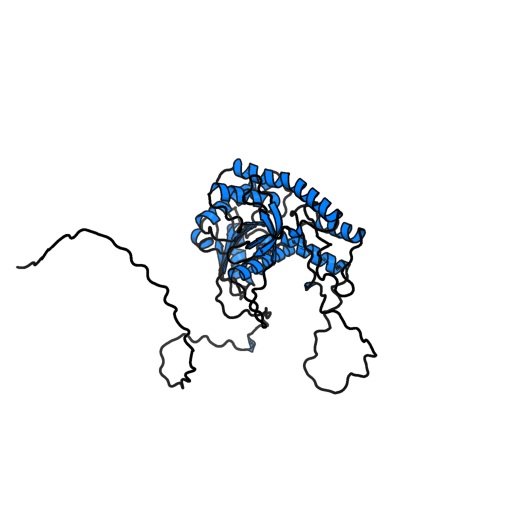A A 1 334 ? 8.088 -4.666 5.817 1.00 92.81 334 ALA A C 1
ATOM 2567 O O . ALA A 1 334 ? 7.585 -5.325 4.908 1.00 92.81 334 ALA A O 1
ATOM 2568 N N . TYR A 1 335 ? 7.968 -5.031 7.098 1.00 93.00 335 TYR A N 1
ATOM 2569 C CA . TYR A 1 335 ? 7.196 -6.197 7.526 1.00 93.00 335 TYR A CA 1
ATOM 2570 C C . TYR A 1 335 ? 5.703 -6.066 7.193 1.00 93.00 335 TYR A C 1
ATOM 2572 O O . TYR A 1 335 ? 5.102 -7.023 6.702 1.00 93.00 335 TYR A O 1
ATOM 2580 N N . ALA A 1 336 ? 5.111 -4.887 7.400 1.00 90.69 336 ALA A N 1
ATOM 2581 C CA . ALA A 1 336 ? 3.718 -4.615 7.054 1.00 90.69 336 ALA A CA 1
ATOM 2582 C C . ALA A 1 336 ? 3.461 -4.752 5.550 1.00 90.69 336 ALA A C 1
ATOM 2584 O O . ALA A 1 336 ? 2.518 -5.432 5.142 1.00 90.69 336 ALA A O 1
ATOM 2585 N N . ALA A 1 337 ? 4.337 -4.166 4.732 1.00 93.88 337 ALA A N 1
ATOM 2586 C CA . ALA A 1 337 ? 4.275 -4.274 3.282 1.00 93.88 337 ALA A CA 1
ATOM 2587 C C . ALA A 1 337 ? 4.424 -5.729 2.816 1.00 93.88 337 ALA A C 1
ATOM 2589 O O . ALA A 1 337 ? 3.628 -6.202 2.007 1.00 93.88 337 ALA A O 1
ATOM 2590 N N . ALA A 1 338 ? 5.382 -6.475 3.375 1.00 94.31 338 ALA A N 1
ATOM 2591 C CA . ALA A 1 338 ? 5.561 -7.891 3.067 1.00 94.31 338 ALA A CA 1
ATOM 2592 C C . ALA A 1 338 ? 4.309 -8.713 3.419 1.00 94.31 338 ALA A C 1
ATOM 2594 O O . ALA A 1 338 ? 3.902 -9.570 2.635 1.00 94.31 338 ALA A O 1
ATOM 2595 N N . ARG A 1 339 ? 3.667 -8.436 4.564 1.00 90.75 339 ARG A N 1
ATOM 2596 C CA . ARG A 1 339 ? 2.414 -9.092 4.968 1.00 90.75 339 ARG A CA 1
ATOM 2597 C C . ARG A 1 339 ? 1.293 -8.823 3.965 1.00 90.75 339 ARG A C 1
ATOM 2599 O O . ARG A 1 339 ? 0.631 -9.766 3.545 1.00 90.75 339 ARG A O 1
ATOM 2606 N N . PHE A 1 340 ? 1.122 -7.569 3.551 1.00 91.94 340 PHE A N 1
ATOM 2607 C CA . PHE A 1 340 ? 0.114 -7.188 2.562 1.00 91.94 340 PHE A CA 1
ATOM 2608 C C . PHE A 1 340 ? 0.366 -7.862 1.203 1.00 91.94 340 PHE A C 1
ATOM 2610 O O . PHE A 1 340 ? -0.545 -8.434 0.605 1.00 91.94 340 PHE A O 1
ATOM 2617 N N . ILE A 1 341 ? 1.623 -7.878 0.744 1.00 94.12 341 ILE A N 1
ATOM 2618 C CA . ILE A 1 341 ? 2.025 -8.554 -0.497 1.00 94.12 341 ILE A CA 1
ATOM 2619 C C . ILE A 1 341 ? 1.738 -10.055 -0.421 1.00 94.12 341 ILE A C 1
ATOM 2621 O O . ILE A 1 341 ? 1.211 -10.611 -1.380 1.00 94.12 341 ILE A O 1
ATOM 2625 N N . ASP A 1 342 ? 2.019 -10.719 0.703 1.00 89.75 342 ASP A N 1
ATOM 2626 C CA . ASP A 1 342 ? 1.668 -12.132 0.894 1.00 89.75 342 ASP A CA 1
ATOM 2627 C C . ASP A 1 342 ? 0.148 -12.359 0.800 1.00 89.75 342 ASP A C 1
ATOM 2629 O O . ASP A 1 342 ? -0.292 -13.283 0.109 1.00 89.75 342 ASP A O 1
ATOM 2633 N N . THR A 1 343 ? -0.670 -11.486 1.400 1.00 87.06 343 THR A N 1
ATOM 2634 C CA . THR A 1 343 ? -2.135 -11.531 1.256 1.00 87.06 343 THR A CA 1
ATOM 2635 C C . THR A 1 343 ? -2.556 -11.406 -0.214 1.00 87.06 343 THR A C 1
ATOM 2637 O O . THR A 1 343 ? -3.358 -12.211 -0.697 1.00 87.06 343 THR A O 1
ATOM 2640 N N . CYS A 1 344 ? -1.977 -10.465 -0.964 1.00 90.38 344 CYS A N 1
ATOM 2641 C CA . CYS A 1 344 ? -2.245 -10.304 -2.394 1.00 90.38 344 CYS A CA 1
ATOM 2642 C C . CYS A 1 344 ? -1.790 -11.513 -3.222 1.00 90.38 344 CYS A C 1
ATOM 2644 O O . CYS A 1 344 ? -2.540 -11.979 -4.075 1.00 90.38 344 CYS A O 1
ATOM 2646 N N . LEU A 1 345 ? -0.608 -12.076 -2.959 1.00 88.62 345 LEU A N 1
ATOM 2647 C CA . LEU A 1 345 ? -0.109 -13.272 -3.650 1.00 88.62 345 LEU A CA 1
ATOM 2648 C C . LEU A 1 345 ? -1.034 -14.475 -3.426 1.00 88.62 345 LEU A C 1
ATOM 2650 O O . LEU A 1 345 ? -1.337 -15.215 -4.365 1.00 88.62 345 LEU A O 1
ATOM 2654 N N . ARG A 1 346 ? -1.544 -14.651 -2.200 1.00 84.19 346 ARG A N 1
ATOM 2655 C CA . ARG A 1 346 ? -2.555 -15.675 -1.889 1.00 84.19 346 ARG A CA 1
ATOM 2656 C C . ARG A 1 346 ? -3.857 -15.430 -2.653 1.00 84.19 346 ARG A C 1
ATOM 2658 O O . ARG A 1 346 ? -4.442 -16.386 -3.167 1.00 84.19 346 ARG A O 1
ATOM 2665 N N . ALA A 1 347 ? -4.291 -14.174 -2.765 1.00 84.00 347 ALA A N 1
ATOM 2666 C CA . ALA A 1 347 ? -5.489 -13.805 -3.518 1.00 84.00 347 ALA A CA 1
ATOM 2667 C C . ALA A 1 347 ? -5.334 -14.098 -5.019 1.00 84.00 347 ALA A C 1
ATOM 2669 O O . ALA A 1 347 ? -6.202 -14.744 -5.609 1.00 84.00 347 ALA A O 1
ATOM 2670 N N . LEU A 1 348 ? -4.198 -13.721 -5.615 1.00 85.31 348 LEU A N 1
ATOM 2671 C CA . LEU A 1 348 ? -3.863 -13.980 -7.020 1.00 85.31 348 LEU A CA 1
ATOM 2672 C C . LEU A 1 348 ? -3.756 -15.478 -7.334 1.00 85.31 348 LEU A C 1
ATOM 2674 O O . LEU A 1 348 ? -4.224 -15.934 -8.374 1.00 85.31 348 LEU A O 1
ATOM 2678 N N . SER A 1 349 ? -3.211 -16.267 -6.407 1.00 81.56 349 SER A N 1
ATOM 2679 C CA . SER A 1 349 ? -3.152 -17.732 -6.511 1.00 81.56 349 SER A CA 1
ATOM 2680 C C . SER A 1 349 ? -4.521 -18.426 -6.371 1.00 81.56 349 SER A C 1
ATOM 2682 O O . SER A 1 349 ? -4.614 -19.651 -6.532 1.00 81.56 349 SER A O 1
ATOM 2684 N N . GLY A 1 350 ? -5.584 -17.676 -6.050 1.00 71.88 350 GLY A N 1
ATOM 2685 C CA . GLY A 1 350 ? -6.927 -18.203 -5.815 1.00 71.88 350 GLY A CA 1
ATOM 2686 C C . GLY A 1 350 ? -6.978 -19.119 -4.594 1.00 71.88 350 GLY A C 1
ATOM 2687 O O . GLY A 1 350 ? -7.471 -20.243 -4.703 1.00 71.88 350 GLY A O 1
ATOM 2688 N N . TYR A 1 351 ? -6.393 -18.680 -3.470 1.00 62.06 351 TYR A N 1
ATOM 2689 C CA . TYR A 1 351 ? -6.255 -19.461 -2.238 1.00 62.06 351 TYR A CA 1
ATOM 2690 C C . TYR A 1 351 ? -7.549 -20.192 -1.837 1.00 62.06 351 TYR A C 1
ATOM 2692 O O . TYR A 1 351 ? -8.612 -19.596 -1.679 1.00 62.06 351 TYR A O 1
ATOM 2700 N N . ILE A 1 352 ? -7.421 -21.506 -1.632 1.00 50.56 352 ILE A N 1
ATOM 2701 C CA . ILE A 1 352 ? -8.442 -22.391 -1.066 1.00 50.56 352 ILE A CA 1
ATOM 2702 C C . ILE A 1 352 ? -7.815 -22.973 0.210 1.00 50.56 352 ILE A C 1
ATOM 2704 O O . ILE A 1 352 ? -6.781 -23.635 0.089 1.00 50.56 352 ILE A O 1
ATOM 2708 N N . PRO A 1 353 ? -8.372 -22.740 1.413 1.00 50.00 353 PRO A N 1
ATOM 2709 C CA . PRO A 1 353 ? -7.773 -23.247 2.642 1.00 50.00 353 PRO A CA 1
ATOM 2710 C C . PRO A 1 353 ? -7.697 -24.781 2.657 1.00 50.00 353 PRO A C 1
ATOM 2712 O O . PRO A 1 353 ? -8.655 -25.479 2.315 1.00 50.00 353 PRO A O 1
ATOM 2715 N N . GLU A 1 354 ? -6.544 -25.310 3.067 1.00 48.66 354 GLU A N 1
ATOM 2716 C CA . GLU A 1 354 ? -6.343 -26.732 3.339 1.00 48.66 354 GLU A CA 1
ATOM 2717 C C . GLU A 1 354 ? -6.875 -27.050 4.742 1.00 48.66 354 GLU A C 1
ATOM 2719 O O . GLU A 1 354 ? -6.337 -26.542 5.719 1.00 48.66 354 GLU A O 1
ATOM 2724 N N . SER A 1 355 ? -7.891 -27.922 4.833 1.00 44.22 355 SER A N 1
ATOM 2725 C CA . SER A 1 355 ? -8.602 -28.403 6.044 1.00 44.22 355 SER A CA 1
ATOM 2726 C C . SER A 1 355 ? -9.726 -27.482 6.567 1.00 44.22 355 SER A C 1
ATOM 2728 O O . SER A 1 355 ? -9.543 -26.285 6.714 1.00 44.22 355 SER A O 1
ATOM 2730 N N . PHE A 1 356 ? -10.946 -27.940 6.865 1.00 42.88 356 PHE A N 1
ATOM 2731 C CA . PHE A 1 356 ? -11.583 -29.260 6.788 1.00 42.88 356 PHE A CA 1
ATOM 2732 C C . PHE A 1 356 ? -13.090 -28.989 6.535 1.00 42.88 356 PHE A C 1
ATOM 2734 O O . PHE A 1 356 ? -13.713 -28.195 7.231 1.00 42.88 356 PHE A O 1
ATOM 2741 N N . GLU A 1 357 ? -13.671 -29.593 5.498 1.00 42.50 357 GLU A N 1
ATOM 2742 C CA . GLU A 1 357 ? -15.130 -29.734 5.298 1.00 42.50 357 GLU A CA 1
ATOM 2743 C C . GLU A 1 357 ? -16.048 -28.531 4.983 1.00 42.50 357 GLU A C 1
ATOM 2745 O O . GLU A 1 357 ? -17.259 -28.740 4.890 1.00 42.50 357 GLU A O 1
ATOM 2750 N N . ARG A 1 358 ? -15.575 -27.319 4.653 1.00 41.38 358 ARG A N 1
ATOM 2751 C CA . ARG A 1 358 ? -16.466 -26.332 3.991 1.00 41.38 358 ARG A CA 1
ATOM 2752 C C . ARG A 1 358 ? -15.851 -25.684 2.760 1.00 41.38 358 ARG A C 1
ATOM 2754 O O . ARG A 1 358 ? -14.846 -24.995 2.808 1.00 41.38 358 ARG A O 1
ATOM 2761 N N . LYS A 1 359 ? -16.552 -25.898 1.649 1.00 37.59 359 LYS A N 1
ATOM 2762 C CA . LYS A 1 359 ? -16.366 -25.404 0.277 1.00 37.59 359 LYS A CA 1
ATOM 2763 C C . LYS A 1 359 ? -16.528 -23.876 0.124 1.00 37.59 359 LYS A C 1
ATOM 2765 O O . LYS A 1 359 ? -16.924 -23.423 -0.945 1.00 37.59 359 LYS A O 1
ATOM 2770 N N . ALA A 1 360 ? -16.272 -23.097 1.172 1.00 43.34 360 ALA A N 1
ATOM 2771 C CA . ALA A 1 360 ? -16.296 -21.641 1.123 1.00 43.34 360 ALA A CA 1
ATOM 2772 C C . ALA A 1 360 ? -14.849 -21.137 1.151 1.00 43.34 360 ALA A C 1
ATOM 2774 O O . ALA A 1 360 ? -14.115 -21.393 2.103 1.00 43.34 360 ALA A O 1
ATOM 2775 N N . MET A 1 361 ? -14.437 -20.466 0.078 1.00 51.00 361 MET A N 1
ATOM 2776 C CA . MET A 1 361 ? -13.199 -19.693 0.029 1.00 51.00 361 MET A CA 1
ATOM 2777 C C . MET A 1 361 ? -13.219 -18.709 1.208 1.00 51.00 361 MET A C 1
ATOM 2779 O O . MET A 1 361 ? -14.181 -17.953 1.337 1.00 51.00 361 MET A O 1
ATOM 2783 N N . MET A 1 362 ? -12.231 -18.766 2.111 1.00 52.88 362 MET A N 1
ATOM 2784 C CA . MET A 1 362 ? -12.134 -17.744 3.156 1.00 52.88 362 MET A CA 1
ATOM 2785 C C . MET A 1 362 ? -11.726 -16.430 2.486 1.00 52.88 362 MET A C 1
ATOM 2787 O O . MET A 1 362 ? -10.709 -16.419 1.789 1.00 52.88 362 MET A O 1
ATOM 2791 N N . PRO A 1 363 ? -12.494 -15.349 2.679 1.00 61.56 363 PRO A N 1
ATOM 2792 C CA . PRO A 1 363 ? -12.141 -14.046 2.141 1.00 61.56 363 PRO A CA 1
ATOM 2793 C C . PRO A 1 363 ? -10.830 -13.560 2.767 1.00 61.56 363 PRO A C 1
ATOM 2795 O O . PRO A 1 363 ? -10.619 -13.673 3.978 1.00 61.56 363 PRO A O 1
ATOM 2798 N N . LEU A 1 364 ? -9.930 -13.063 1.919 1.00 79.62 364 LEU A N 1
ATOM 2799 C CA . LEU A 1 364 ? -8.650 -12.495 2.325 1.00 79.62 364 LEU A CA 1
ATOM 2800 C C . LEU A 1 364 ? -8.855 -11.006 2.580 1.00 79.62 364 LEU A C 1
ATOM 2802 O O . LEU A 1 364 ? -9.123 -10.254 1.645 1.00 79.62 364 LEU A O 1
ATOM 2806 N N . TYR A 1 365 ? -8.750 -10.602 3.842 1.00 84.50 365 TYR A N 1
ATOM 2807 C CA . TYR A 1 365 ? -8.929 -9.215 4.250 1.00 84.50 365 TYR A CA 1
ATOM 2808 C C . TYR A 1 365 ? -7.600 -8.554 4.578 1.00 84.50 365 TYR A C 1
ATOM 2810 O O . TYR A 1 365 ? -6.739 -9.176 5.199 1.00 84.50 365 TYR A O 1
ATOM 2818 N N . ASP A 1 366 ? -7.482 -7.280 4.231 1.00 88.12 366 ASP A N 1
ATOM 2819 C CA . ASP A 1 366 ? -6.430 -6.403 4.743 1.00 88.12 366 ASP A CA 1
ATOM 2820 C C . ASP A 1 366 ? -6.920 -4.945 4.748 1.00 88.12 366 ASP A C 1
ATOM 2822 O O . ASP A 1 366 ? -8.049 -4.664 4.334 1.00 88.12 366 ASP A O 1
ATOM 2826 N N . TYR A 1 367 ? -6.086 -4.025 5.228 1.00 90.44 367 TYR A N 1
ATOM 2827 C CA . TYR A 1 367 ? -6.357 -2.586 5.209 1.00 90.44 367 TYR A CA 1
ATOM 2828 C C . TYR A 1 367 ? -5.381 -1.884 4.271 1.00 90.44 367 TYR A C 1
ATOM 2830 O O . TYR A 1 367 ? -4.174 -2.121 4.323 1.00 90.44 367 TYR A O 1
ATOM 2838 N N . ALA A 1 368 ? -5.907 -1.015 3.413 1.00 94.00 368 ALA A N 1
ATOM 2839 C CA . ALA A 1 368 ? -5.103 -0.193 2.517 1.00 94.00 368 ALA A CA 1
ATOM 2840 C C . ALA A 1 368 ? -5.809 1.127 2.214 1.00 94.00 368 ALA A C 1
ATOM 2842 O O . ALA A 1 368 ? -7.042 1.194 2.211 1.00 94.00 368 ALA A O 1
ATOM 2843 N N . PHE A 1 369 ? -5.018 2.156 1.918 1.00 95.06 369 PHE A N 1
ATOM 2844 C CA . PHE A 1 369 ? -5.496 3.448 1.439 1.00 95.06 369 PHE A CA 1
ATOM 2845 C C . PHE A 1 369 ? -5.887 3.339 -0.036 1.00 95.06 369 PHE A C 1
ATOM 2847 O O . PHE A 1 369 ? -5.036 3.131 -0.902 1.00 95.06 369 PHE A O 1
ATOM 2854 N N . VAL A 1 370 ? -7.185 3.423 -0.323 1.00 93.50 370 VAL A N 1
ATOM 2855 C CA . VAL A 1 370 ? -7.750 3.146 -1.653 1.00 93.50 370 VAL A CA 1
ATOM 2856 C C . VAL A 1 370 ? -8.796 4.191 -2.030 1.00 93.50 370 VAL A C 1
ATOM 2858 O O . VAL A 1 370 ? -9.323 4.899 -1.169 1.00 93.50 370 VAL A O 1
ATOM 2861 N N . ALA A 1 371 ? -9.122 4.281 -3.320 1.00 90.88 371 ALA A N 1
ATOM 2862 C CA . ALA A 1 371 ? -10.251 5.081 -3.786 1.00 90.88 371 ALA A CA 1
ATOM 2863 C C . ALA A 1 371 ? -11.569 4.416 -3.354 1.00 90.88 371 ALA A C 1
ATOM 2865 O O . ALA A 1 371 ? -11.915 3.331 -3.820 1.00 90.88 371 ALA A O 1
ATOM 2866 N N . VAL A 1 372 ? -12.307 5.070 -2.458 1.00 84.38 372 VAL A N 1
ATOM 2867 C CA . VAL A 1 372 ? -13.577 4.578 -1.902 1.00 84.38 372 VAL A CA 1
ATOM 2868 C C . VAL A 1 372 ? -14.730 4.780 -2.879 1.00 84.38 372 VAL A C 1
ATOM 2870 O O . VAL A 1 372 ? -15.577 3.900 -3.026 1.00 84.38 372 VAL A O 1
ATOM 2873 N N . ASN A 1 373 ? -14.755 5.924 -3.564 1.00 74.44 373 ASN A N 1
ATOM 2874 C CA . ASN A 1 373 ? -15.742 6.215 -4.596 1.00 74.44 373 ASN A CA 1
ATOM 2875 C C . ASN A 1 373 ? -15.050 6.509 -5.935 1.00 74.44 373 ASN A C 1
ATOM 2877 O O . ASN A 1 373 ? -14.829 7.670 -6.273 1.00 74.44 373 ASN A O 1
ATOM 2881 N N . PRO A 1 374 ? -14.681 5.471 -6.700 1.00 57.53 374 PRO A N 1
ATOM 2882 C CA . PRO A 1 374 ? -13.944 5.649 -7.946 1.00 57.53 374 PRO A CA 1
ATOM 2883 C C . PRO A 1 374 ? -14.766 6.229 -9.108 1.00 57.53 374 PRO A C 1
ATOM 2885 O O . PRO A 1 374 ? -14.182 6.638 -10.105 1.00 57.53 374 PRO A O 1
ATOM 2888 N N . LEU A 1 375 ? -16.102 6.228 -9.010 1.00 49.16 375 LEU A N 1
ATOM 2889 C CA . LEU A 1 375 ? -17.021 6.639 -10.083 1.00 49.16 375 LEU A CA 1
ATOM 2890 C C . LEU A 1 375 ? -17.700 7.998 -9.819 1.00 49.16 375 LEU A C 1
ATOM 2892 O O . LEU A 1 375 ? -18.553 8.405 -10.603 1.00 49.16 375 LEU A O 1
ATOM 2896 N N . GLY A 1 376 ? -17.373 8.672 -8.712 1.00 48.50 376 GLY A N 1
ATOM 2897 C CA . GLY A 1 376 ? -17.919 9.986 -8.362 1.00 48.50 376 GLY A CA 1
ATOM 2898 C C . GLY A 1 376 ? -16.986 11.143 -8.729 1.00 48.50 376 GLY A C 1
ATOM 2899 O O . GLY A 1 376 ? -15.768 10.982 -8.720 1.00 48.50 376 GLY A O 1
ATOM 2900 N N . ASP A 1 377 ? -17.564 12.326 -8.966 1.00 41.97 377 ASP A N 1
ATOM 2901 C CA . ASP A 1 377 ? -16.851 13.565 -9.342 1.00 41.97 377 ASP A CA 1
ATOM 2902 C C . ASP A 1 377 ? -15.800 14.022 -8.304 1.00 41.97 377 ASP A C 1
ATOM 2904 O O . ASP A 1 377 ? -14.881 14.777 -8.617 1.00 41.97 377 ASP A O 1
ATOM 2908 N N . SER A 1 378 ? -15.887 13.520 -7.068 1.00 48.03 378 SER A N 1
ATOM 2909 C CA . SER A 1 378 ? -14.870 13.652 -6.026 1.00 48.03 378 SER A CA 1
ATOM 2910 C C . SER A 1 378 ? -14.433 12.264 -5.555 1.00 48.03 378 SER A C 1
ATOM 2912 O O . SER A 1 378 ? -15.041 11.685 -4.654 1.00 48.03 378 SER A O 1
ATOM 2914 N N . SER A 1 379 ? -13.388 11.700 -6.166 1.00 53.94 379 SER A N 1
ATOM 2915 C CA . SER A 1 379 ? -12.802 10.440 -5.697 1.00 53.94 379 SER A CA 1
ATOM 2916 C C . SER A 1 379 ? -12.266 10.609 -4.265 1.00 53.94 379 SER A C 1
ATOM 2918 O O . SER A 1 379 ? -11.191 11.179 -4.057 1.00 53.94 379 SER A O 1
ATOM 2920 N N . GLU A 1 380 ? -13.031 10.156 -3.273 1.00 80.62 380 GLU A N 1
ATOM 2921 C CA . GLU A 1 380 ? -12.604 10.126 -1.874 1.00 80.62 380 GLU A CA 1
ATOM 2922 C C . GLU A 1 380 ? -11.629 8.962 -1.677 1.00 80.62 380 GLU A C 1
ATOM 2924 O O . GLU A 1 380 ? -11.941 7.821 -2.029 1.00 80.62 380 GLU A O 1
ATOM 2929 N N . TYR A 1 381 ? -10.449 9.246 -1.125 1.00 91.44 381 TYR A N 1
ATOM 2930 C CA . TYR A 1 381 ? -9.477 8.229 -0.732 1.00 91.44 381 TYR A CA 1
ATOM 2931 C C . TYR A 1 381 ? -9.514 8.035 0.778 1.00 91.44 381 TYR A C 1
ATOM 2933 O O . TYR A 1 381 ? -9.610 9.006 1.531 1.00 91.44 381 TYR A O 1
ATOM 2941 N N . PHE A 1 382 ? -9.450 6.782 1.219 1.00 92.88 382 PHE A N 1
ATOM 2942 C CA . PHE A 1 382 ? -9.473 6.446 2.638 1.00 92.88 382 PHE A CA 1
ATOM 2943 C C . PHE A 1 382 ? -8.886 5.051 2.874 1.00 92.88 382 PHE A C 1
ATOM 2945 O O . PHE A 1 382 ? -9.041 4.158 2.038 1.00 92.88 382 PHE A O 1
ATOM 2952 N N . THR A 1 383 ? -8.245 4.841 4.025 1.00 93.38 383 THR A N 1
ATOM 2953 C CA . THR A 1 383 ? -7.850 3.505 4.481 1.00 93.38 383 THR A CA 1
ATOM 2954 C C . THR A 1 383 ? -9.076 2.769 4.983 1.00 93.38 383 THR A C 1
ATOM 2956 O O . THR A 1 383 ? -9.688 3.173 5.972 1.00 93.38 383 THR A O 1
ATOM 2959 N N . CYS A 1 384 ? -9.419 1.680 4.306 1.00 90.50 384 CYS A N 1
ATOM 2960 C CA . CYS A 1 384 ? -10.587 0.863 4.605 1.00 90.50 384 CYS A CA 1
ATOM 2961 C C . CYS A 1 384 ? -10.208 -0.614 4.629 1.00 90.50 384 CYS A C 1
ATOM 2963 O O . CYS A 1 384 ? -9.229 -1.031 4.006 1.00 90.50 384 CYS A O 1
ATOM 2965 N N . LYS A 1 385 ? -11.047 -1.418 5.285 1.00 88.88 385 LYS A N 1
ATOM 2966 C CA . LYS A 1 385 ? -10.988 -2.868 5.151 1.00 88.88 385 LYS A CA 1
ATOM 2967 C C . LYS A 1 385 ? -11.394 -3.262 3.735 1.00 88.88 385 LYS A C 1
ATOM 2969 O O . LYS A 1 385 ? -12.489 -2.925 3.272 1.00 88.88 385 LYS A O 1
ATOM 2974 N N . ILE A 1 386 ? -10.524 -4.005 3.072 1.00 90.12 386 ILE A N 1
ATOM 2975 C CA . ILE A 1 386 ? -10.722 -4.498 1.714 1.00 90.12 386 ILE A CA 1
ATOM 2976 C C . ILE A 1 386 ? -10.683 -6.022 1.690 1.00 90.12 386 ILE A C 1
ATOM 2978 O O . ILE A 1 386 ? -9.959 -6.653 2.456 1.00 90.12 386 ILE A O 1
ATOM 2982 N N . GLU A 1 387 ? -11.470 -6.614 0.802 1.00 87.75 387 GLU A N 1
ATOM 2983 C CA . GLU A 1 387 ? -11.365 -8.021 0.428 1.00 87.75 387 GLU A CA 1
ATOM 2984 C C . GLU A 1 387 ? -10.615 -8.137 -0.890 1.00 87.75 387 GLU A C 1
ATOM 2986 O O . GLU A 1 387 ? -10.957 -7.479 -1.877 1.00 87.75 387 GLU A O 1
ATOM 2991 N N . LEU A 1 388 ? -9.583 -8.971 -0.885 1.00 85.00 388 LEU A N 1
ATOM 2992 C CA . LEU A 1 388 ? -8.691 -9.192 -2.010 1.00 85.00 388 LEU A CA 1
ATOM 2993 C C . LEU A 1 388 ? -9.092 -10.460 -2.767 1.00 85.00 388 LEU A C 1
ATOM 2995 O O . LEU A 1 388 ? -9.283 -11.527 -2.182 1.00 85.00 388 LEU A O 1
ATOM 2999 N N . GLY A 1 389 ? -9.150 -10.342 -4.089 1.00 83.88 389 GLY A N 1
ATOM 3000 C CA . GLY A 1 389 ? -9.369 -11.437 -5.024 1.00 83.88 389 GLY A CA 1
ATOM 3001 C C . GLY A 1 389 ? -8.343 -11.438 -6.158 1.00 83.88 389 GLY A C 1
ATOM 3002 O O . GLY A 1 389 ? -7.384 -10.668 -6.177 1.00 83.88 389 GLY A O 1
ATOM 3003 N N . VAL A 1 390 ? -8.568 -12.296 -7.154 1.00 83.81 390 VAL A N 1
ATOM 3004 C CA . VAL A 1 390 ? -7.664 -12.472 -8.311 1.00 83.81 390 VAL A CA 1
ATOM 3005 C C . VAL A 1 390 ? -7.509 -11.223 -9.191 1.00 83.81 390 VAL A C 1
ATOM 3007 O O . VAL A 1 390 ? -6.537 -11.110 -9.928 1.00 83.81 390 VAL A O 1
ATOM 3010 N N . ALA A 1 391 ? -8.456 -10.284 -9.129 1.00 84.25 391 ALA A N 1
ATOM 3011 C CA . ALA A 1 391 ? -8.435 -9.037 -9.897 1.00 84.25 391 ALA A CA 1
ATOM 3012 C C . ALA A 1 391 ? -8.040 -7.806 -9.053 1.00 84.25 391 ALA A C 1
ATOM 3014 O O . ALA A 1 391 ? -8.181 -6.679 -9.525 1.00 84.25 391 ALA A O 1
ATOM 3015 N N . GLY A 1 392 ? -7.563 -8.010 -7.819 1.00 88.56 392 GLY A N 1
ATOM 3016 C CA . GLY A 1 392 ? -7.312 -6.945 -6.846 1.00 88.56 392 GLY A CA 1
ATOM 3017 C C . GLY A 1 392 ? -8.465 -6.800 -5.851 1.00 88.56 392 GLY A C 1
ATOM 3018 O O . GLY A 1 392 ? -8.931 -7.800 -5.307 1.00 88.56 392 GLY A O 1
ATOM 3019 N N . ILE A 1 393 ? -8.923 -5.574 -5.593 1.00 90.69 393 ILE A N 1
ATOM 3020 C CA . ILE A 1 393 ? -10.028 -5.292 -4.662 1.00 90.69 393 ILE A CA 1
ATOM 3021 C C . ILE A 1 393 ? -11.330 -5.892 -5.198 1.00 90.69 393 ILE A C 1
ATOM 3023 O O . ILE A 1 393 ? -11.827 -5.487 -6.250 1.00 90.69 393 ILE A O 1
ATOM 3027 N N . GLN A 1 394 ? -11.901 -6.825 -4.440 1.00 87.19 394 GLN A N 1
ATOM 3028 C CA . GLN A 1 394 ? -13.201 -7.434 -4.708 1.00 87.19 394 GLN A CA 1
ATOM 3029 C C . GLN A 1 394 ? -14.332 -6.701 -3.977 1.00 87.19 394 GLN A C 1
ATOM 3031 O O . GLN A 1 394 ? -15.414 -6.530 -4.536 1.00 87.19 394 GLN A O 1
ATOM 3036 N N . HIS A 1 395 ? -14.087 -6.262 -2.740 1.00 87.12 395 HIS A N 1
ATOM 3037 C CA . HIS A 1 395 ? -15.070 -5.540 -1.935 1.00 87.12 395 HIS A CA 1
ATOM 3038 C C . HIS A 1 395 ? -14.391 -4.551 -0.976 1.00 87.12 395 HIS A C 1
ATOM 3040 O O . HIS A 1 395 ? -13.335 -4.855 -0.422 1.00 87.12 395 HIS A O 1
ATOM 3046 N N . ILE A 1 396 ? -15.009 -3.386 -0.754 1.00 88.75 396 ILE A N 1
ATOM 3047 C CA . ILE A 1 396 ? -14.578 -2.380 0.230 1.00 88.75 396 ILE A CA 1
ATOM 3048 C C . ILE A 1 396 ? -15.652 -2.288 1.318 1.00 88.75 396 ILE A C 1
ATOM 3050 O O . ILE A 1 396 ? -16.811 -1.986 1.037 1.00 88.75 396 ILE A O 1
ATOM 3054 N N . TYR A 1 397 ? -15.283 -2.542 2.572 1.00 85.31 397 TYR A N 1
ATOM 3055 C CA . TYR A 1 397 ? -16.227 -2.586 3.690 1.00 85.31 397 TYR A CA 1
ATOM 3056 C C . TYR A 1 397 ? -16.428 -1.199 4.308 1.00 85.31 397 TYR A C 1
ATOM 3058 O O . TYR A 1 397 ? -15.858 -0.864 5.342 1.00 85.31 397 TYR A O 1
ATOM 3066 N N . LEU A 1 398 ? -17.296 -0.388 3.699 1.00 83.50 398 LEU A N 1
ATOM 3067 C CA . LEU A 1 398 ? -17.648 0.942 4.226 1.00 83.50 398 LEU A CA 1
ATOM 3068 C C . LEU A 1 398 ? -18.514 0.896 5.485 1.00 83.50 398 LEU A C 1
ATOM 3070 O O . LEU A 1 398 ? -18.538 1.863 6.244 1.00 83.50 398 LEU A O 1
ATOM 3074 N N . SER A 1 399 ? -19.152 -0.246 5.757 1.00 75.00 399 SER A N 1
ATOM 3075 C CA . SER A 1 399 ? -19.778 -0.524 7.053 1.00 75.00 399 SER A CA 1
ATOM 3076 C C . SER A 1 399 ? -18.790 -0.379 8.204 1.00 75.00 399 SER A C 1
ATOM 3078 O O . SER A 1 399 ? -19.203 -0.169 9.348 1.00 75.00 399 SER A O 1
ATOM 3080 N N . ASP A 1 400 ? -17.482 -0.489 7.921 1.00 70.75 400 ASP A N 1
ATOM 3081 C CA . ASP A 1 400 ? -16.490 -0.304 8.957 1.00 70.75 400 ASP A CA 1
ATOM 3082 C C . ASP A 1 400 ? -16.360 1.129 9.459 1.00 70.75 400 ASP A C 1
ATOM 3084 O O . ASP A 1 400 ? -16.052 1.315 10.634 1.00 70.75 400 ASP A O 1
ATOM 3088 N N . LEU A 1 401 ? -16.734 2.095 8.618 1.00 72.44 401 LEU A N 1
ATOM 3089 C CA . LEU A 1 401 ? -16.694 3.529 8.894 1.00 72.44 401 LEU A CA 1
ATOM 3090 C C . LEU A 1 401 ? -17.918 4.038 9.659 1.00 72.44 401 LEU A C 1
ATOM 3092 O O . LEU A 1 401 ? -17.873 5.119 10.233 1.00 72.44 401 LEU A O 1
ATOM 3096 N N . THR A 1 402 ? -19.016 3.285 9.657 1.00 68.19 402 THR A N 1
ATOM 3097 C CA . THR A 1 402 ? -20.210 3.579 10.456 1.00 68.19 402 THR A CA 1
ATOM 3098 C C . THR A 1 402 ? -20.087 2.844 11.789 1.00 68.19 402 THR A C 1
ATOM 3100 O O . THR A 1 402 ? -20.708 1.798 11.996 1.00 68.19 402 THR A O 1
ATOM 3103 N N . THR A 1 403 ? -19.190 3.310 12.656 1.00 64.44 403 THR A N 1
ATOM 3104 C CA . THR A 1 403 ? -18.990 2.724 13.988 1.00 64.44 403 THR A CA 1
ATOM 3105 C C . THR A 1 403 ? -20.075 3.171 14.970 1.00 64.44 403 THR A C 1
ATOM 3107 O O . THR A 1 403 ? -20.822 4.116 14.721 1.00 64.44 403 THR A O 1
ATOM 3110 N N . GLN A 1 404 ? -20.205 2.451 16.092 1.00 63.19 404 GLN A N 1
ATOM 3111 C CA . GLN A 1 404 ? -21.194 2.764 17.134 1.00 63.19 404 GLN A CA 1
ATOM 3112 C C . GLN A 1 404 ? -20.685 3.775 18.176 1.00 63.19 404 GLN A C 1
ATOM 3114 O O . GLN A 1 404 ? -21.493 4.342 18.908 1.00 63.19 404 GLN A O 1
ATOM 3119 N N . SER A 1 405 ? -19.369 4.015 18.256 1.00 78.94 405 SER A N 1
ATOM 3120 C CA . SER A 1 405 ? -18.795 4.982 19.198 1.00 78.94 405 SER A CA 1
ATOM 3121 C C . SER A 1 405 ? -18.852 6.402 18.635 1.00 78.94 405 SER A C 1
ATOM 3123 O O . SER A 1 405 ? -18.356 6.662 17.538 1.00 78.94 405 SER A O 1
ATOM 3125 N N . GLN A 1 406 ? -19.420 7.337 19.404 1.00 82.25 406 GLN A N 1
ATOM 3126 C CA . GLN A 1 406 ? -19.504 8.751 19.021 1.00 82.25 406 GLN A CA 1
ATOM 3127 C C . GLN A 1 406 ? -18.117 9.370 18.804 1.00 82.25 406 GLN A C 1
ATOM 3129 O O . GLN A 1 406 ? -17.930 10.128 17.857 1.00 82.25 406 GLN A O 1
ATOM 3134 N N . GLU A 1 407 ? -17.130 9.008 19.625 1.00 83.00 407 GLU A N 1
ATOM 3135 C CA . GLU A 1 407 ? -15.763 9.523 19.500 1.00 83.00 407 GLU A CA 1
ATOM 3136 C C . GLU A 1 407 ? -15.081 9.078 18.207 1.00 83.00 407 GLU A C 1
ATOM 3138 O O . GLU A 1 407 ? -14.434 9.878 17.537 1.00 83.00 407 GLU A O 1
ATOM 3143 N N . GLU A 1 408 ? -15.231 7.803 17.841 1.00 85.81 408 GLU A N 1
ATOM 3144 C CA . GLU A 1 408 ? -14.657 7.270 16.604 1.00 85.81 408 GLU A CA 1
ATOM 3145 C C . GLU A 1 408 ? -15.304 7.927 15.386 1.00 85.81 408 GLU A C 1
ATOM 3147 O O . GLU A 1 408 ? -14.606 8.270 14.440 1.00 85.81 408 GLU A O 1
ATOM 3152 N N . MET A 1 409 ? -16.616 8.180 15.427 1.00 85.88 409 MET A N 1
ATOM 3153 C CA . MET A 1 409 ? -17.314 8.898 14.359 1.00 85.88 409 MET A CA 1
ATOM 3154 C C . MET A 1 409 ? -16.802 10.334 14.195 1.00 85.88 409 MET A C 1
ATOM 3156 O O . MET A 1 409 ? -16.603 10.786 13.066 1.00 85.88 409 MET A O 1
ATOM 3160 N N . VAL A 1 410 ? -16.549 11.040 15.303 1.00 89.38 410 VAL A N 1
ATOM 3161 C CA . VAL A 1 410 ? -15.946 12.384 15.278 1.00 89.38 410 VAL A CA 1
ATOM 3162 C C . VAL A 1 410 ? -14.519 12.328 14.728 1.00 89.38 410 VAL A C 1
ATOM 3164 O O . VAL A 1 410 ? -14.177 13.129 13.860 1.00 89.38 410 VAL A O 1
ATOM 3167 N N . ALA A 1 411 ? -13.709 11.357 15.159 1.00 88.56 411 ALA A N 1
ATOM 3168 C CA . ALA A 1 411 ? -12.343 11.176 14.668 1.00 88.56 411 ALA A CA 1
ATOM 3169 C C . ALA A 1 411 ? -12.302 10.836 13.168 1.00 88.56 411 ALA A C 1
ATOM 3171 O O . ALA A 1 411 ? -11.511 11.412 12.429 1.00 88.56 411 ALA A O 1
ATOM 3172 N N . ILE A 1 412 ? -13.195 9.965 12.685 1.00 89.44 412 ILE A N 1
ATOM 3173 C CA . ILE A 1 412 ? -13.328 9.640 11.256 1.00 89.44 412 ILE A CA 1
ATOM 3174 C C . ILE A 1 412 ? -13.721 10.886 10.458 1.00 89.44 412 ILE A C 1
ATOM 3176 O O . ILE A 1 412 ? -13.172 11.117 9.381 1.00 89.44 412 ILE A O 1
ATOM 3180 N N . ALA A 1 413 ? -14.656 11.699 10.959 1.00 88.69 413 ALA A N 1
ATOM 3181 C CA . ALA A 1 413 ? -15.054 12.937 10.294 1.00 88.69 413 ALA A CA 1
ATOM 3182 C C . ALA A 1 413 ? -13.893 13.945 10.219 1.00 88.69 413 ALA A C 1
ATOM 3184 O O . ALA A 1 413 ? -13.651 14.514 9.155 1.00 88.69 413 ALA A O 1
ATOM 3185 N N . ALA A 1 414 ? -13.139 14.108 11.310 1.00 90.44 414 ALA A N 1
ATOM 3186 C CA . ALA A 1 414 ? -11.950 14.957 11.346 1.00 90.44 414 ALA A CA 1
ATOM 3187 C C . ALA A 1 414 ? -10.858 14.456 10.385 1.00 90.44 414 ALA A C 1
ATOM 3189 O O . ALA A 1 414 ? -10.319 15.242 9.607 1.00 90.44 414 ALA A O 1
ATOM 3190 N N . ALA A 1 415 ? -10.596 13.145 10.363 1.00 90.94 415 ALA A N 1
ATOM 3191 C CA . ALA A 1 415 ? -9.648 12.525 9.444 1.00 90.94 415 ALA A CA 1
ATOM 3192 C C . ALA A 1 415 ? -10.050 12.748 7.979 1.00 90.94 415 ALA A C 1
ATOM 3194 O O . ALA A 1 415 ? -9.218 13.139 7.164 1.00 90.94 415 ALA A O 1
ATOM 3195 N N . LYS A 1 416 ? -11.333 12.566 7.634 1.00 90.06 416 LYS A N 1
ATOM 3196 C CA . LYS A 1 416 ? -11.844 12.847 6.282 1.00 90.06 416 LYS A CA 1
ATOM 3197 C C . LYS A 1 416 ? -11.635 14.301 5.870 1.00 90.06 416 LYS A C 1
ATOM 3199 O O . LYS A 1 416 ? -11.287 14.546 4.720 1.00 90.06 416 LYS A O 1
ATOM 3204 N N . GLU A 1 417 ? -11.835 15.250 6.783 1.00 90.75 417 GLU A N 1
ATOM 3205 C CA . GLU A 1 417 ? -11.605 16.668 6.498 1.00 90.75 417 GLU A CA 1
ATOM 3206 C C . GLU A 1 417 ? -10.116 16.963 6.280 1.00 90.75 417 GLU A C 1
ATOM 3208 O O . GLU A 1 417 ? -9.749 17.586 5.284 1.00 90.75 417 GLU A O 1
ATOM 3213 N N . ALA A 1 418 ? -9.253 16.447 7.159 1.00 91.06 418 ALA A N 1
ATOM 3214 C CA . ALA A 1 418 ? -7.806 16.623 7.076 1.00 91.06 418 ALA A CA 1
ATOM 3215 C C . ALA A 1 418 ? -7.200 16.005 5.801 1.00 91.06 418 ALA A C 1
ATOM 3217 O O . ALA A 1 418 ? -6.253 16.555 5.242 1.00 91.06 418 ALA A O 1
ATOM 3218 N N . LEU A 1 419 ? -7.774 14.908 5.296 1.00 91.50 419 LEU A N 1
ATOM 3219 C CA . LEU A 1 419 ? -7.327 14.234 4.073 1.00 91.50 419 LEU A CA 1
ATOM 3220 C C . LEU A 1 419 ? -7.623 15.016 2.783 1.00 91.50 419 LEU A C 1
ATOM 3222 O O . LEU A 1 419 ? -6.965 14.782 1.770 1.00 91.50 419 LEU A O 1
ATOM 3226 N N . LYS A 1 420 ? -8.563 15.971 2.784 1.00 91.75 420 LYS A N 1
ATOM 3227 C CA . LYS A 1 420 ? -8.929 16.717 1.564 1.00 91.75 420 LYS A CA 1
ATOM 3228 C C . LYS A 1 420 ? -7.753 17.494 0.975 1.00 91.75 420 LYS A C 1
ATOM 3230 O O . LYS A 1 420 ? -7.537 17.451 -0.234 1.00 91.75 420 LYS A O 1
ATOM 3235 N N . ALA A 1 421 ? -6.987 18.181 1.821 1.00 91.69 421 ALA A N 1
ATOM 3236 C CA . ALA A 1 421 ? -5.849 18.992 1.395 1.00 91.69 421 ALA A CA 1
ATOM 3237 C C . ALA A 1 421 ? -4.718 18.170 0.731 1.00 91.69 421 ALA A C 1
ATOM 3239 O O . ALA A 1 421 ? -4.344 18.510 -0.393 1.00 91.69 421 ALA A O 1
ATOM 3240 N N . PRO A 1 422 ? -4.182 17.087 1.339 1.00 92.06 422 PRO A N 1
ATOM 3241 C CA . PRO A 1 422 ? -3.149 16.271 0.699 1.00 92.06 422 PRO A CA 1
ATOM 3242 C C . PRO A 1 422 ? -3.656 15.544 -0.553 1.00 92.06 422 PRO A C 1
ATOM 3244 O O . PRO A 1 422 ? -2.922 15.456 -1.537 1.00 92.06 422 PRO A O 1
ATOM 3247 N N . ILE A 1 423 ? -4.917 15.093 -0.572 1.00 93.19 423 ILE A N 1
ATOM 3248 C CA . ILE A 1 423 ? -5.503 14.487 -1.775 1.00 93.19 423 ILE A CA 1
ATOM 3249 C C . ILE A 1 423 ? -5.517 15.502 -2.921 1.00 93.19 423 ILE A C 1
ATOM 3251 O O . ILE A 1 423 ? -5.057 15.191 -4.021 1.00 93.19 423 ILE A O 1
ATOM 3255 N N . GLN A 1 424 ? -5.999 16.723 -2.667 1.00 92.56 424 GLN A N 1
ATOM 3256 C CA . GLN A 1 424 ? -6.045 17.769 -3.686 1.00 92.56 424 GLN A CA 1
ATOM 3257 C C . GLN A 1 424 ? -4.639 18.162 -4.153 1.00 92.56 424 GLN A C 1
ATOM 3259 O O . GLN A 1 424 ? -4.411 18.257 -5.354 1.00 92.56 424 GLN A O 1
ATOM 3264 N N . ARG A 1 425 ? -3.670 18.268 -3.233 1.00 92.81 425 ARG A N 1
ATOM 3265 C CA . ARG A 1 425 ? -2.255 18.513 -3.561 1.00 92.81 425 ARG A CA 1
ATOM 3266 C C . ARG A 1 425 ? -1.709 17.473 -4.545 1.00 92.81 425 ARG A C 1
ATOM 3268 O O . ARG A 1 425 ? -1.029 17.841 -5.500 1.00 92.81 425 ARG A O 1
ATOM 3275 N N . GLY A 1 426 ? -2.010 16.190 -4.333 1.00 93.38 426 GLY A N 1
ATOM 3276 C CA . GLY A 1 426 ? -1.619 15.110 -5.245 1.00 93.38 426 GLY A CA 1
ATOM 3277 C C . GLY A 1 426 ? -2.252 15.240 -6.634 1.00 93.38 426 GLY A C 1
ATOM 3278 O O . GLY A 1 426 ? -1.564 15.085 -7.645 1.00 93.38 426 GLY A O 1
ATOM 3279 N N . LYS A 1 427 ? -3.545 15.582 -6.689 1.00 92.31 427 LYS A N 1
ATOM 3280 C CA . LYS A 1 427 ? -4.276 15.787 -7.948 1.00 92.31 427 LYS A CA 1
ATOM 3281 C C . LYS A 1 427 ? -3.767 16.992 -8.735 1.00 92.31 427 LYS A C 1
ATOM 3283 O O . LYS A 1 427 ? -3.467 16.875 -9.921 1.00 92.31 427 LYS A O 1
ATOM 3288 N N . ASP A 1 428 ? -3.609 18.129 -8.065 1.00 93.69 428 ASP A N 1
ATOM 3289 C CA . ASP A 1 428 ? -3.112 19.369 -8.666 1.00 93.69 428 ASP A CA 1
ATOM 3290 C C . ASP A 1 428 ? -1.692 19.189 -9.217 1.00 93.69 428 ASP A C 1
ATOM 3292 O O . ASP A 1 428 ? -1.350 19.702 -10.287 1.00 93.69 428 ASP A O 1
ATOM 3296 N N . PHE A 1 429 ? -0.860 18.410 -8.521 1.00 94.25 429 PHE A N 1
ATOM 3297 C CA . PHE A 1 429 ? 0.472 18.068 -9.005 1.00 94.25 429 PHE A CA 1
ATOM 3298 C C . PHE A 1 429 ? 0.420 17.257 -10.307 1.00 94.25 429 PHE A C 1
ATOM 3300 O O . PHE A 1 429 ? 1.116 17.597 -11.262 1.00 94.25 429 PHE A O 1
ATOM 3307 N N . ALA A 1 430 ? -0.435 16.232 -10.383 1.00 92.50 430 ALA A N 1
ATOM 3308 C CA . ALA A 1 430 ? -0.588 15.425 -11.594 1.00 92.50 430 ALA A CA 1
ATOM 3309 C C . ALA A 1 430 ? -1.101 16.249 -12.790 1.00 92.50 430 ALA A C 1
ATOM 3311 O O . ALA A 1 430 ? -0.628 16.073 -13.913 1.00 92.50 430 ALA A O 1
ATOM 3312 N N . ILE A 1 431 ? -2.023 17.186 -12.545 1.00 91.31 431 ILE A N 1
ATOM 3313 C CA . ILE A 1 431 ? -2.563 18.090 -13.573 1.00 91.31 431 ILE A CA 1
ATOM 3314 C C . ILE A 1 431 ? -1.499 19.085 -14.056 1.00 91.31 431 ILE A C 1
ATOM 3316 O O . ILE A 1 431 ? -1.398 19.350 -15.253 1.00 91.31 431 ILE A O 1
ATOM 3320 N N . SER A 1 432 ? -0.698 19.639 -13.141 1.00 92.75 432 SER A N 1
ATOM 3321 C CA . SER A 1 432 ? 0.370 20.591 -13.482 1.00 92.75 432 SER A CA 1
ATOM 3322 C C . SER A 1 432 ? 1.577 19.937 -14.164 1.00 92.75 432 SER A C 1
ATOM 3324 O O . SER A 1 432 ? 2.286 20.610 -14.911 1.00 92.75 432 SER A O 1
ATOM 3326 N N . HIS A 1 433 ? 1.787 18.634 -13.960 1.00 92.56 433 HIS A N 1
ATOM 3327 C CA . HIS A 1 433 ? 2.908 17.871 -14.515 1.00 92.56 433 HIS A CA 1
ATOM 3328 C C . HIS A 1 433 ? 2.427 16.676 -15.359 1.00 92.56 433 HIS A C 1
ATOM 3330 O O . HIS A 1 433 ? 2.765 15.533 -15.036 1.00 92.56 433 HIS A O 1
ATOM 3336 N N . PRO A 1 434 ? 1.696 16.900 -16.467 1.00 85.00 434 PRO A N 1
ATOM 3337 C CA . PRO A 1 434 ? 1.131 15.819 -17.273 1.00 85.00 434 PRO A CA 1
ATOM 3338 C C . PRO A 1 434 ? 2.219 14.920 -17.874 1.00 85.00 434 PRO A C 1
ATOM 3340 O O . PRO A 1 434 ? 3.293 15.412 -18.224 1.00 85.00 434 PRO A O 1
ATOM 3343 N N . MET A 1 435 ? 1.900 13.622 -17.983 1.00 76.88 435 MET A N 1
ATOM 3344 C CA . MET A 1 435 ? 2.760 12.506 -18.426 1.00 76.88 435 MET A CA 1
ATOM 3345 C C . MET A 1 435 ? 3.571 12.739 -19.694 1.00 76.88 435 MET A C 1
ATOM 3347 O O . MET A 1 435 ? 2.992 13.179 -20.709 1.00 76.88 435 MET A O 1
#

Mean predicted aligned error: 14.74 Å

Secondary structure (DSSP, 8-state):
--------------------------PPP---------------------PPPPGGG-----------S----EEEEEESTTSHHHHHHHHHHHH-TTEEEEEEE----TTHHHHHHHHHHHHHTS-SSPEEEEE-TTS-HHHHHTT-SEEEE--S-TTS---HHHHHHHHHHHHHHHHHHHHH-TTSEEEE-SSSHHHHHHHHHHHHHHTT---GGGEEE--HHHHHHHHHHHHHHTTTTSSSSGGG-PPP-------TTSS--------S---GGG-B--EEE-SSGGGEEE-GGGPBS--SSS-----HHHHHHHHHHHHS-----HHHHHHHHHHHHHHHHHHHTT----SSS---PPPEEEEEEEES-TTSSS--EEEEEEEEETTEEEEE-GGGTS-S-HHHHHHHHHHHHHHHHHHHHHHHHHHHS--

InterPro domains:
  IPR001236 Lactate/malate dehydrogenase, N-terminal [PF00056] (75-205)
  IPR015955 Lactate dehydrogenase/glycoside hydrolase, family 4, C-terminal [G3DSA:3.90.110.10] (262-433)
  IPR015955 Lactate dehydrogenase/glycoside hydrolase, family 4, C-terminal [SSF56327] (275-429)
  IPR022383 Lactate/malate dehydrogenase, C-terminal [PF02866] (311-429)
  IPR036291 NAD(P)-binding domain superfamily [SSF51735] (74-207)

Radius of gyration: 28.43 Å; Cα contacts (8 Å, |Δi|>4): 633; chains: 1; bounding box: 54×75×116 Å

Solvent-accessible surface area (backbone atoms only — not comparable to full-atom values): 26201 Å² total; per-residue (Å²): 132,86,79,83,88,86,85,86,87,82,88,82,88,87,84,88,82,90,83,91,77,92,83,75,92,78,84,82,77,86,80,82,85,77,90,78,88,78,86,88,80,90,85,89,83,90,71,90,73,80,75,81,77,59,79,91,72,62,69,91,68,84,80,66,86,78,76,78,99,66,75,63,72,34,27,38,31,34,35,26,37,77,25,77,36,32,48,50,24,53,56,54,52,43,69,34,71,61,32,33,35,38,31,33,29,39,72,78,46,97,70,44,57,64,51,38,46,50,53,30,54,60,56,58,72,48,99,47,74,31,47,59,44,62,43,42,74,91,46,71,57,57,78,58,35,48,78,26,50,34,37,35,38,30,47,60,77,90,86,60,76,93,40,73,67,55,51,50,54,41,50,53,49,49,53,53,49,54,52,52,39,58,76,43,25,76,81,25,36,38,35,38,58,29,76,63,42,62,20,47,46,42,20,51,47,47,52,30,47,78,71,73,64,62,58,69,40,27,50,35,18,68,46,39,36,58,26,54,52,45,19,53,49,51,23,56,78,68,57,27,77,74,74,57,78,77,82,71,70,69,74,79,90,72,92,78,83,86,79,80,86,81,64,76,94,71,93,66,85,72,78,86,77,71,36,46,91,54,44,43,35,52,51,30,36,53,86,58,40,77,20,49,42,71,40,70,96,61,35,34,64,69,56,71,95,69,40,82,78,75,52,73,68,57,51,50,51,51,47,50,66,73,36,41,88,68,75,78,52,49,64,54,45,15,50,28,50,44,51,51,50,51,54,48,53,39,20,55,71,62,57,65,79,86,80,78,99,63,101,63,68,69,82,45,71,51,48,32,32,28,61,74,36,79,87,47,100,67,63,45,70,40,22,37,48,32,32,46,33,69,77,31,55,71,44,73,48,63,72,69,72,67,58,92,49,70,66,57,44,52,46,52,52,51,14,56,59,63,47,49,58,42,32,47,53,15,38,54,48,35,68,75,58,66,132

Nearest PDB structures (foldseek):
  4e0b-assembly1_A  TM=9.052E-01  e=1.593E-24  Vibrio vulnificus CMCP6
  6itl-assembly1_A-2  TM=8.842E-01  e=1.892E-24  [Mannheimia] succiniciproducens MBEL55E
  6aoo-assembly1_B  TM=9.057E-01  e=5.632E-24  Haemophilus influenzae Rd KW20
  1ie3-assembly2_D  TM=8.772E-01  e=6.318E-24  Escherichia coli
  9fef-assembly1_D  TM=8.252E-01  e=3.676E-20  Trypanosoma cruzi strain CL Brener

Sequence (435 aa):
MSSLGLAFSASFAGDRPMTSGRRSYARIKSFRCTRLSCKASSSESGYEQSVPIPADRLRPVIQLPVPNRRCLTHKVVVMGATSPVAQQLVLLLKLFRSIRVLNLYEETKEGASGMLESIASDLSGICTAPTVKAFSDDDDLQDCFWDADIVVIAAGSEEGADTTKDFENKGLAIRRYIDLIYRYSTQALIMIMTKPIESMVPMAAEYMVLRGQYGTCRLFGLTGYHSIQANALVASMKNLHGKGFFQHLRPPFFGMASLTDYFGDLSVTWPPRTNWACVDVPVVGGDVGDTIVPLLSKVYPAGSVEGIQFTEEEALLLRAQLQGENRQSVYAVAYAAARFIDTCLRALSGYIPESFERKAMMPLYDYAFVAVNPLGDSSEYFTCKIELGVAGIQHIYLSDLTTQSQEEMVAIAAAKEALKAPIQRGKDFAISHPM

Foldseek 3Di:
DDDDDDDDDDDDDDDDDDDDDDDDDDDDDDDDDDDDDDDDDDDDDDDPDDDDDPPVPDDPDPCDPDDPDDDLDAAEEEEQCLELLNLLLVLLVLADQNHQEYEYEYEDDVPVQVSQVVSLVVSCPDPGRYRYYYDYPVDDLLVRQARHQAYEYPDAYLPDDPDVVRVLVSLVVLLVVLVSCVVHPLQHQYEYADPPLLQSQLLSQLQCVVVVRRPQQRGWYQQQLLQVLLLQLLCVVVVQAPDPDPPPCPPPDDDDDDPPPPDPDDPPPDQPDRHSVQWTWDWKAGNAALRTFTDPVDIPVACRVNGDDDDPVRRVVSSCVSRPPPSRDSNSSSVSVSVVVVLQSCQLVVHDDDDDDDPDRDWRKDWTFGQPCPPDPDRQTMTFIFTQHNSGGPDTPCVVQVDPDPVSVVSNVVSSVVSPVSSVVSNVSCVVPPD

pLDDT: mean 71.09, std 25.22, range [24.09, 97.31]